Protein AF-A0A6I9YHB1-F1 (afdb_monomer)

Nearest PDB structures (foldseek):
  7w72-assembly1_A  TM=9.462E-01  e=1.498E-23  Homo sapiens
  8imx-assembly1_G  TM=9.473E-01  e=3.972E-23  Homo sapiens
  7wld-assembly1_G  TM=9.431E-01  e=2.599E-23  Homo sapiens
  8imy-assembly1_G  TM=9.476E-01  e=4.910E-23  Homo sapiens

Radius of gyration: 30.43 Å; Cα contacts (8 Å, |Δi|>4): 321; chains: 1; bounding box: 72×38×107 Å

Solvent-accessible surface area (backbone atoms only — not comparable to full-atom values): 22643 Å² total; per-residue (Å²): 111,70,71,58,52,58,52,50,56,54,32,66,78,67,73,54,69,67,70,61,53,53,53,56,59,66,74,48,53,73,69,57,50,55,51,48,51,53,50,49,53,53,47,48,54,50,45,48,67,73,51,63,75,68,63,63,90,37,68,68,48,45,49,52,24,49,48,42,30,50,50,48,35,57,49,54,34,64,68,60,63,92,50,79,39,49,65,33,54,83,72,74,42,91,59,83,82,87,78,88,78,86,60,95,64,88,65,80,84,54,66,63,60,51,50,55,48,50,52,51,50,52,55,52,57,71,66,46,92,62,75,93,72,93,58,78,70,48,48,47,53,39,43,101,89,47,72,46,54,46,85,71,55,50,60,61,53,50,56,52,46,44,52,30,53,53,48,27,49,54,44,51,52,55,55,52,49,59,55,53,58,52,56,56,62,70,77,67,73,94,77,84,87,82,79,79,80,78,80,65,75,76,48,76,70,72,51,47,61,60,52,51,53,27,37,49,52,11,47,42,46,59,49,45,23,71,70,44,17,67,63,41,43,75,76,39,103,51,53,57,64,54,35,24,42,52,44,34,50,48,48,56,56,52,56,72,55,39,44,71,57,51,46,67,77,44,72,87,57,70,48,84,62,43,46,47,51,50,47,31,53,42,33,52,50,48,45,52,50,40,53,57,36,31,74,74,36,34,40,36,17,47,56,51,43,71,50,35,41,68,50,64,60,68,56,48,51,80,70,68,53,70,59,47,49,51,51,52,54,57,41,29,76,67,44,44,50,48,51,49,52,53,51,50,28,48,72,65,77,53,74,69,53,73,68,56,48,51,52,49,44,54,48,50,54,40,48,40,50,49,38,26,77,75,72,63,44,57,58,48,56,44,40,26,51,46,53,49,19,48,50,45,47,56,52,36,30,43,60,51,105

Structure (mmCIF, N/CA/C/O backbone):
data_AF-A0A6I9YHB1-F1
#
_entry.id   AF-A0A6I9YHB1-F1
#
loop_
_atom_site.group_PDB
_atom_site.id
_atom_site.type_symbol
_atom_site.label_atom_id
_atom_site.label_alt_id
_atom_site.label_comp_id
_atom_site.label_asym_id
_atom_site.label_entity_id
_atom_site.label_seq_id
_atom_site.pdbx_PDB_ins_code
_atom_site.Cartn_x
_atom_site.Cartn_y
_atom_site.Cartn_z
_atom_site.occupancy
_atom_site.B_iso_or_equiv
_atom_site.auth_seq_id
_atom_site.auth_comp_id
_atom_site.auth_asym_id
_atom_site.auth_atom_id
_atom_site.pdbx_PDB_model_num
ATOM 1 N N . MET A 1 1 ? -1.505 -11.678 -59.447 1.00 50.75 1 MET A N 1
ATOM 2 C CA . MET A 1 1 ? -2.443 -10.812 -58.704 1.00 50.75 1 MET A CA 1
ATOM 3 C C . MET A 1 1 ? -2.117 -10.829 -57.212 1.00 50.75 1 MET A C 1
ATOM 5 O O . MET A 1 1 ? -1.708 -9.790 -56.722 1.00 50.75 1 MET A O 1
ATOM 9 N N . LYS A 1 2 ? -2.071 -12.006 -56.566 1.00 48.69 2 LYS A N 1
ATOM 10 C CA . LYS A 1 2 ? -1.656 -12.203 -55.157 1.00 48.69 2 LYS A CA 1
ATOM 11 C C . LYS A 1 2 ? -0.365 -11.484 -54.709 1.00 48.69 2 LYS A C 1
ATOM 13 O O . LYS A 1 2 ? -0.383 -10.739 -53.744 1.00 48.69 2 LYS A O 1
ATOM 18 N N . LEU A 1 3 ? 0.734 -11.611 -55.465 1.00 54.06 3 LEU A N 1
ATOM 19 C CA . LEU A 1 3 ? 2.007 -10.933 -55.139 1.00 54.06 3 LEU A CA 1
ATOM 20 C C . LEU A 1 3 ? 1.890 -9.394 -55.159 1.00 54.06 3 LEU A C 1
ATOM 22 O O . LEU A 1 3 ? 2.579 -8.697 -54.423 1.00 54.06 3 LEU A O 1
ATOM 26 N N . ILE A 1 4 ? 1.033 -8.849 -56.028 1.00 55.75 4 ILE A N 1
ATOM 27 C CA . ILE A 1 4 ? 0.839 -7.398 -56.120 1.00 55.75 4 ILE A CA 1
ATOM 28 C C . ILE A 1 4 ? 0.048 -6.911 -54.904 1.00 55.75 4 ILE A C 1
ATOM 30 O O . ILE A 1 4 ? 0.366 -5.842 -54.396 1.00 55.75 4 ILE A O 1
ATOM 34 N N . GLU A 1 5 ? -0.927 -7.678 -54.415 1.00 55.09 5 GLU A N 1
ATOM 35 C CA . GLU A 1 5 ? -1.672 -7.360 -53.189 1.00 55.09 5 GLU A CA 1
ATOM 36 C C . GLU A 1 5 ? -0.769 -7.402 -51.951 1.00 55.09 5 GLU A C 1
ATOM 38 O O . GLU A 1 5 ? -0.682 -6.391 -51.257 1.00 55.09 5 GLU A O 1
ATOM 43 N N . GLU A 1 6 ? 0.006 -8.475 -51.756 1.00 53.69 6 GLU A N 1
ATOM 44 C CA . GLU A 1 6 ? 0.947 -8.611 -50.626 1.00 53.69 6 GLU A CA 1
ATOM 45 C C . GLU A 1 6 ? 1.998 -7.484 -50.600 1.00 53.69 6 GLU A C 1
ATOM 47 O O . GLU A 1 6 ? 2.268 -6.881 -49.561 1.00 53.69 6 GLU A O 1
ATOM 52 N N . LEU A 1 7 ? 2.562 -7.126 -51.760 1.00 53.19 7 LEU A N 1
ATOM 53 C CA . LEU A 1 7 ? 3.517 -6.017 -51.868 1.00 53.19 7 LEU A CA 1
ATOM 54 C C . LEU A 1 7 ? 2.869 -4.642 -51.667 1.00 53.19 7 LEU A C 1
ATOM 56 O O . LEU A 1 7 ? 3.540 -3.711 -51.219 1.00 53.19 7 LEU A O 1
ATOM 60 N N . THR A 1 8 ? 1.583 -4.493 -51.999 1.00 51.09 8 THR A N 1
ATOM 61 C CA . THR A 1 8 ? 0.850 -3.235 -51.787 1.00 51.09 8 THR A CA 1
ATOM 62 C C . THR A 1 8 ? 0.539 -3.031 -50.302 1.00 51.09 8 THR A C 1
ATOM 64 O O . THR A 1 8 ? 0.587 -1.897 -49.824 1.00 51.09 8 THR A O 1
ATOM 67 N N . GLU A 1 9 ? 0.271 -4.110 -49.566 1.00 49.06 9 GLU A N 1
ATOM 68 C CA . GLU A 1 9 ? 0.038 -4.080 -48.121 1.00 49.06 9 GLU A CA 1
ATOM 69 C C . GLU A 1 9 ? 1.326 -3.740 -47.351 1.00 49.06 9 GLU A C 1
ATOM 71 O O . GLU A 1 9 ? 1.354 -2.769 -46.594 1.00 49.06 9 GLU A O 1
ATOM 76 N N . TYR A 1 10 ? 2.440 -4.418 -47.651 1.00 45.88 10 TYR A N 1
ATOM 77 C CA . TYR A 1 10 ? 3.751 -4.104 -47.061 1.00 45.88 10 TYR A CA 1
ATOM 78 C C . TYR A 1 10 ? 4.275 -2.714 -47.449 1.00 45.88 10 TYR A C 1
ATOM 80 O O . TYR A 1 10 ? 4.863 -2.005 -46.631 1.00 45.88 10 TYR A O 1
ATOM 88 N N . GLY A 1 11 ? 4.053 -2.289 -48.694 1.00 50.00 11 GLY A N 1
ATOM 89 C CA . GLY A 1 11 ? 4.496 -0.983 -49.171 1.00 50.00 11 GLY A CA 1
ATOM 90 C C . GLY A 1 11 ? 3.751 0.195 -48.532 1.00 50.00 11 GLY A C 1
ATOM 91 O O . GLY A 1 11 ? 4.359 1.248 -48.334 1.00 50.00 11 GLY A O 1
ATOM 92 N N . LYS A 1 12 ? 2.474 0.016 -48.152 1.00 45.41 12 LYS A N 1
ATOM 93 C CA . LYS A 1 12 ? 1.714 1.000 -47.358 1.00 45.41 12 LYS A CA 1
ATOM 94 C C . LYS A 1 12 ? 2.283 1.165 -45.948 1.00 45.41 12 LYS A C 1
ATOM 96 O O . LYS A 1 12 ? 2.342 2.287 -45.460 1.00 45.41 12 LYS A O 1
ATOM 101 N N . ILE A 1 13 ? 2.741 0.076 -45.330 1.00 43.12 13 ILE A N 1
ATOM 102 C CA . ILE A 1 13 ? 3.359 0.090 -43.993 1.00 43.12 13 ILE A CA 1
ATOM 103 C C . ILE A 1 13 ? 4.736 0.782 -44.024 1.00 43.12 13 ILE A C 1
ATOM 105 O O . ILE A 1 13 ? 5.126 1.436 -43.061 1.00 43.12 13 ILE A O 1
ATOM 109 N N . ALA A 1 14 ? 5.462 0.681 -45.142 1.00 40.94 14 ALA A N 1
ATOM 110 C CA . ALA A 1 14 ? 6.827 1.193 -45.292 1.00 40.94 14 ALA A CA 1
ATOM 111 C C . ALA A 1 14 ? 6.945 2.577 -45.974 1.00 40.94 14 ALA A C 1
ATOM 113 O O . ALA A 1 14 ? 8.061 3.051 -46.182 1.00 40.94 14 ALA A O 1
ATOM 114 N N . GLY A 1 15 ? 5.833 3.227 -46.349 1.00 37.69 15 GLY A N 1
ATOM 115 C CA . GLY A 1 15 ? 5.844 4.569 -46.957 1.00 37.69 15 GLY A CA 1
ATOM 116 C C . GLY A 1 15 ? 6.509 4.652 -48.341 1.00 37.69 15 GLY A C 1
ATOM 117 O O . GLY A 1 15 ? 7.000 5.707 -48.736 1.00 37.69 15 GLY A O 1
ATOM 118 N N . LEU A 1 16 ? 6.566 3.543 -49.084 1.00 53.94 16 LEU A N 1
ATOM 119 C CA . LEU A 1 16 ? 7.201 3.482 -50.406 1.00 53.94 16 LEU A CA 1
ATOM 120 C C . LEU A 1 16 ? 6.287 4.067 -51.505 1.00 53.94 16 LEU A C 1
ATOM 122 O O . LEU A 1 16 ? 5.068 4.130 -51.363 1.00 53.94 16 LEU A O 1
ATOM 126 N N . ASN A 1 17 ? 6.853 4.478 -52.647 1.00 58.22 17 ASN A N 1
ATOM 127 C CA . ASN A 1 17 ? 6.060 4.931 -53.800 1.00 58.22 17 ASN A CA 1
ATOM 128 C C . ASN A 1 17 ? 5.513 3.726 -54.586 1.00 58.22 17 ASN A C 1
ATOM 130 O O . ASN A 1 17 ? 6.238 3.051 -55.322 1.00 58.22 17 ASN A O 1
ATOM 134 N N . MET A 1 18 ? 4.212 3.481 -54.430 1.00 56.78 18 MET A N 1
ATOM 135 C CA . MET A 1 18 ? 3.537 2.246 -54.846 1.00 56.78 18 MET A CA 1
ATOM 136 C C . MET A 1 18 ? 3.368 2.100 -56.362 1.00 56.78 18 MET A C 1
ATOM 138 O O . MET A 1 18 ? 3.178 0.998 -56.879 1.00 56.78 18 MET A O 1
ATOM 142 N N . THR A 1 19 ? 3.473 3.207 -57.094 1.00 57.94 19 THR A N 1
ATOM 143 C CA . THR A 1 19 ? 3.357 3.241 -58.555 1.00 57.94 19 THR A CA 1
ATOM 144 C C . THR A 1 19 ? 4.631 2.710 -59.212 1.00 57.94 19 THR A C 1
ATOM 146 O O . THR A 1 19 ? 4.571 1.955 -60.184 1.00 57.94 19 THR A O 1
ATOM 149 N N . LYS A 1 20 ? 5.796 3.036 -58.637 1.00 56.34 20 LYS A N 1
ATOM 150 C CA . LYS A 1 20 ? 7.112 2.632 -59.154 1.00 56.34 20 LYS A CA 1
ATOM 151 C C . LYS A 1 20 ? 7.391 1.146 -58.898 1.00 56.34 20 LYS A C 1
ATOM 153 O O . LYS A 1 20 ? 7.869 0.454 -59.794 1.00 56.34 20 LYS A O 1
ATOM 158 N N . THR A 1 21 ? 7.010 0.625 -57.730 1.00 57.03 21 THR A N 1
ATOM 159 C CA . THR A 1 21 ? 7.120 -0.806 -57.384 1.00 57.03 21 THR A CA 1
ATOM 160 C C . THR A 1 21 ? 6.211 -1.688 -58.237 1.00 57.03 21 THR A C 1
ATOM 162 O O . THR A 1 21 ? 6.661 -2.721 -58.732 1.00 57.03 21 THR A O 1
ATOM 165 N N . LYS A 1 22 ? 4.962 -1.272 -58.497 1.00 61.19 22 LYS A N 1
ATOM 166 C CA . LYS A 1 22 ? 4.050 -2.014 -59.390 1.00 61.19 22 LYS A CA 1
ATOM 167 C C . LYS A 1 22 ? 4.591 -2.125 -60.818 1.00 61.19 22 LYS A C 1
ATOM 169 O O . LYS A 1 22 ? 4.462 -3.178 -61.440 1.00 61.19 22 LYS A O 1
ATOM 174 N N . MET A 1 23 ? 5.228 -1.068 -61.323 1.00 62.91 23 MET A N 1
ATOM 175 C CA . MET A 1 23 ? 5.816 -1.047 -62.666 1.00 62.91 23 MET A CA 1
ATOM 176 C C . MET A 1 23 ? 7.048 -1.965 -62.771 1.00 62.91 23 MET A C 1
ATOM 178 O O . MET A 1 23 ? 7.161 -2.743 -63.717 1.00 62.91 23 MET A O 1
ATOM 182 N N . LEU A 1 24 ? 7.916 -1.947 -61.754 1.00 61.62 24 LEU A N 1
ATOM 183 C CA . LEU A 1 24 ? 9.102 -2.809 -61.652 1.00 61.62 24 LEU A CA 1
ATOM 184 C C . LEU A 1 24 ? 8.730 -4.297 -61.600 1.00 61.62 24 LEU A C 1
ATOM 186 O O . LEU A 1 24 ? 9.303 -5.110 -62.322 1.00 61.62 24 LEU A O 1
ATOM 190 N N . VAL A 1 25 ? 7.704 -4.645 -60.818 1.00 63.56 25 VAL A N 1
ATOM 191 C CA . VAL A 1 25 ? 7.183 -6.017 -60.742 1.00 63.56 25 VAL A CA 1
ATOM 192 C C . VAL A 1 25 ? 6.531 -6.435 -62.060 1.00 63.56 25 VAL A C 1
ATOM 194 O O . VAL A 1 25 ? 6.667 -7.588 -62.460 1.00 63.56 25 VAL A O 1
ATOM 197 N N . LYS A 1 26 ? 5.849 -5.533 -62.780 1.00 66.75 26 LYS A N 1
ATOM 198 C CA . LYS A 1 26 ? 5.219 -5.861 -64.070 1.00 66.75 26 LYS A CA 1
ATOM 199 C C . LYS A 1 26 ? 6.256 -6.312 -65.108 1.00 66.75 26 LYS A C 1
ATOM 201 O O . LYS A 1 26 ? 6.024 -7.338 -65.748 1.00 66.75 26 LYS A O 1
ATOM 206 N N . ASN A 1 27 ? 7.407 -5.638 -65.165 1.00 68.19 27 ASN A N 1
ATOM 207 C CA . ASN A 1 27 ? 8.490 -5.888 -66.128 1.00 68.19 27 ASN A CA 1
ATOM 208 C C . ASN A 1 27 ? 9.425 -7.059 -65.763 1.00 68.19 27 ASN A C 1
ATOM 210 O O . ASN A 1 27 ? 10.292 -7.421 -66.554 1.00 68.19 27 ASN A O 1
ATOM 214 N N . MET A 1 28 ? 9.261 -7.681 -64.593 1.00 72.75 28 MET A N 1
ATOM 215 C CA . MET A 1 28 ? 10.046 -8.858 -64.211 1.00 72.75 28 MET A CA 1
ATOM 216 C C . MET A 1 28 ? 9.628 -10.115 -64.989 1.00 72.75 28 MET A C 1
ATOM 218 O O . MET A 1 28 ? 8.434 -10.400 -65.156 1.00 72.75 28 MET A O 1
ATOM 222 N N . THR A 1 29 ? 10.624 -10.910 -65.390 1.00 77.56 29 THR A N 1
ATOM 223 C CA . THR A 1 29 ? 10.446 -12.243 -65.986 1.00 77.56 29 THR A CA 1
ATOM 224 C C . THR A 1 29 ? 9.734 -13.195 -65.015 1.00 77.56 29 THR A C 1
ATOM 226 O O . THR A 1 29 ? 9.783 -13.013 -63.794 1.00 77.56 29 THR A O 1
ATOM 229 N N . SER A 1 30 ? 9.049 -14.222 -65.534 1.00 70.25 30 SER A N 1
ATOM 230 C CA . SER A 1 30 ? 8.280 -15.179 -64.713 1.00 70.25 30 SER A CA 1
ATOM 231 C C . SER A 1 30 ? 9.142 -15.851 -63.638 1.00 70.25 30 SER A C 1
ATOM 233 O O . SER A 1 30 ? 8.734 -15.930 -62.482 1.00 70.25 30 SER A O 1
ATOM 235 N N . LYS A 1 31 ? 10.377 -16.222 -63.994 1.00 69.69 31 LYS A N 1
ATOM 236 C CA . LYS A 1 31 ? 11.358 -16.837 -63.091 1.00 69.69 31 LYS A CA 1
ATOM 237 C C . LYS A 1 31 ? 11.786 -15.900 -61.954 1.00 69.69 31 LYS A C 1
ATOM 239 O O . LYS A 1 31 ? 11.866 -16.326 -60.807 1.00 69.69 31 LYS A O 1
ATOM 244 N N . ALA A 1 32 ? 11.982 -14.610 -62.244 1.00 72.50 32 ALA A N 1
ATOM 245 C CA . ALA A 1 32 ? 12.304 -13.611 -61.225 1.00 72.50 32 ALA A CA 1
ATOM 246 C C . ALA A 1 32 ? 11.121 -13.361 -60.276 1.00 72.50 32 ALA A C 1
ATOM 248 O O . ALA A 1 32 ? 11.321 -13.218 -59.074 1.00 72.50 32 ALA A O 1
ATOM 249 N N . LYS A 1 33 ? 9.882 -13.352 -60.790 1.00 71.12 33 LYS A N 1
ATOM 250 C CA . LYS A 1 33 ? 8.666 -13.247 -59.961 1.00 71.12 33 LYS A CA 1
ATOM 251 C C . LYS A 1 33 ? 8.536 -14.417 -58.989 1.00 71.12 33 LYS A C 1
ATOM 253 O O . LYS A 1 33 ? 8.178 -14.192 -57.838 1.00 71.12 33 LYS A O 1
ATOM 258 N N . GLU A 1 34 ? 8.844 -15.630 -59.437 1.00 73.00 34 GLU A N 1
ATOM 259 C CA . GLU A 1 34 ? 8.750 -16.846 -58.623 1.00 73.00 34 GLU A CA 1
ATOM 260 C C . GLU A 1 34 ? 9.862 -16.955 -57.562 1.00 73.00 34 GLU A C 1
ATOM 262 O O . GLU A 1 34 ? 9.659 -17.470 -56.461 1.00 73.00 34 GLU A O 1
ATOM 267 N N . GLU A 1 35 ? 11.053 -16.433 -57.849 1.00 74.94 35 GLU A N 1
ATOM 268 C CA . GLU A 1 35 ? 12.111 -16.350 -56.841 1.00 74.94 35 GLU A CA 1
ATOM 269 C C . GLU A 1 35 ? 11.798 -15.277 -55.786 1.00 74.94 35 GLU A C 1
ATOM 271 O O . GLU A 1 35 ? 12.064 -15.465 -54.596 1.00 74.94 35 GLU A O 1
ATOM 276 N N . LEU A 1 36 ? 11.176 -14.170 -56.204 1.00 70.31 36 LEU A N 1
ATOM 277 C CA . LEU A 1 36 ? 10.784 -13.076 -55.321 1.00 70.31 36 LEU A CA 1
ATOM 278 C C . LEU A 1 36 ? 9.572 -13.452 -54.451 1.00 70.31 36 LEU A C 1
ATOM 280 O O . LEU A 1 36 ? 9.616 -13.174 -53.256 1.00 70.31 36 LEU A O 1
ATOM 284 N N . THR A 1 37 ? 8.563 -14.175 -54.973 1.00 70.19 37 THR A N 1
ATOM 285 C CA . THR A 1 37 ? 7.499 -14.795 -54.144 1.00 70.19 37 THR A CA 1
ATOM 286 C C . THR A 1 37 ? 8.107 -15.736 -53.105 1.00 70.19 37 THR A C 1
ATOM 288 O O . THR A 1 37 ? 7.729 -15.672 -51.940 1.00 70.19 37 THR A O 1
ATOM 291 N N . LYS A 1 38 ? 9.057 -16.604 -53.491 1.00 73.56 38 LYS A N 1
ATOM 292 C CA . LYS A 1 38 ? 9.715 -17.538 -52.560 1.00 73.56 38 LYS A CA 1
ATOM 293 C C . LYS A 1 38 ? 10.532 -16.817 -51.494 1.00 73.56 38 LYS A C 1
ATOM 295 O O . LYS A 1 38 ? 10.515 -17.233 -50.341 1.00 73.56 38 LYS A O 1
ATOM 300 N N . LYS A 1 39 ? 11.255 -15.750 -51.846 1.00 73.56 39 LYS A N 1
ATOM 301 C CA . LYS A 1 39 ? 12.011 -14.948 -50.870 1.00 73.56 39 LYS A CA 1
ATOM 302 C C . LYS A 1 39 ? 11.078 -14.176 -49.943 1.00 73.56 39 LYS A C 1
ATOM 304 O O . LYS A 1 39 ? 11.314 -14.192 -48.740 1.00 73.56 39 LYS A O 1
ATOM 309 N N . LEU A 1 40 ? 10.011 -13.576 -50.469 1.00 63.34 40 LEU A N 1
ATOM 310 C CA . LEU A 1 40 ? 9.002 -12.878 -49.671 1.00 63.34 40 LEU A CA 1
ATOM 311 C C . LEU A 1 40 ? 8.245 -13.824 -48.750 1.00 63.34 40 LEU A C 1
ATOM 313 O O . LEU A 1 40 ? 8.099 -13.495 -47.586 1.00 63.34 40 LEU A O 1
ATOM 317 N N . SER A 1 41 ? 7.846 -15.014 -49.200 1.00 61.09 41 SER A N 1
ATOM 318 C CA . SER A 1 41 ? 7.170 -15.987 -48.334 1.00 61.09 41 SER A CA 1
ATOM 319 C C . SER A 1 41 ? 8.097 -16.516 -47.241 1.00 61.09 41 SER A C 1
ATOM 321 O O . SER A 1 41 ? 7.675 -16.703 -46.105 1.00 61.09 41 SER A O 1
ATOM 323 N N . LYS A 1 42 ? 9.389 -16.692 -47.539 1.00 68.38 42 LYS A N 1
ATOM 324 C CA . LYS A 1 42 ? 10.401 -17.072 -46.543 1.00 68.38 42 LYS A CA 1
ATOM 325 C C . LYS A 1 42 ? 10.687 -15.937 -45.554 1.00 68.38 42 LYS A C 1
ATOM 327 O O . LYS A 1 42 ? 10.920 -16.213 -44.381 1.00 68.38 42 LYS A O 1
ATOM 332 N N . LEU A 1 43 ? 10.659 -14.682 -46.011 1.00 56.81 43 LEU A N 1
ATOM 333 C CA . LEU A 1 43 ? 10.812 -13.488 -45.176 1.00 56.81 43 LEU A CA 1
ATOM 334 C C . LEU A 1 43 ? 9.567 -13.203 -44.335 1.00 56.81 43 LEU A C 1
ATOM 336 O O . LEU A 1 43 ? 9.741 -12.907 -43.165 1.00 56.81 43 LEU A O 1
ATOM 340 N N . SER A 1 44 ? 8.359 -13.369 -44.880 1.00 48.31 44 SER A N 1
ATOM 341 C CA . SER A 1 44 ? 7.082 -13.296 -44.158 1.00 48.31 44 SER A CA 1
ATOM 342 C C . SER A 1 44 ? 7.038 -14.370 -43.083 1.00 48.31 44 SER A C 1
ATOM 344 O O . SER A 1 44 ? 6.881 -14.052 -41.915 1.00 48.31 44 SER A O 1
ATOM 346 N N . LYS A 1 45 ? 7.351 -15.625 -43.423 1.00 52.28 45 LYS A N 1
ATOM 347 C CA . LYS A 1 45 ? 7.419 -16.703 -42.432 1.00 52.28 45 LYS A CA 1
ATOM 348 C C . LYS A 1 45 ? 8.470 -16.420 -41.354 1.00 52.28 45 LYS A C 1
ATOM 350 O O . LYS A 1 45 ? 8.249 -16.723 -40.193 1.00 52.28 45 LYS A O 1
ATOM 355 N N . LYS A 1 46 ? 9.604 -15.804 -41.710 1.00 46.03 46 LYS A N 1
ATOM 356 C CA . LYS A 1 46 ? 10.643 -15.386 -40.752 1.00 46.03 46 LYS A CA 1
ATOM 357 C C . LYS A 1 46 ? 10.222 -14.169 -39.918 1.00 46.03 46 LYS A C 1
ATOM 359 O O . LYS A 1 46 ? 10.591 -14.109 -38.751 1.00 46.03 46 LYS A O 1
ATOM 364 N N . SER A 1 47 ? 9.463 -13.225 -40.474 1.00 41.19 47 SER A N 1
ATOM 365 C CA . SER A 1 47 ? 8.919 -12.082 -39.740 1.00 41.19 47 SER A CA 1
ATOM 366 C C . SER A 1 47 ? 7.763 -12.484 -38.837 1.00 41.19 47 SER A C 1
ATOM 368 O O . SER A 1 47 ? 7.693 -11.962 -37.741 1.00 41.19 47 SER A O 1
ATOM 370 N N . ASP A 1 48 ? 6.933 -13.450 -39.231 1.00 39.53 48 ASP A N 1
ATOM 371 C CA . ASP A 1 48 ? 5.869 -14.034 -38.403 1.00 39.53 48 ASP A CA 1
ATOM 372 C C . ASP A 1 48 ? 6.449 -14.869 -37.249 1.00 39.53 48 ASP A C 1
ATOM 374 O O . ASP A 1 48 ? 5.870 -14.942 -36.171 1.00 39.53 48 ASP A O 1
ATOM 378 N N . ILE A 1 49 ? 7.640 -15.452 -37.439 1.00 44.34 49 ILE A N 1
ATOM 379 C CA . ILE A 1 49 ? 8.418 -16.089 -36.362 1.00 44.34 49 ILE A CA 1
ATOM 380 C C . ILE A 1 49 ? 9.043 -15.041 -35.417 1.00 44.34 49 ILE A C 1
ATOM 382 O O . ILE A 1 49 ? 9.214 -15.319 -34.234 1.00 44.34 49 ILE A O 1
ATOM 386 N N . LEU A 1 50 ? 9.398 -13.849 -35.912 1.00 41.47 50 LEU A N 1
ATOM 387 C CA . LEU A 1 50 ? 10.006 -12.768 -35.112 1.00 41.47 50 LEU A CA 1
ATOM 388 C C . LEU A 1 50 ? 8.968 -11.866 -34.423 1.00 41.47 50 LEU A C 1
ATOM 390 O O . LEU A 1 50 ? 9.227 -11.333 -33.349 1.00 41.47 50 LEU A O 1
ATOM 394 N N . LEU A 1 51 ? 7.797 -11.709 -35.031 1.00 42.81 51 LEU A N 1
ATOM 395 C CA . LEU A 1 51 ? 6.600 -11.080 -34.491 1.00 42.81 51 LEU A CA 1
ATOM 396 C C . LEU A 1 51 ? 5.595 -12.198 -34.261 1.00 42.81 51 LEU A C 1
ATOM 398 O O . LEU A 1 51 ? 4.621 -12.323 -34.998 1.00 42.81 51 LEU A O 1
ATOM 402 N N . GLN A 1 52 ? 5.872 -13.039 -33.267 1.00 40.72 52 GLN A N 1
ATOM 403 C CA . GLN A 1 52 ? 4.959 -14.086 -32.838 1.00 40.72 52 GLN A CA 1
ATOM 404 C C . GLN A 1 52 ? 3.623 -13.422 -32.482 1.00 40.72 52 GLN A C 1
ATOM 406 O O . GLN A 1 52 ? 3.445 -12.857 -31.403 1.00 40.72 52 GLN A O 1
ATOM 411 N N . ARG A 1 53 ? 2.693 -13.420 -33.439 1.00 44.56 53 ARG A N 1
ATOM 412 C CA . ARG A 1 53 ? 1.299 -13.043 -33.246 1.00 44.56 53 ARG A CA 1
ATOM 413 C C . ARG A 1 53 ? 0.738 -14.142 -32.360 1.00 44.56 53 ARG A C 1
ATOM 415 O O . ARG A 1 53 ? 0.318 -15.173 -32.862 1.00 44.56 53 ARG A O 1
ATOM 422 N N . SER A 1 54 ? 0.877 -13.976 -31.048 1.00 51.34 54 SER A N 1
ATOM 423 C CA . SER A 1 54 ? 0.467 -14.975 -30.068 1.00 51.34 54 SER A CA 1
ATOM 424 C C . SER A 1 54 ? -0.993 -15.331 -30.313 1.00 51.34 54 SER A C 1
ATOM 426 O O . SER A 1 54 ? -1.832 -14.434 -30.355 1.00 51.34 54 SER A O 1
ATOM 428 N N . ASP A 1 55 ? -1.289 -16.612 -30.503 1.00 55.31 55 ASP A N 1
ATOM 429 C CA . ASP A 1 55 ? -2.653 -17.116 -30.623 1.00 55.31 55 ASP A CA 1
ATOM 430 C C . ASP A 1 55 ? -3.389 -16.851 -29.300 1.00 55.31 55 ASP A C 1
ATOM 432 O O . ASP A 1 55 ? -3.255 -17.584 -28.321 1.00 55.31 55 ASP A O 1
ATOM 436 N N . TRP A 1 56 ? -4.105 -15.727 -29.248 1.00 58.09 56 TRP A N 1
ATOM 437 C CA . TRP A 1 56 ? -4.704 -15.162 -28.034 1.00 58.09 56 TRP A CA 1
ATOM 438 C C . TRP A 1 56 ? -5.855 -15.989 -27.466 1.00 58.09 56 TRP A C 1
ATOM 440 O O . TRP A 1 56 ? -6.156 -15.869 -26.283 1.00 58.09 56 TRP A O 1
ATOM 450 N N . ASP A 1 57 ? -6.473 -16.828 -28.297 1.00 65.19 57 ASP A N 1
ATOM 451 C CA . ASP A 1 57 ? -7.560 -17.723 -27.890 1.00 65.19 57 ASP A CA 1
ATOM 452 C C . ASP A 1 57 ? -7.034 -18.941 -27.116 1.00 65.19 57 ASP A C 1
ATOM 454 O O . ASP A 1 57 ? -7.802 -19.727 -26.561 1.00 65.19 57 ASP A O 1
ATOM 458 N N . SER A 1 58 ? -5.709 -19.105 -27.057 1.00 82.88 58 SER A N 1
ATOM 459 C CA . SER A 1 58 ? -5.092 -20.134 -26.241 1.00 82.88 58 SER A CA 1
ATOM 460 C C . SER A 1 58 ? -5.024 -19.690 -24.776 1.00 82.88 58 SER A C 1
ATOM 462 O O . SER A 1 58 ? -4.536 -18.611 -24.433 1.00 82.88 58 SER A O 1
ATOM 464 N N . LEU A 1 59 ? -5.469 -20.578 -23.885 1.00 85.06 59 LEU A N 1
ATOM 465 C CA . LEU A 1 59 ? -5.305 -20.451 -22.437 1.00 85.06 59 LEU A CA 1
ATOM 466 C C . LEU A 1 59 ? -3.871 -20.048 -22.017 1.00 85.06 59 LEU A C 1
ATOM 468 O O . LEU A 1 59 ? -3.748 -19.131 -21.205 1.00 85.06 59 LEU A O 1
ATOM 472 N N . PRO A 1 60 ? -2.780 -20.633 -22.561 1.00 86.00 60 PRO A N 1
ATOM 473 C CA . PRO A 1 60 ? -1.424 -20.217 -22.193 1.00 86.00 60 PRO A CA 1
ATOM 474 C C . PRO A 1 60 ? -1.098 -18.764 -22.569 1.00 86.00 60 PRO A C 1
ATOM 476 O O . PRO A 1 60 ? -0.446 -18.074 -21.786 1.00 86.00 60 PRO A O 1
ATOM 479 N N . ALA A 1 61 ? -1.570 -18.262 -23.716 1.00 82.88 61 ALA A N 1
ATOM 480 C CA . ALA A 1 61 ? -1.358 -16.862 -24.088 1.00 82.88 61 ALA A CA 1
ATOM 481 C C . ALA A 1 61 ? -2.097 -15.909 -23.136 1.00 82.88 61 ALA A C 1
ATOM 483 O O . ALA A 1 61 ? -1.540 -14.887 -22.728 1.00 82.88 61 ALA A O 1
ATOM 484 N N . TYR A 1 62 ? -3.321 -16.264 -22.734 1.00 85.75 62 TYR A N 1
ATOM 485 C CA . TYR A 1 62 ? -4.071 -15.508 -21.732 1.00 85.75 62 TYR A CA 1
ATOM 486 C C . TYR A 1 62 ? -3.355 -15.485 -20.375 1.00 85.75 62 TYR A C 1
ATOM 488 O O . TYR A 1 62 ? -3.193 -14.410 -19.798 1.00 85.75 62 TYR A O 1
ATOM 496 N N . LEU A 1 63 ? -2.878 -16.637 -19.886 1.00 89.38 63 LEU A N 1
ATOM 497 C CA . LEU A 1 63 ? -2.137 -16.721 -18.621 1.00 89.38 63 LEU A CA 1
ATOM 498 C C . LEU A 1 63 ? -0.862 -15.878 -18.646 1.00 89.38 63 LEU A C 1
ATOM 500 O O . LEU A 1 63 ? -0.606 -15.143 -17.697 1.00 89.38 63 LEU A O 1
ATOM 504 N N . HIS A 1 64 ? -0.109 -15.911 -19.744 1.00 88.19 64 HIS A N 1
ATOM 505 C CA . HIS A 1 64 ? 1.081 -15.076 -19.904 1.00 88.19 64 HIS A CA 1
ATOM 506 C C . HIS A 1 64 ? 0.738 -13.574 -19.883 1.00 88.19 64 HIS A C 1
ATOM 508 O O . HIS A 1 64 ? 1.430 -12.762 -19.260 1.00 88.19 64 HIS A O 1
ATOM 514 N N . SER A 1 65 ? -0.360 -13.177 -20.533 1.00 89.50 65 SER A N 1
ATOM 515 C CA . SER A 1 65 ? -0.858 -11.799 -20.468 1.00 89.50 65 SER A CA 1
ATOM 516 C C . SER A 1 65 ? -1.322 -11.398 -19.068 1.00 89.50 65 SER A C 1
ATOM 518 O O . SER A 1 65 ? -1.070 -10.268 -18.648 1.00 89.50 65 SER A O 1
ATOM 520 N N . LEU A 1 66 ? -1.956 -12.309 -18.328 1.00 90.88 66 LEU A N 1
ATOM 521 C CA . LEU A 1 66 ? -2.353 -12.087 -16.941 1.00 90.88 66 LEU A CA 1
ATOM 522 C C . LEU A 1 66 ? -1.129 -11.943 -16.028 1.00 90.88 66 LEU A C 1
ATOM 524 O O . LEU A 1 66 ? -1.075 -11.003 -15.243 1.00 90.88 66 LEU A O 1
ATOM 528 N N . GLN A 1 67 ? -0.130 -12.814 -16.168 1.00 92.94 67 GLN A N 1
ATOM 529 C CA . GLN A 1 67 ? 1.145 -12.734 -15.450 1.00 92.94 67 GLN A CA 1
ATOM 530 C C . GLN A 1 67 ? 1.831 -11.388 -15.705 1.00 92.94 67 GLN A C 1
ATOM 532 O O . GLN A 1 67 ? 2.204 -10.697 -14.760 1.00 92.94 67 GLN A O 1
ATOM 537 N N . THR A 1 68 ? 1.910 -10.960 -16.970 1.00 91.38 68 THR A N 1
ATOM 538 C CA . THR A 1 68 ? 2.472 -9.653 -17.353 1.00 91.38 68 THR A CA 1
ATOM 539 C C . THR A 1 68 ? 1.706 -8.496 -16.708 1.00 91.38 68 THR A C 1
ATOM 541 O O . THR A 1 68 ? 2.311 -7.571 -16.163 1.00 91.38 68 THR A O 1
ATOM 544 N N . LEU A 1 69 ? 0.371 -8.559 -16.722 1.00 92.12 69 LEU A N 1
ATOM 545 C CA . LEU A 1 69 ? -0.482 -7.555 -16.091 1.00 92.12 69 LEU A CA 1
ATOM 546 C C . LEU A 1 69 ? -0.273 -7.512 -14.573 1.00 92.12 69 LEU A C 1
ATOM 548 O O . LEU A 1 69 ? -0.117 -6.429 -14.017 1.00 92.12 69 LEU A O 1
ATOM 552 N N . LEU A 1 70 ? -0.224 -8.663 -13.898 1.00 93.69 70 LEU A N 1
ATOM 553 C CA . LEU A 1 70 ? 0.005 -8.740 -12.453 1.00 93.69 70 LEU A CA 1
ATOM 554 C C . LEU A 1 70 ? 1.387 -8.206 -12.069 1.00 93.69 70 LEU A C 1
ATOM 556 O O . LEU A 1 70 ? 1.497 -7.438 -11.117 1.00 93.69 70 LEU A O 1
ATOM 560 N N . LEU A 1 71 ? 2.427 -8.531 -12.838 1.00 93.38 71 LEU A N 1
ATOM 561 C CA . LEU A 1 71 ? 3.768 -7.975 -12.646 1.00 93.38 71 LEU A CA 1
ATOM 562 C C . LEU A 1 71 ? 3.774 -6.452 -12.781 1.00 93.38 71 LEU A C 1
ATOM 564 O O . LEU A 1 71 ? 4.420 -5.767 -11.988 1.00 93.38 71 LEU A O 1
ATOM 568 N N . MET A 1 72 ? 3.043 -5.911 -13.758 1.00 90.56 72 MET A N 1
ATOM 569 C CA . MET A 1 72 ? 2.881 -4.468 -13.913 1.00 90.56 72 MET A CA 1
ATOM 570 C C . MET A 1 72 ? 2.152 -3.854 -12.714 1.00 90.56 72 MET A C 1
ATOM 572 O O . MET A 1 72 ? 2.613 -2.844 -12.189 1.00 90.56 72 MET A O 1
ATOM 576 N N . VAL A 1 73 ? 1.063 -4.471 -12.244 1.00 93.31 73 VAL A N 1
ATOM 577 C CA . VAL A 1 73 ? 0.313 -4.009 -11.066 1.00 93.31 73 VAL A CA 1
ATOM 578 C C . VAL A 1 73 ? 1.202 -4.017 -9.821 1.00 93.31 73 VAL A C 1
ATOM 580 O O . VAL A 1 73 ? 1.273 -3.010 -9.125 1.00 93.31 73 VAL A O 1
ATOM 583 N N . LEU A 1 74 ? 1.954 -5.088 -9.565 1.00 94.12 74 LEU A N 1
ATOM 584 C CA . LEU A 1 74 ? 2.863 -5.170 -8.415 1.00 94.12 74 LEU A CA 1
ATOM 585 C C . LEU A 1 74 ? 3.983 -4.121 -8.488 1.00 94.12 74 LEU A C 1
ATOM 587 O O . LEU A 1 74 ? 4.264 -3.448 -7.497 1.00 94.12 74 LEU A O 1
ATOM 591 N N . LYS A 1 75 ? 4.579 -3.920 -9.670 1.00 90.69 75 LYS A N 1
ATOM 592 C CA . LYS A 1 75 ? 5.615 -2.897 -9.887 1.00 90.69 75 LYS A CA 1
ATOM 593 C C . LYS A 1 75 ? 5.084 -1.479 -9.739 1.00 90.69 75 LYS A C 1
ATOM 595 O O . LYS A 1 75 ? 5.732 -0.645 -9.128 1.00 90.69 75 LYS A O 1
ATOM 600 N N . GLN A 1 76 ? 3.920 -1.187 -10.303 1.00 89.88 76 GLN A N 1
ATOM 601 C CA . GLN A 1 76 ? 3.310 0.133 -10.196 1.00 89.88 76 GLN A CA 1
ATOM 602 C C . GLN A 1 76 ? 2.823 0.394 -8.766 1.00 89.88 76 GLN A C 1
ATOM 604 O O . GLN A 1 76 ? 2.937 1.512 -8.269 1.00 89.88 76 GLN A O 1
ATOM 609 N N . GLY A 1 77 ? 2.331 -0.643 -8.082 1.00 90.75 77 GLY A N 1
ATOM 610 C CA . GLY A 1 77 ? 1.883 -0.578 -6.695 1.00 90.75 77 GLY A CA 1
ATOM 611 C C . GLY A 1 77 ? 2.991 -0.194 -5.714 1.00 90.75 77 GLY A C 1
ATOM 612 O O . GLY A 1 77 ? 2.703 0.501 -4.745 1.00 90.75 77 GLY A O 1
ATOM 613 N N . SER A 1 78 ? 4.253 -0.552 -5.985 1.00 89.56 78 SER A N 1
ATOM 614 C CA . SER A 1 78 ? 5.378 -0.144 -5.129 1.00 89.56 78 SER A CA 1
ATOM 615 C C . SER A 1 78 ? 5.652 1.363 -5.161 1.00 89.56 78 SER A C 1
ATOM 617 O O . SER A 1 78 ? 6.289 1.885 -4.251 1.00 89.56 78 SER A O 1
ATOM 619 N N . GLY A 1 79 ? 5.197 2.070 -6.203 1.00 86.44 79 GLY A N 1
ATOM 620 C CA . GLY A 1 79 ? 5.481 3.493 -6.411 1.00 86.44 79 GLY A CA 1
ATOM 621 C C . GLY A 1 79 ? 6.952 3.805 -6.714 1.00 86.44 79 GLY A C 1
ATOM 622 O O . GLY A 1 79 ? 7.304 4.977 -6.828 1.00 86.44 79 GLY A O 1
ATOM 623 N N . HIS A 1 80 ? 7.798 2.782 -6.866 1.00 84.94 80 HIS A N 1
ATOM 624 C CA . HIS A 1 80 ? 9.213 2.939 -7.180 1.00 84.94 80 HIS A CA 1
ATOM 625 C C . HIS A 1 80 ? 9.416 3.128 -8.697 1.00 84.94 80 HIS A C 1
ATOM 627 O O . HIS A 1 80 ? 8.847 2.368 -9.493 1.00 84.94 80 HIS A O 1
ATOM 633 N N . PRO A 1 81 ? 10.227 4.108 -9.140 1.00 82.31 81 PRO A N 1
ATOM 634 C CA . PRO A 1 81 ? 10.480 4.339 -10.560 1.00 82.31 81 PRO A CA 1
ATOM 635 C C . PRO A 1 81 ? 11.228 3.157 -11.202 1.00 82.31 81 PRO A C 1
ATOM 637 O O . PRO A 1 81 ? 12.272 2.720 -10.728 1.00 82.31 81 PRO A O 1
ATOM 640 N N . GLN A 1 82 ? 10.723 2.636 -12.326 1.00 76.44 82 GLN A N 1
ATOM 641 C CA . GLN A 1 82 ? 11.396 1.577 -13.094 1.00 76.44 82 GLN A CA 1
ATOM 642 C C . GLN A 1 82 ? 12.539 2.174 -13.938 1.00 76.44 82 GLN A C 1
ATOM 644 O O . GLN A 1 82 ? 12.424 2.319 -15.152 1.00 76.44 82 GLN A O 1
ATOM 649 N N . GLY A 1 83 ? 13.658 2.494 -13.286 1.00 82.44 83 GLY A N 1
ATOM 650 C CA . GLY A 1 83 ? 14.872 3.040 -13.899 1.00 82.44 83 GLY A CA 1
ATOM 651 C C . GLY A 1 83 ? 15.016 4.554 -13.746 1.00 82.44 83 GLY A C 1
ATOM 652 O O . GLY A 1 83 ? 14.058 5.264 -13.450 1.00 82.44 83 GLY A O 1
ATOM 653 N N . ASP A 1 84 ? 16.232 5.040 -13.989 1.00 83.12 84 ASP A N 1
ATOM 654 C CA . ASP A 1 84 ? 16.641 6.416 -13.673 1.00 83.12 84 ASP A CA 1
ATOM 655 C C . ASP A 1 84 ? 15.788 7.474 -14.389 1.00 83.12 84 ASP A C 1
ATOM 657 O O . ASP A 1 84 ? 15.522 8.544 -13.844 1.00 83.12 84 ASP A O 1
ATOM 661 N N . HIS A 1 85 ? 15.276 7.153 -15.585 1.00 86.38 85 HIS A N 1
ATOM 662 C CA . HIS A 1 85 ? 14.386 8.042 -16.334 1.00 86.38 85 HIS A CA 1
ATOM 663 C C . HIS A 1 85 ? 13.075 8.364 -15.606 1.00 86.38 85 HIS A C 1
ATOM 665 O O . HIS A 1 85 ? 12.518 9.441 -15.810 1.00 86.38 85 HIS A O 1
ATOM 671 N N . GLY A 1 86 ? 12.589 7.475 -14.734 1.00 84.38 86 GLY A N 1
ATOM 672 C CA . GLY A 1 86 ? 11.365 7.705 -13.969 1.00 84.38 86 GLY A CA 1
ATOM 673 C C . GLY A 1 86 ? 11.475 8.893 -13.006 1.00 84.38 86 GLY A C 1
ATOM 674 O O . GLY A 1 86 ? 10.480 9.572 -12.763 1.00 84.38 86 GLY A O 1
ATOM 675 N N . LEU A 1 87 ? 12.683 9.199 -12.516 1.00 85.31 87 LEU A N 1
ATOM 676 C CA . LEU A 1 87 ? 12.935 10.342 -11.629 1.00 85.31 87 LEU A CA 1
ATOM 677 C C . LEU A 1 87 ? 12.832 11.685 -12.366 1.00 85.31 87 LEU A C 1
ATOM 679 O O . LEU A 1 87 ? 12.405 12.685 -11.787 1.00 85.31 87 LEU A O 1
ATOM 683 N N . PHE A 1 88 ? 13.166 11.707 -13.658 1.00 86.88 88 PHE A N 1
ATOM 684 C CA . PHE A 1 88 ? 13.103 12.906 -14.496 1.00 86.88 88 PHE A CA 1
ATOM 685 C C . PHE A 1 88 ? 11.671 13.354 -14.808 1.00 86.88 88 PHE A C 1
ATOM 687 O O . PHE A 1 88 ? 11.442 14.542 -15.053 1.00 86.88 88 PHE A O 1
ATOM 694 N N . LEU A 1 89 ? 10.692 12.447 -14.694 1.00 80.56 89 LEU A N 1
ATOM 695 C CA . LEU A 1 89 ? 9.278 12.751 -14.917 1.00 80.56 89 LEU A CA 1
ATOM 696 C C . LEU A 1 89 ? 8.776 13.879 -14.001 1.00 80.56 89 LEU A C 1
ATOM 698 O O . LEU A 1 89 ? 8.019 14.739 -14.446 1.00 80.56 89 LEU A O 1
ATOM 702 N N . ARG A 1 90 ? 9.245 13.922 -12.744 1.00 80.62 90 ARG A N 1
ATOM 703 C CA . ARG A 1 90 ? 8.881 14.964 -11.766 1.00 80.62 90 ARG A CA 1
ATOM 704 C C . ARG A 1 90 ? 9.337 16.364 -12.186 1.00 80.62 90 ARG A C 1
ATOM 706 O O . ARG A 1 90 ? 8.742 17.351 -11.766 1.00 80.62 90 ARG A O 1
ATOM 713 N N . TYR A 1 91 ? 10.376 16.444 -13.011 1.00 85.94 91 TYR A N 1
ATOM 714 C CA . TYR A 1 91 ? 10.952 17.693 -13.504 1.00 85.94 91 TYR A CA 1
ATOM 715 C C . TYR A 1 91 ? 10.496 18.032 -14.926 1.00 85.94 91 TYR A C 1
ATOM 717 O O . TYR A 1 91 ? 11.035 18.956 -15.529 1.00 85.94 91 TYR A O 1
ATOM 725 N N . HIS A 1 92 ? 9.530 17.284 -15.476 1.00 83.56 92 HIS A N 1
ATOM 726 C CA . HIS A 1 92 ? 9.098 17.399 -16.872 1.00 83.56 92 HIS A CA 1
ATOM 727 C C . HIS A 1 92 ? 10.252 17.256 -17.876 1.00 83.56 92 HIS A C 1
ATOM 729 O O . HIS A 1 92 ? 10.218 17.824 -18.968 1.00 83.56 92 HIS A O 1
ATOM 735 N N . ILE A 1 93 ? 11.276 16.485 -17.504 1.00 86.62 93 ILE A N 1
ATOM 736 C CA . ILE A 1 93 ? 12.381 16.134 -18.386 1.00 86.62 93 ILE A CA 1
ATOM 737 C C . ILE A 1 93 ? 12.010 14.812 -19.058 1.00 86.62 93 ILE A C 1
ATOM 739 O O . ILE A 1 93 ? 11.884 13.772 -18.410 1.00 86.62 93 ILE A O 1
ATOM 743 N N . GLU A 1 94 ? 11.809 14.863 -20.372 1.00 84.00 94 GLU A N 1
ATOM 744 C CA . GLU A 1 94 ? 11.529 13.683 -21.184 1.00 84.00 94 GLU A CA 1
ATOM 745 C C . GLU A 1 94 ? 12.804 12.840 -21.308 1.00 84.00 94 GLU A C 1
ATOM 747 O O . GLU A 1 94 ? 13.799 13.265 -21.895 1.00 84.00 94 GLU A O 1
ATOM 752 N N . ALA A 1 95 ? 12.784 11.638 -20.733 1.00 84.44 95 ALA A N 1
ATOM 753 C CA . ALA A 1 95 ? 13.918 10.726 -20.730 1.00 84.44 95 ALA A CA 1
ATOM 754 C C . ALA A 1 95 ? 13.478 9.315 -21.130 1.00 84.44 95 ALA A C 1
ATOM 756 O O . ALA A 1 95 ? 12.422 8.834 -20.721 1.00 84.44 95 ALA A O 1
ATOM 757 N N . ILE A 1 96 ? 14.311 8.637 -21.921 1.00 82.12 96 ILE A N 1
ATOM 758 C CA . ILE A 1 96 ? 14.084 7.262 -22.375 1.00 82.12 96 ILE A CA 1
ATOM 759 C C . ILE A 1 96 ? 15.312 6.438 -21.999 1.00 82.12 96 ILE A C 1
ATOM 761 O O . ILE A 1 96 ? 16.419 6.723 -22.453 1.00 82.12 96 ILE A O 1
ATOM 765 N N . THR A 1 97 ? 15.128 5.394 -21.188 1.00 85.75 97 THR A N 1
ATOM 766 C CA . THR A 1 97 ? 16.192 4.423 -20.909 1.00 85.75 97 THR A CA 1
ATOM 767 C C . THR A 1 97 ? 16.088 3.248 -21.871 1.00 85.75 97 THR A C 1
ATOM 769 O O . THR A 1 97 ? 15.084 2.541 -21.900 1.00 85.75 97 THR A O 1
ATOM 772 N N . ILE A 1 98 ? 17.162 2.994 -22.616 1.00 82.19 98 ILE A N 1
ATOM 773 C CA . ILE A 1 98 ? 17.294 1.809 -23.465 1.00 82.19 98 ILE A CA 1
ATOM 774 C C . ILE A 1 98 ? 18.203 0.824 -22.743 1.00 82.19 98 ILE A C 1
ATOM 776 O O . ILE A 1 98 ? 19.364 1.120 -22.466 1.00 82.19 98 ILE A O 1
ATOM 780 N N . ARG A 1 99 ? 17.662 -0.352 -22.424 1.00 81.62 99 ARG A N 1
ATOM 781 C CA . ARG A 1 99 ? 18.390 -1.424 -21.744 1.00 81.62 99 ARG A CA 1
ATOM 782 C C . ARG A 1 99 ? 18.483 -2.638 -22.658 1.00 81.62 99 ARG A C 1
ATOM 784 O O . ARG A 1 99 ? 17.467 -3.133 -23.137 1.00 81.62 99 ARG A O 1
ATOM 791 N N . GLY A 1 100 ? 19.697 -3.143 -22.855 1.00 76.44 100 GLY A N 1
ATOM 792 C CA . GLY A 1 100 ? 19.903 -4.459 -23.453 1.00 76.44 100 GLY A CA 1
ATOM 793 C C . GLY A 1 100 ? 19.560 -5.544 -22.436 1.00 76.44 100 GLY A C 1
ATOM 794 O O . GLY A 1 100 ? 20.176 -5.606 -21.373 1.00 76.44 100 GLY A O 1
ATOM 795 N N . ILE A 1 101 ? 18.575 -6.387 -22.740 1.00 72.19 101 ILE A N 1
ATOM 796 C CA . ILE A 1 101 ? 18.289 -7.582 -21.940 1.00 72.19 101 ILE A CA 1
ATOM 797 C C . ILE A 1 101 ? 19.226 -8.675 -22.442 1.00 72.19 101 ILE A C 1
ATOM 799 O O . ILE A 1 101 ? 19.177 -9.046 -23.616 1.00 72.19 101 ILE A O 1
ATOM 803 N N . ASN A 1 102 ? 20.112 -9.159 -21.574 1.00 63.25 102 ASN A N 1
ATOM 804 C CA . ASN A 1 102 ? 21.047 -10.208 -21.949 1.00 63.25 102 ASN A CA 1
ATOM 805 C C . ASN A 1 102 ? 20.269 -11.520 -22.132 1.00 63.25 102 ASN A C 1
ATOM 807 O O . ASN A 1 102 ? 19.700 -12.048 -21.179 1.00 63.25 102 ASN A O 1
ATOM 811 N N . SER A 1 103 ? 20.197 -12.023 -23.363 1.00 61.16 103 SER A N 1
ATOM 812 C CA . SER A 1 103 ? 19.675 -13.362 -23.624 1.00 61.16 103 SER A CA 1
ATOM 813 C C . SER A 1 103 ? 20.812 -14.357 -23.417 1.00 61.16 103 SER A C 1
ATOM 815 O O . SER A 1 103 ? 21.910 -14.140 -23.919 1.00 61.16 103 SER A O 1
ATOM 817 N N . PHE A 1 104 ? 20.545 -15.486 -22.754 1.00 55.97 104 PHE A N 1
ATOM 818 C CA . PHE A 1 104 ? 21.506 -16.591 -22.577 1.00 55.97 104 PHE A CA 1
ATOM 819 C C . PHE A 1 104 ? 22.124 -17.103 -23.893 1.00 55.97 104 PHE A C 1
ATOM 821 O O . PHE A 1 104 ? 23.112 -17.836 -23.892 1.00 55.97 104 PHE A O 1
ATOM 828 N N . ARG A 1 105 ? 21.564 -16.708 -25.040 1.00 59.41 105 ARG A N 1
ATOM 829 C CA . ARG A 1 105 ? 22.165 -16.905 -26.352 1.00 59.41 105 ARG A CA 1
ATOM 830 C C . ARG A 1 105 ? 23.261 -15.871 -26.602 1.00 59.41 105 ARG A C 1
ATOM 832 O O . ARG A 1 105 ? 22.974 -14.713 -26.884 1.00 59.41 105 ARG A O 1
ATOM 839 N N . GLN A 1 106 ? 24.507 -16.344 -26.625 1.00 54.38 106 GLN A N 1
ATOM 840 C CA . GLN A 1 106 ? 25.699 -15.647 -27.130 1.00 54.38 106 GLN A CA 1
ATOM 841 C C . GLN A 1 106 ? 25.618 -15.363 -28.648 1.00 54.38 106 GLN A C 1
ATOM 843 O O . GLN A 1 106 ? 26.520 -15.706 -29.414 1.00 54.38 106 GLN A O 1
ATOM 848 N N . TYR A 1 107 ? 24.523 -14.784 -29.141 1.00 56.53 107 TYR A N 1
ATOM 849 C CA . TYR A 1 107 ? 24.502 -14.287 -30.507 1.00 56.53 107 TYR A CA 1
ATOM 850 C C . TYR A 1 107 ? 25.284 -12.979 -30.587 1.00 56.53 107 TYR A C 1
ATOM 852 O O . TYR A 1 107 ? 25.195 -12.114 -29.718 1.00 56.53 107 TYR A O 1
ATOM 860 N N . LYS A 1 108 ? 26.076 -12.874 -31.657 1.00 58.00 108 LYS A N 1
ATOM 861 C CA . LYS A 1 108 ? 26.858 -11.696 -32.028 1.00 58.00 108 LYS A CA 1
ATOM 862 C C . LYS A 1 108 ? 25.965 -10.456 -31.980 1.00 58.00 108 LYS A C 1
ATOM 864 O O . LYS A 1 108 ? 24.942 -10.408 -32.657 1.00 58.00 108 LYS A O 1
ATOM 869 N N . PHE A 1 109 ? 26.376 -9.476 -31.187 1.00 65.56 109 PHE A N 1
ATOM 870 C CA . PHE A 1 109 ? 25.791 -8.144 -31.164 1.00 65.56 109 PHE A CA 1
ATOM 871 C C . PHE A 1 109 ? 25.874 -7.541 -32.575 1.00 65.56 109 PHE A C 1
ATOM 873 O O . PHE A 1 109 ? 26.968 -7.261 -33.064 1.00 65.56 109 PHE A O 1
ATOM 880 N N . ASP A 1 110 ? 24.736 -7.401 -33.259 1.00 75.00 110 ASP A N 1
ATOM 881 C CA . ASP A 1 110 ? 24.674 -6.750 -34.568 1.00 75.00 110 ASP A CA 1
ATOM 882 C C . ASP A 1 110 ? 24.377 -5.261 -34.376 1.00 75.00 110 ASP A C 1
ATOM 884 O O . ASP A 1 110 ? 23.239 -4.850 -34.125 1.00 75.00 110 ASP A O 1
ATOM 888 N N . MET A 1 111 ? 25.425 -4.445 -34.503 1.00 80.50 111 MET A N 1
ATOM 889 C CA . MET A 1 111 ? 25.324 -2.989 -34.421 1.00 80.50 111 MET A CA 1
ATOM 890 C C . MET A 1 111 ? 24.352 -2.421 -35.471 1.00 80.50 111 MET A C 1
ATOM 892 O O . MET A 1 111 ? 23.717 -1.395 -35.227 1.00 80.50 111 MET A O 1
ATOM 896 N N . GLY A 1 112 ? 24.179 -3.100 -36.612 1.00 86.50 112 GLY A N 1
ATOM 897 C CA . GLY A 1 112 ? 23.230 -2.703 -37.649 1.00 86.50 112 GLY A CA 1
ATOM 898 C C . GLY A 1 112 ? 21.780 -2.794 -37.177 1.00 86.50 112 GLY A C 1
ATOM 899 O O . GLY A 1 112 ? 21.011 -1.853 -37.363 1.00 86.50 112 GLY A O 1
ATOM 900 N N . VAL A 1 113 ? 21.410 -3.882 -36.493 1.00 82.31 113 VAL A N 1
ATOM 901 C CA . VAL A 1 113 ? 20.058 -4.053 -35.926 1.00 82.31 113 VAL A CA 1
ATOM 902 C C . VAL A 1 113 ? 19.781 -2.997 -34.857 1.00 82.31 113 VAL A C 1
ATOM 904 O O . VAL A 1 113 ? 1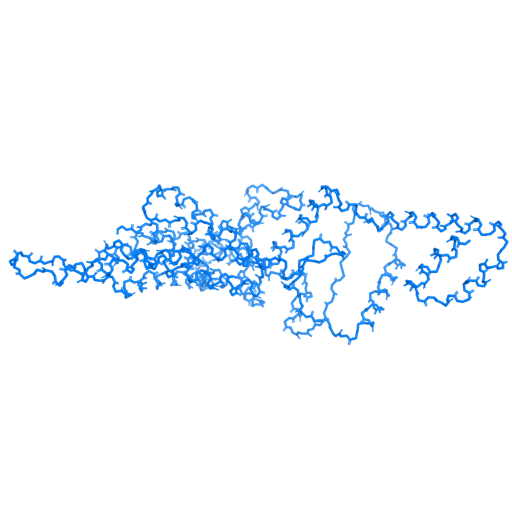8.689 -2.424 -34.824 1.00 82.31 113 VAL A O 1
ATOM 907 N N . MET A 1 114 ? 20.777 -2.690 -34.023 1.00 84.38 114 MET A N 1
ATOM 908 C CA . MET A 1 114 ? 20.671 -1.624 -33.028 1.00 84.38 114 MET A CA 1
ATOM 909 C C . MET A 1 114 ? 20.434 -0.264 -33.703 1.00 84.38 114 MET A C 1
ATOM 911 O O . MET A 1 114 ? 19.502 0.447 -33.333 1.00 84.38 114 MET A O 1
ATOM 915 N N . GLY A 1 115 ? 21.219 0.072 -34.733 1.00 90.25 115 GLY A N 1
ATOM 916 C CA . GLY A 1 115 ? 21.087 1.322 -35.488 1.00 90.25 115 GLY A CA 1
ATOM 917 C C . GLY A 1 115 ? 19.718 1.484 -36.152 1.00 90.25 115 GLY A C 1
ATOM 918 O O . GLY A 1 115 ? 19.086 2.525 -35.992 1.00 90.25 115 GLY A O 1
ATOM 919 N N . VAL A 1 116 ? 19.211 0.434 -36.807 1.00 89.06 116 VAL A N 1
ATOM 920 C CA . VAL A 1 116 ? 17.860 0.431 -37.403 1.00 89.06 116 VAL A CA 1
ATOM 921 C C . VAL A 1 116 ? 16.780 0.600 -36.331 1.00 89.06 116 VAL A C 1
ATOM 923 O O . VAL A 1 116 ? 15.785 1.292 -36.550 1.00 89.06 116 VAL A O 1
ATOM 926 N N . THR A 1 117 ? 16.974 0.005 -35.151 1.00 87.06 117 THR A N 1
ATOM 927 C CA . THR A 1 117 ? 16.041 0.151 -34.024 1.00 87.06 117 THR A CA 1
ATOM 928 C C . THR A 1 117 ? 16.029 1.587 -33.505 1.00 87.06 117 THR A C 1
ATOM 930 O O . THR A 1 117 ? 14.954 2.166 -33.350 1.00 87.06 117 THR A O 1
ATOM 933 N N . PHE A 1 118 ? 17.202 2.193 -33.299 1.00 89.75 118 PHE A N 1
ATOM 934 C CA . PHE A 1 118 ? 17.325 3.597 -32.904 1.00 89.75 118 PHE A CA 1
ATOM 935 C C . PHE A 1 118 ? 16.695 4.534 -33.929 1.00 89.75 118 PHE A C 1
ATOM 937 O O . PHE A 1 118 ? 15.876 5.374 -33.564 1.00 89.75 118 PHE A O 1
ATOM 944 N N . GLU A 1 119 ? 17.025 4.368 -35.209 1.00 92.56 119 GLU A N 1
ATOM 945 C CA . GLU A 1 119 ? 16.439 5.162 -36.287 1.00 92.56 119 GLU A CA 1
ATOM 946 C C . GLU A 1 119 ? 14.908 5.036 -36.291 1.00 92.56 119 GLU A C 1
ATOM 948 O O . GLU A 1 119 ? 14.197 6.037 -36.395 1.00 92.56 119 GLU A O 1
ATOM 953 N N . GLY A 1 120 ? 14.389 3.817 -36.111 1.00 89.44 120 GLY A N 1
ATOM 954 C CA . GLY A 1 120 ? 12.959 3.554 -35.991 1.00 89.44 120 GLY A CA 1
ATOM 955 C C . GLY A 1 120 ? 12.311 4.277 -34.808 1.00 89.44 120 GLY A C 1
ATOM 956 O O . GLY A 1 120 ? 11.229 4.841 -34.969 1.00 89.44 120 GLY A O 1
ATOM 957 N N . ILE A 1 121 ? 12.966 4.300 -33.641 1.00 88.19 121 ILE A N 1
ATOM 958 C CA . ILE A 1 121 ? 12.501 5.037 -32.456 1.00 88.19 121 ILE A CA 1
ATOM 959 C C . ILE A 1 121 ? 12.462 6.537 -32.752 1.00 88.19 121 ILE A C 1
ATOM 961 O O . ILE A 1 121 ? 11.407 7.149 -32.604 1.00 88.19 121 ILE A O 1
ATOM 965 N N . PHE A 1 122 ? 13.561 7.121 -33.238 1.00 87.94 122 PHE A N 1
ATOM 966 C CA . PHE A 1 122 ? 13.624 8.554 -33.538 1.00 87.94 122 PHE A CA 1
ATOM 967 C C . PHE A 1 122 ? 12.613 8.968 -34.602 1.00 87.94 122 PHE A C 1
ATOM 969 O O . PHE A 1 122 ? 11.945 9.982 -34.441 1.00 87.94 122 PHE A O 1
ATOM 976 N N . ARG A 1 123 ? 12.430 8.170 -35.658 1.00 89.62 123 ARG A N 1
ATOM 977 C CA . ARG A 1 123 ? 11.432 8.453 -36.695 1.00 89.62 123 ARG A CA 1
ATOM 978 C C . ARG A 1 123 ? 10.008 8.405 -36.140 1.00 89.62 123 ARG A C 1
ATOM 980 O O . ARG A 1 123 ? 9.184 9.226 -36.526 1.00 89.62 123 ARG A O 1
ATOM 987 N N . LYS A 1 124 ? 9.712 7.462 -35.238 1.00 86.50 124 LYS A N 1
ATOM 988 C CA . LYS A 1 124 ? 8.406 7.384 -34.568 1.00 86.50 124 LYS A CA 1
ATOM 989 C C . LYS A 1 124 ? 8.179 8.568 -33.637 1.00 86.50 124 LYS A C 1
ATOM 991 O O . LYS A 1 124 ? 7.120 9.171 -33.722 1.00 86.50 124 LYS A O 1
ATOM 996 N N . LEU A 1 125 ? 9.169 8.920 -32.817 1.00 83.25 125 LEU A N 1
ATOM 997 C CA . LEU A 1 125 ? 9.097 10.071 -31.914 1.00 83.25 125 LEU A CA 1
ATOM 998 C C . LEU A 1 125 ? 8.967 11.388 -32.686 1.00 83.25 125 LEU A C 1
ATOM 1000 O O . LEU A 1 125 ? 8.127 12.204 -32.344 1.00 83.25 125 LEU A O 1
ATOM 1004 N N . ASN A 1 126 ? 9.718 11.565 -33.775 1.00 84.88 126 ASN A N 1
ATOM 1005 C CA . ASN A 1 126 ? 9.636 12.755 -34.626 1.00 84.88 126 ASN A CA 1
ATOM 1006 C C . ASN A 1 126 ? 8.281 12.891 -35.343 1.00 84.88 126 ASN A C 1
ATOM 1008 O O . ASN A 1 126 ? 7.899 13.986 -35.737 1.00 84.88 126 ASN A O 1
ATOM 1012 N N . ASN A 1 127 ? 7.565 11.781 -35.531 1.00 83.56 127 ASN A N 1
ATOM 1013 C CA . ASN A 1 127 ? 6.217 11.778 -36.096 1.00 83.56 127 ASN A CA 1
ATOM 1014 C C . ASN A 1 127 ? 5.117 11.958 -35.036 1.00 83.56 127 ASN A C 1
ATOM 1016 O O . ASN A 1 127 ? 3.945 12.036 -35.405 1.00 83.56 127 ASN A O 1
ATOM 1020 N N . LEU A 1 128 ? 5.453 12.013 -33.742 1.00 79.50 128 LEU A N 1
ATOM 1021 C CA . LEU A 1 128 ? 4.493 12.405 -32.715 1.00 79.50 128 LEU A CA 1
ATOM 1022 C C . LEU A 1 128 ? 4.309 13.924 -32.790 1.00 79.50 128 LEU A C 1
ATOM 1024 O O . LEU A 1 128 ? 5.253 14.688 -32.612 1.00 79.50 128 LEU A O 1
ATOM 1028 N N . LEU A 1 129 ? 3.082 14.358 -33.079 1.00 68.94 129 LEU A N 1
ATOM 1029 C CA . LEU A 1 129 ? 2.717 15.780 -33.096 1.00 68.94 129 LEU A CA 1
ATOM 1030 C C . LEU A 1 129 ? 2.600 16.365 -31.681 1.00 68.94 129 LEU A C 1
ATOM 1032 O O . LEU A 1 129 ? 2.623 17.581 -31.509 1.00 68.94 129 LEU A O 1
ATOM 1036 N N . GLU A 1 130 ? 2.481 15.498 -30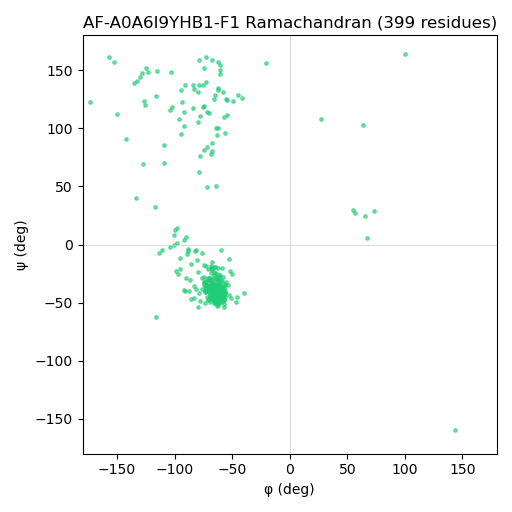.677 1.00 70.81 130 GLU A N 1
ATOM 1037 C CA . GLU A 1 130 ? 2.327 15.859 -29.274 1.00 70.81 130 GLU A CA 1
ATOM 1038 C C . GLU A 1 130 ? 3.536 15.395 -28.464 1.00 70.81 130 GLU A C 1
ATOM 1040 O O . GLU A 1 130 ? 4.163 14.373 -28.759 1.00 70.81 130 GLU A O 1
ATOM 1045 N N . ARG A 1 131 ? 3.843 16.154 -27.409 1.00 68.50 131 ARG A N 1
ATOM 1046 C CA . ARG A 1 131 ? 4.826 15.756 -26.399 1.00 68.50 131 ARG A CA 1
ATOM 1047 C C . ARG A 1 131 ? 4.361 14.488 -25.689 1.00 68.50 131 ARG A C 1
ATOM 1049 O O . ARG A 1 131 ? 3.165 14.196 -25.647 1.00 68.50 131 ARG A O 1
ATOM 1056 N N . LEU A 1 132 ? 5.297 13.744 -25.101 1.00 67.38 132 LEU A N 1
ATOM 1057 C CA . LEU A 1 132 ? 4.966 12.540 -24.339 1.00 67.38 132 LEU A CA 1
ATOM 1058 C C . LEU A 1 132 ? 4.080 12.914 -23.140 1.00 67.38 132 LEU A C 1
ATOM 1060 O O . LEU A 1 132 ? 4.558 13.401 -22.117 1.00 67.38 132 LEU A O 1
ATOM 1064 N N . HIS A 1 133 ? 2.770 12.695 -23.270 1.00 63.22 133 HIS A N 1
ATOM 1065 C CA . HIS A 1 133 ? 1.817 12.984 -22.208 1.00 63.22 133 HIS A CA 1
ATOM 1066 C C . HIS A 1 133 ? 1.815 11.886 -21.136 1.00 63.22 133 HIS A C 1
ATOM 1068 O O . HIS A 1 133 ? 1.827 10.684 -21.405 1.00 63.22 133 HIS A O 1
ATOM 1074 N N . GLN A 1 134 ? 1.776 12.329 -19.882 1.00 55.75 134 GLN A N 1
ATOM 1075 C CA . GLN A 1 134 ? 1.856 11.518 -18.673 1.00 55.75 134 GLN A CA 1
ATOM 1076 C C . GLN A 1 134 ? 0.539 10.764 -18.410 1.00 55.75 134 GLN A C 1
ATOM 1078 O O . GLN A 1 134 ? -0.280 11.191 -17.602 1.00 55.75 134 GLN A O 1
ATOM 1083 N N . SER A 1 135 ? 0.317 9.630 -19.081 1.00 57.22 135 SER A N 1
ATOM 1084 C CA . SER A 1 135 ? -0.858 8.767 -18.845 1.00 57.22 135 SER A CA 1
ATOM 1085 C C . SER A 1 135 ? -0.487 7.366 -18.336 1.00 57.22 135 SER A C 1
ATOM 1087 O O . SER A 1 135 ? -1.154 6.378 -18.622 1.00 57.22 135 SER A O 1
ATOM 1089 N N . TYR A 1 136 ? 0.596 7.256 -17.564 1.00 57.06 136 TYR A N 1
ATOM 1090 C CA . TYR A 1 136 ? 1.117 5.968 -17.086 1.00 57.06 136 TYR A CA 1
ATOM 1091 C C . TYR A 1 136 ? 0.170 5.217 -16.128 1.00 57.06 136 TYR A C 1
ATOM 1093 O O . TYR A 1 136 ? 0.311 4.010 -15.967 1.00 57.06 136 TYR A O 1
ATOM 1101 N N . PHE A 1 137 ? -0.801 5.900 -15.505 1.00 58.00 137 PHE A N 1
ATOM 1102 C CA . PHE A 1 137 ? -1.661 5.318 -14.462 1.00 58.00 137 PHE A CA 1
ATOM 1103 C C . PHE A 1 137 ? -3.013 4.779 -14.961 1.00 58.00 137 PHE A C 1
ATOM 1105 O O . PHE A 1 137 ? -3.695 4.083 -14.209 1.00 58.00 137 PHE A O 1
ATOM 1112 N N . PHE A 1 138 ? -3.406 5.082 -16.205 1.00 66.19 138 PHE A N 1
ATOM 1113 C CA . PHE A 1 138 ? -4.735 4.749 -16.749 1.00 66.19 138 PHE A CA 1
ATOM 1114 C C . PHE A 1 138 ? -4.750 3.567 -17.721 1.00 66.19 138 PHE A C 1
ATOM 1116 O O . PHE A 1 138 ? -5.816 3.175 -18.209 1.00 66.19 138 PHE A O 1
ATOM 1123 N N . TYR A 1 139 ? -3.576 3.000 -17.999 1.00 80.50 139 TYR A N 1
ATOM 1124 C CA . TYR A 1 139 ? -3.411 1.889 -18.921 1.00 80.50 139 TYR A CA 1
ATOM 1125 C C . TYR A 1 139 ? -2.672 0.751 -18.240 1.00 80.50 139 TYR A C 1
ATOM 1127 O O . TYR A 1 139 ? -1.546 0.922 -17.785 1.00 80.50 139 TYR A O 1
ATOM 1135 N N . LEU A 1 140 ? -3.290 -0.427 -18.220 1.00 86.31 140 LEU A N 1
ATOM 1136 C CA . LEU A 1 140 ? -2.589 -1.668 -17.906 1.00 86.31 140 LEU A CA 1
ATOM 1137 C C . LEU A 1 140 ? -2.162 -2.316 -19.219 1.00 86.31 140 LEU A C 1
ATOM 1139 O O . LEU A 1 140 ? -2.955 -2.409 -20.156 1.00 86.31 140 LEU A O 1
ATOM 1143 N N . LEU A 1 141 ? -0.912 -2.753 -19.299 1.00 87.06 141 LEU A N 1
ATOM 1144 C CA . LEU A 1 141 ? -0.305 -3.311 -20.504 1.00 87.06 141 LEU A CA 1
ATOM 1145 C C . LEU A 1 141 ? -0.100 -4.822 -20.322 1.00 87.06 141 LEU A C 1
ATOM 1147 O O . LEU A 1 141 ? 0.985 -5.251 -19.935 1.00 87.06 141 LEU A O 1
ATOM 1151 N N . PRO A 1 142 ? -1.119 -5.657 -20.606 1.00 86.31 142 PRO A N 1
ATOM 1152 C CA . PRO A 1 142 ? -0.962 -7.114 -20.593 1.00 86.31 142 PRO A CA 1
ATOM 1153 C C . PRO A 1 142 ? -0.047 -7.628 -21.718 1.00 86.31 142 PRO A C 1
ATOM 1155 O O . PRO A 1 142 ? 0.349 -8.792 -21.721 1.00 86.31 142 PRO A O 1
ATOM 1158 N N . SER A 1 143 ? 0.236 -6.797 -22.727 1.00 82.75 143 SER A N 1
ATOM 1159 C CA . SER A 1 143 ? 1.121 -7.104 -23.849 1.00 82.75 143 SER A CA 1
ATOM 1160 C C . SER A 1 143 ? 1.650 -5.813 -24.479 1.00 82.75 143 SER A C 1
ATOM 1162 O O . SER A 1 143 ? 1.032 -4.761 -24.372 1.00 82.75 143 SER A O 1
ATOM 1164 N N . LEU A 1 144 ? 2.743 -5.909 -25.239 1.00 77.94 144 LEU A N 1
ATOM 1165 C CA . LEU A 1 144 ? 3.293 -4.819 -26.055 1.00 77.94 144 LEU A CA 1
ATOM 1166 C C . LEU A 1 144 ? 2.311 -4.262 -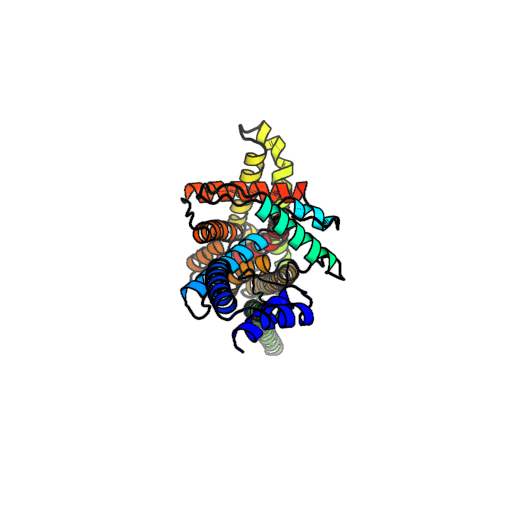27.104 1.00 77.94 144 LEU A C 1
ATOM 1168 O O . LEU A 1 144 ? 2.510 -3.160 -27.604 1.00 77.94 144 LEU A O 1
ATOM 1172 N N . SER A 1 145 ? 1.282 -5.030 -27.473 1.00 76.50 145 SER A N 1
ATOM 1173 C CA . SER A 1 145 ? 0.325 -4.675 -28.534 1.00 76.50 145 SER A CA 1
ATOM 1174 C C . SER A 1 145 ? -1.087 -4.365 -28.033 1.00 76.50 145 SER A C 1
ATOM 1176 O O . SER A 1 145 ? -1.946 -3.985 -28.827 1.00 76.50 145 SER A O 1
ATOM 1178 N N . ARG A 1 146 ? -1.351 -4.538 -26.733 1.00 78.88 146 ARG A N 1
ATOM 1179 C CA . ARG A 1 146 ? -2.680 -4.360 -26.142 1.00 78.88 146 ARG A CA 1
ATOM 1180 C C . ARG A 1 146 ? -2.574 -3.564 -24.858 1.00 78.88 146 ARG A C 1
ATOM 1182 O O . ARG A 1 146 ? -1.716 -3.832 -24.025 1.00 78.88 146 ARG A O 1
ATOM 1189 N N . PHE A 1 147 ? -3.520 -2.661 -24.674 1.00 86.12 147 PHE A N 1
ATOM 1190 C CA . PHE A 1 147 ? -3.717 -1.959 -23.421 1.00 86.12 147 PHE A CA 1
ATOM 1191 C C . PHE A 1 147 ? -5.145 -2.188 -22.932 1.00 86.12 147 PHE A C 1
ATOM 1193 O O . PHE A 1 147 ? -6.074 -2.349 -23.723 1.00 86.12 147 PHE A O 1
ATOM 1200 N N . VAL A 1 148 ? -5.312 -2.203 -21.618 1.00 87.50 148 VAL A N 1
ATOM 1201 C CA . VAL A 1 148 ? -6.604 -2.203 -20.941 1.00 87.50 148 VAL A CA 1
ATOM 1202 C C . VAL A 1 148 ? -6.797 -0.791 -20.408 1.00 87.50 148 VAL A C 1
ATOM 1204 O O . VAL A 1 148 ? -6.020 -0.321 -19.577 1.00 87.50 148 VAL A O 1
ATOM 1207 N N . SER A 1 149 ? -7.810 -0.099 -20.923 1.00 88.62 149 SER A N 1
ATOM 1208 C CA . SER A 1 149 ? -8.148 1.260 -20.501 1.00 88.62 149 SER A CA 1
ATOM 1209 C C . SER A 1 149 ? -8.822 1.286 -19.132 1.00 88.62 149 SER A C 1
ATOM 1211 O O . SER A 1 149 ? -9.603 0.384 -18.815 1.00 88.62 149 SER A O 1
ATOM 1213 N N . ILE A 1 150 ? -8.643 2.393 -18.411 1.00 87.12 150 ILE A N 1
ATOM 1214 C CA . ILE A 1 150 ? -9.309 2.726 -17.142 1.00 87.12 150 ILE A CA 1
ATOM 1215 C C . ILE A 1 150 ? -10.798 2.351 -17.073 1.00 87.12 150 ILE A C 1
ATOM 1217 O O . ILE A 1 150 ? -11.248 1.809 -16.063 1.00 87.12 150 ILE A O 1
ATOM 1221 N N . GLY A 1 151 ? -11.558 2.574 -18.151 1.00 87.06 151 GLY A N 1
ATOM 1222 C CA . GLY A 1 151 ? -12.998 2.302 -18.188 1.00 87.06 151 GLY A CA 1
ATOM 1223 C C . GLY A 1 151 ? -13.383 0.830 -17.991 1.00 87.06 151 GLY A C 1
ATOM 1224 O O . GLY A 1 151 ? -14.517 0.556 -17.613 1.00 87.06 151 GLY A O 1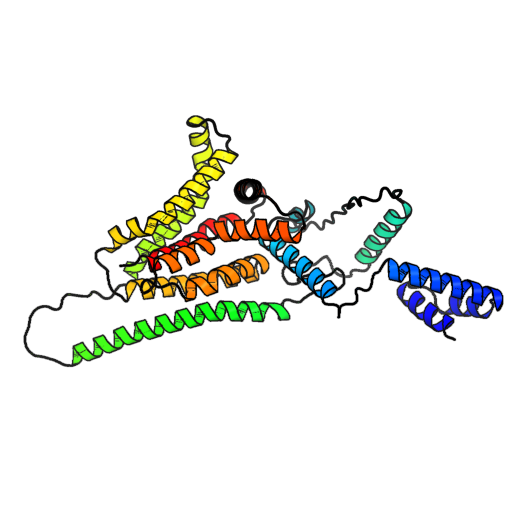
ATOM 1225 N N . LEU A 1 152 ? -12.457 -0.112 -18.207 1.00 88.62 152 LEU A N 1
ATOM 1226 C CA . LEU A 1 152 ? -12.720 -1.546 -18.059 1.00 88.62 152 LEU A CA 1
ATOM 1227 C C . LEU A 1 152 ? -12.502 -2.040 -16.627 1.00 88.62 152 LEU A C 1
ATOM 1229 O O . LEU A 1 152 ? -13.284 -2.851 -16.138 1.00 88.62 152 LEU A O 1
ATOM 1233 N N . TYR A 1 153 ? -11.456 -1.566 -15.946 1.00 89.62 153 TYR A N 1
ATOM 1234 C CA . TYR A 1 153 ? -11.096 -2.077 -14.619 1.00 89.62 153 TYR A CA 1
ATOM 1235 C C . TYR A 1 153 ? -11.634 -1.225 -13.460 1.00 89.62 153 TYR A C 1
ATOM 1237 O O . TYR A 1 153 ? -11.842 -1.752 -12.368 1.00 89.62 153 TYR A O 1
ATOM 1245 N N . MET A 1 154 ? -11.897 0.073 -13.661 1.00 90.94 154 MET A N 1
ATOM 1246 C CA . MET A 1 154 ? -12.416 0.934 -12.587 1.00 90.94 154 MET A CA 1
ATOM 1247 C C . MET A 1 154 ? -13.784 0.504 -12.046 1.00 90.94 154 MET A C 1
ATOM 1249 O O . MET A 1 154 ? -13.962 0.564 -10.829 1.00 90.94 154 MET A O 1
ATOM 1253 N N . PRO A 1 155 ? -14.742 0.018 -12.863 1.00 93.81 155 PRO A N 1
ATOM 1254 C CA . PRO A 1 155 ? -15.994 -0.511 -12.328 1.00 93.81 155 PRO A CA 1
ATOM 1255 C C . PRO A 1 155 ? -15.778 -1.674 -11.349 1.00 93.81 155 PRO A C 1
ATOM 1257 O O . PRO A 1 155 ? -16.435 -1.728 -10.313 1.00 93.81 155 PRO A O 1
ATOM 1260 N N . ALA A 1 156 ? -14.815 -2.564 -11.623 1.00 92.75 156 ALA A N 1
ATOM 1261 C CA . ALA A 1 156 ? -14.478 -3.672 -10.725 1.00 92.75 156 ALA A CA 1
ATOM 1262 C C . ALA A 1 156 ? -13.959 -3.170 -9.368 1.00 92.75 156 ALA A C 1
ATOM 1264 O O . ALA A 1 156 ? -14.378 -3.662 -8.322 1.00 92.75 156 ALA A O 1
ATOM 1265 N N . PHE A 1 157 ? -13.109 -2.141 -9.374 1.00 94.75 157 PHE A N 1
ATOM 1266 C CA . PHE A 1 157 ? -12.693 -1.455 -8.151 1.00 94.75 157 PHE A CA 1
ATOM 1267 C C . PHE A 1 157 ? -13.883 -0.810 -7.418 1.00 94.75 157 PHE A C 1
ATOM 1269 O O . PHE A 1 157 ? -14.023 -0.969 -6.205 1.00 94.75 157 PHE A O 1
ATOM 1276 N N . GLY A 1 158 ? -14.784 -0.152 -8.154 1.00 96.19 158 GLY A N 1
ATOM 1277 C CA . GLY A 1 158 ? -16.004 0.444 -7.606 1.00 96.19 158 GLY A CA 1
ATOM 1278 C C . GLY A 1 158 ? -16.891 -0.567 -6.875 1.00 96.19 158 GLY A C 1
ATOM 1279 O O . GLY A 1 158 ? -17.382 -0.267 -5.788 1.00 96.19 158 GLY A O 1
ATOM 1280 N N . PHE A 1 159 ? -17.035 -1.788 -7.402 1.00 95.94 159 PHE A N 1
ATOM 1281 C CA . PHE A 1 159 ? -17.770 -2.861 -6.722 1.00 95.94 159 PHE A CA 1
ATOM 1282 C C . PHE A 1 159 ? -17.126 -3.288 -5.397 1.00 95.94 159 PHE A C 1
ATOM 1284 O O . PHE A 1 159 ? -17.846 -3.587 -4.448 1.00 95.94 159 PHE A O 1
ATOM 1291 N N . LEU A 1 160 ? -15.795 -3.282 -5.290 1.00 96.44 160 LEU A N 1
ATOM 1292 C CA . LEU A 1 160 ? -15.124 -3.589 -4.024 1.00 96.44 160 LEU A CA 1
ATOM 1293 C C . LEU A 1 160 ? -15.328 -2.478 -2.987 1.00 96.44 160 LEU A C 1
ATOM 1295 O O . LEU A 1 160 ? -15.599 -2.765 -1.822 1.00 96.44 160 LEU A O 1
ATOM 1299 N N . ILE A 1 161 ? -15.260 -1.210 -3.405 1.00 97.69 161 ILE A N 1
ATOM 1300 C CA . ILE A 1 161 ? -15.562 -0.067 -2.530 1.00 97.69 161 ILE A CA 1
ATOM 1301 C C . ILE A 1 161 ? -17.029 -0.082 -2.088 1.00 97.69 161 ILE A C 1
ATOM 1303 O O . ILE A 1 161 ? -17.327 0.222 -0.931 1.00 97.69 161 ILE A O 1
ATOM 1307 N N . LEU A 1 162 ? -17.946 -0.501 -2.963 1.00 96.88 162 LEU A N 1
ATOM 1308 C CA . LEU A 1 162 ? -19.364 -0.621 -2.638 1.00 96.88 162 LEU A CA 1
ATOM 1309 C C . LEU A 1 162 ? -19.605 -1.552 -1.438 1.00 96.88 162 LEU A C 1
ATOM 1311 O O . LEU A 1 162 ? -20.477 -1.256 -0.627 1.00 96.88 162 LEU A O 1
ATOM 1315 N N . ILE A 1 163 ? -18.808 -2.613 -1.258 1.00 96.94 163 ILE A N 1
ATOM 1316 C CA . ILE A 1 163 ? -18.896 -3.498 -0.080 1.00 96.94 163 ILE A CA 1
ATOM 1317 C C . ILE A 1 163 ? -18.687 -2.702 1.218 1.00 96.94 163 ILE A C 1
ATOM 1319 O O . ILE A 1 163 ? -19.443 -2.866 2.178 1.00 96.94 163 ILE A O 1
ATOM 1323 N N . LEU A 1 164 ? -17.691 -1.811 1.242 1.00 97.56 164 LEU A N 1
ATOM 1324 C CA . LEU A 1 164 ? -17.390 -0.968 2.402 1.00 97.56 164 LEU A CA 1
ATOM 1325 C C . LEU A 1 164 ? -18.521 0.021 2.680 1.00 97.56 164 LEU A C 1
ATOM 1327 O O . LEU A 1 164 ? -18.951 0.157 3.825 1.00 97.56 164 LEU A O 1
ATOM 1331 N N . VAL A 1 165 ? -19.026 0.675 1.631 1.00 97.56 165 VAL A N 1
ATOM 1332 C CA . VAL A 1 165 ? -20.105 1.667 1.732 1.00 97.56 165 VAL A CA 1
ATOM 1333 C C . VAL A 1 165 ? -21.409 1.017 2.187 1.00 97.56 165 VAL A C 1
ATOM 1335 O O . VAL A 1 165 ? -22.042 1.510 3.114 1.00 97.56 165 VAL A O 1
ATOM 1338 N N . LEU A 1 166 ? -21.798 -0.120 1.606 1.00 97.38 166 LEU A N 1
ATOM 1339 C CA . LEU A 1 166 ? -22.989 -0.856 2.034 1.00 97.38 166 LEU A CA 1
ATOM 1340 C C . LEU A 1 166 ? -22.863 -1.322 3.485 1.00 97.38 166 LEU A C 1
ATOM 1342 O O . LEU A 1 166 ? -23.830 -1.241 4.241 1.00 97.38 166 LEU A O 1
ATOM 1346 N N . LYS A 1 167 ? -21.670 -1.759 3.910 1.00 97.06 167 LYS A N 1
ATOM 1347 C CA . LYS A 1 167 ? -21.459 -2.149 5.306 1.00 97.06 167 LYS A CA 1
ATOM 1348 C C . LYS A 1 167 ? -21.505 -0.958 6.264 1.00 97.06 167 LYS A C 1
ATOM 1350 O O . LYS A 1 167 ? -22.014 -1.096 7.375 1.00 97.06 167 LYS A O 1
ATOM 1355 N N . ALA A 1 168 ? -21.005 0.199 5.839 1.00 96.69 168 ALA A N 1
ATOM 1356 C CA . ALA A 1 168 ? -21.141 1.451 6.570 1.00 96.69 168 ALA A CA 1
ATOM 1357 C C . ALA A 1 168 ? -22.625 1.840 6.711 1.00 96.69 168 ALA A C 1
ATOM 1359 O O . ALA A 1 168 ? -23.082 2.123 7.815 1.00 96.69 168 ALA A O 1
ATOM 1360 N N . LEU A 1 169 ? -23.408 1.751 5.632 1.00 97.06 169 LEU A N 1
ATOM 1361 C CA . LEU A 1 169 ? -24.850 2.019 5.657 1.00 97.06 169 LEU A CA 1
ATOM 1362 C C . LEU A 1 169 ? -25.616 1.055 6.580 1.00 97.06 169 LEU A C 1
ATOM 1364 O O . LEU A 1 169 ? -26.452 1.509 7.355 1.00 97.06 169 LEU A O 1
ATOM 1368 N N . ASP A 1 170 ? -25.299 -0.245 6.569 1.00 96.06 170 ASP A N 1
ATOM 1369 C CA . ASP A 1 170 ? -25.874 -1.233 7.503 1.00 96.06 170 ASP A CA 1
ATOM 1370 C C . ASP A 1 170 ? -25.640 -0.833 8.971 1.00 96.06 170 ASP A C 1
ATOM 1372 O O . ASP A 1 170 ? -26.557 -0.867 9.791 1.00 96.06 170 ASP A O 1
ATOM 1376 N N . LEU A 1 171 ? -24.419 -0.407 9.310 1.00 93.44 171 LEU A N 1
ATOM 1377 C CA . LEU A 1 171 ? -24.097 0.057 10.663 1.00 93.44 171 LEU A CA 1
ATOM 1378 C C . LEU A 1 171 ? -24.811 1.364 11.016 1.00 93.44 171 LEU A C 1
ATOM 1380 O O . LEU A 1 171 ? -25.283 1.497 12.144 1.00 93.44 171 LEU A O 1
ATOM 1384 N N . TRP A 1 172 ? -24.918 2.299 10.069 1.00 94.00 172 TRP A N 1
ATOM 1385 C CA . TRP A 1 172 ? -25.637 3.560 10.253 1.00 94.00 172 TRP A CA 1
ATOM 1386 C C . TRP A 1 172 ? -27.121 3.332 10.552 1.00 94.00 172 TRP A C 1
ATOM 1388 O O . TRP A 1 172 ? -27.641 3.876 11.525 1.00 94.00 172 TRP A O 1
ATOM 1398 N N . VAL A 1 173 ? -27.786 2.476 9.768 1.00 94.50 173 VAL A N 1
ATOM 1399 C CA . VAL A 1 173 ? -29.200 2.134 9.978 1.00 94.50 173 VAL A CA 1
ATOM 1400 C C . VAL A 1 173 ? -29.392 1.497 11.351 1.00 94.50 173 VAL A C 1
ATOM 1402 O O . VAL A 1 173 ? -30.228 1.966 12.119 1.00 94.50 173 VAL A O 1
ATOM 1405 N N . LYS A 1 174 ? -28.569 0.507 11.719 1.00 91.12 174 LYS A N 1
ATOM 1406 C CA . LYS A 1 174 ? -28.655 -0.125 13.046 1.00 91.12 174 LYS A CA 1
ATOM 1407 C C . LYS A 1 174 ? -28.473 0.879 14.181 1.00 91.12 174 LYS A C 1
ATOM 1409 O O . LYS A 1 174 ? -29.207 0.823 15.160 1.00 91.12 174 LYS A O 1
ATOM 1414 N N . LEU A 1 175 ? -27.523 1.805 14.046 1.00 88.75 175 LEU A N 1
ATOM 1415 C CA . LEU A 1 175 ? -27.293 2.849 15.041 1.00 88.75 175 LEU A CA 1
ATOM 1416 C C . LEU A 1 175 ? -28.500 3.794 15.170 1.00 88.75 175 LEU A C 1
ATOM 1418 O O . LEU A 1 175 ? -28.871 4.142 16.287 1.00 88.75 175 LEU A O 1
ATOM 1422 N N . SER A 1 176 ? -29.143 4.148 14.052 1.00 87.50 176 SER A N 1
ATOM 1423 C CA . SER A 1 176 ? -30.350 4.990 14.042 1.00 87.50 176 SER A CA 1
ATOM 1424 C C . SER A 1 176 ? -31.579 4.310 14.661 1.00 87.50 176 SER A C 1
ATOM 1426 O O . SER A 1 176 ? -32.385 4.971 15.319 1.00 87.50 176 SER A O 1
ATOM 1428 N N . SER A 1 177 ? -31.705 2.985 14.519 1.00 85.81 177 SER A N 1
ATOM 1429 C CA . SER A 1 177 ? -32.786 2.218 15.148 1.00 85.81 177 SER A CA 1
ATOM 1430 C C . SER A 1 177 ? -32.687 2.255 16.674 1.00 85.81 177 SER A C 1
ATOM 1432 O O . SER A 1 177 ? -33.687 2.509 17.337 1.00 85.81 177 SER A O 1
ATOM 1434 N N . PHE A 1 178 ? -31.478 2.123 17.236 1.00 78.12 178 PHE A N 1
ATOM 1435 C CA . PHE A 1 178 ? -31.286 2.220 18.689 1.00 78.12 178 PHE A CA 1
ATOM 1436 C C . PHE A 1 178 ? -31.652 3.595 19.272 1.00 78.12 178 PHE A C 1
ATOM 1438 O O . PHE A 1 178 ? -32.034 3.677 20.438 1.00 78.12 178 PHE A O 1
ATOM 1445 N N . ASP A 1 179 ? -31.508 4.675 18.499 1.00 74.88 179 ASP A N 1
ATOM 1446 C CA . ASP A 1 179 ? -31.897 6.024 18.935 1.00 74.88 179 ASP A CA 1
ATOM 1447 C C . ASP A 1 179 ? -33.428 6.198 18.923 1.00 74.88 179 ASP A C 1
ATOM 1449 O O . ASP A 1 179 ? -33.998 6.847 19.800 1.00 74.88 179 ASP A O 1
ATOM 1453 N N . SER A 1 180 ? -34.102 5.537 17.974 1.00 74.62 180 SER A N 1
ATOM 1454 C CA . SER A 1 180 ? -35.564 5.550 17.832 1.00 74.62 180 SER A CA 1
ATOM 1455 C C . SER A 1 180 ? -36.272 4.738 18.924 1.00 74.62 180 SER A C 1
ATOM 1457 O O . SER A 1 180 ? -37.273 5.192 19.472 1.00 74.62 180 SER A O 1
ATOM 1459 N N . ASP A 1 181 ? -35.740 3.569 19.292 1.00 73.00 181 ASP A N 1
ATOM 1460 C CA . ASP A 1 181 ? -36.315 2.742 20.365 1.00 73.00 181 ASP A CA 1
ATOM 1461 C C . ASP A 1 181 ? -36.215 3.445 21.732 1.00 73.00 181 ASP A C 1
ATOM 1463 O O . ASP A 1 181 ? -37.123 3.366 22.560 1.00 73.00 181 ASP A O 1
ATOM 1467 N N . ARG A 1 182 ? -35.123 4.189 21.967 1.00 63.81 182 ARG A N 1
ATOM 1468 C CA . ARG A 1 182 ? -34.922 4.960 23.204 1.00 63.81 182 ARG A CA 1
ATOM 1469 C C . ARG A 1 182 ? -35.875 6.146 23.331 1.00 63.81 182 ARG A C 1
ATOM 1471 O O . ARG A 1 182 ? -36.355 6.395 24.431 1.00 63.81 182 ARG A O 1
ATOM 1478 N N . SER A 1 183 ? -36.143 6.879 22.249 1.00 65.19 183 SER A N 1
ATOM 1479 C CA . SER A 1 183 ? -37.048 8.035 22.308 1.00 65.19 183 SER A CA 1
ATOM 1480 C C . SER A 1 183 ? -38.494 7.624 22.604 1.00 65.19 183 SER A C 1
ATOM 1482 O O . SER A 1 183 ? -39.156 8.295 23.389 1.00 65.19 183 SER A O 1
ATOM 1484 N N . GLN A 1 184 ? -38.947 6.475 22.090 1.00 64.94 184 GLN A N 1
ATOM 1485 C CA . GLN A 1 184 ? -40.283 5.934 22.382 1.00 64.94 184 GLN A CA 1
ATOM 1486 C C . GLN A 1 184 ? -40.454 5.475 23.841 1.00 64.94 184 GLN A C 1
ATOM 1488 O O . GLN A 1 184 ? -41.526 5.651 24.412 1.00 64.94 184 GLN A O 1
ATOM 1493 N N . LEU A 1 185 ? -39.405 4.930 24.468 1.00 61.12 185 LEU A N 1
ATOM 1494 C CA . LEU A 1 185 ? -39.417 4.558 25.893 1.00 61.12 185 LEU A CA 1
ATOM 1495 C C . LEU A 1 185 ? -39.512 5.778 26.827 1.00 61.12 185 LEU A C 1
ATOM 1497 O O . LEU A 1 185 ? -40.054 5.664 27.923 1.00 61.12 185 LEU A O 1
ATOM 1501 N N . CYS A 1 186 ? -38.999 6.942 26.416 1.00 57.41 186 CYS A N 1
ATOM 1502 C CA . CYS A 1 186 ? -39.028 8.161 27.230 1.00 57.41 186 CYS A CA 1
ATOM 1503 C C . CYS A 1 186 ? -40.380 8.896 27.207 1.00 57.41 186 CYS A C 1
ATOM 1505 O O . CYS A 1 186 ? -40.677 9.608 28.163 1.00 57.41 186 CYS A O 1
ATOM 1507 N N . ASP A 1 187 ? -41.201 8.704 26.170 1.00 59.00 187 ASP A N 1
ATOM 1508 C CA . ASP A 1 187 ? -42.537 9.315 26.063 1.00 59.00 187 ASP A CA 1
ATOM 1509 C C . ASP A 1 187 ? -43.653 8.459 26.710 1.00 59.00 187 ASP A C 1
ATOM 1511 O O . ASP A 1 187 ? -44.800 8.897 26.792 1.00 59.00 187 ASP A O 1
ATOM 1515 N N . GLY A 1 188 ? -43.332 7.241 27.173 1.00 57.69 188 GLY A N 1
ATOM 1516 C CA . GLY A 1 188 ? -44.314 6.209 27.523 1.00 57.69 188 GLY A CA 1
ATOM 1517 C C . GLY A 1 188 ? -44.759 6.073 28.986 1.00 57.69 188 GLY A C 1
ATOM 1518 O O . GLY A 1 188 ? -45.837 5.531 29.187 1.00 57.69 188 GLY A O 1
ATOM 1519 N N . ASP A 1 189 ? -44.020 6.537 30.005 1.00 45.38 189 ASP A N 1
ATOM 1520 C CA . ASP A 1 189 ? -44.394 6.257 31.410 1.00 45.38 189 ASP A CA 1
ATOM 1521 C C . ASP A 1 189 ? -43.979 7.351 32.418 1.00 45.38 189 ASP A C 1
ATOM 1523 O O . ASP A 1 189 ? -42.807 7.524 32.756 1.00 45.38 189 ASP A O 1
ATOM 1527 N N . GLN A 1 190 ? -44.976 8.037 32.993 1.00 48.47 190 GLN A N 1
ATOM 1528 C CA . GLN A 1 190 ? -44.887 8.657 34.321 1.00 48.47 190 GLN A CA 1
ATOM 1529 C C . GLN A 1 190 ? -45.453 7.680 35.367 1.00 48.47 190 GLN A C 1
ATOM 1531 O O . GLN A 1 190 ? -46.655 7.702 35.610 1.00 48.47 190 GLN A O 1
ATOM 1536 N N . ALA A 1 191 ? -44.609 6.873 36.026 1.00 43.38 191 ALA A N 1
ATOM 1537 C CA . ALA A 1 191 ? -44.825 6.403 37.407 1.00 43.38 191 ALA A CA 1
ATOM 1538 C C . ALA A 1 191 ? -43.620 5.612 37.977 1.00 43.38 191 ALA A C 1
ATOM 1540 O O . ALA A 1 191 ? -43.263 4.550 37.482 1.00 43.38 191 ALA A O 1
ATOM 1541 N N . SER A 1 192 ? -43.089 6.098 39.110 1.00 40.91 192 SER A N 1
ATOM 1542 C CA . SER A 1 192 ? -42.287 5.402 40.149 1.00 40.91 192 SER A CA 1
ATOM 1543 C C . SER A 1 192 ? -40.898 4.790 39.822 1.00 40.91 192 SER A C 1
ATOM 1545 O O . SER A 1 192 ? -40.784 3.680 39.325 1.00 40.91 192 SER A O 1
ATOM 1547 N N . SER A 1 193 ? -39.860 5.523 40.263 1.00 39.00 193 SER A N 1
ATOM 1548 C CA . SER A 1 193 ? -38.435 5.229 40.588 1.00 39.00 193 SER A CA 1
ATOM 1549 C C . SER A 1 193 ? -37.995 3.770 40.891 1.00 39.00 193 SER A C 1
ATOM 1551 O O . SER A 1 193 ? -38.807 3.021 41.431 1.00 39.00 193 SER A O 1
ATOM 1553 N N . PRO A 1 194 ? -36.696 3.380 40.717 1.00 42.09 194 PRO A N 1
ATOM 1554 C CA . PRO A 1 194 ? -35.495 4.203 40.952 1.00 42.09 194 PRO A CA 1
ATOM 1555 C C . PRO A 1 194 ? -34.464 4.284 39.807 1.00 42.09 194 PRO A C 1
ATOM 1557 O O . PRO A 1 194 ? -34.260 3.335 39.066 1.00 42.09 194 PRO A O 1
ATOM 1560 N N . ALA A 1 195 ? -33.815 5.457 39.739 1.00 38.66 195 ALA A N 1
ATOM 1561 C CA . ALA A 1 195 ? -32.594 5.841 39.015 1.00 38.66 195 ALA A CA 1
ATOM 1562 C C . ALA A 1 195 ? -32.248 5.046 37.732 1.00 38.66 195 ALA A C 1
ATOM 1564 O O . ALA A 1 195 ? -31.746 3.924 37.832 1.00 38.66 195 ALA A O 1
ATOM 1565 N N . PRO A 1 196 ? -32.395 5.634 36.527 1.00 41.50 196 PRO A N 1
ATOM 1566 C CA . PRO A 1 196 ? -31.851 5.005 35.337 1.00 41.50 196 PRO A CA 1
ATOM 1567 C C . PRO A 1 196 ? -30.326 5.004 35.471 1.00 41.50 196 PRO A C 1
ATOM 1569 O O . PRO A 1 196 ? -29.713 6.051 35.685 1.00 41.50 196 PRO A O 1
ATOM 1572 N N . VAL A 1 197 ? -29.713 3.824 35.363 1.00 43.28 197 VAL A N 1
ATOM 1573 C CA . VAL A 1 197 ? -28.288 3.726 35.044 1.00 43.28 197 VAL A CA 1
ATOM 1574 C C . VAL A 1 197 ? -28.114 4.517 33.758 1.00 43.28 197 VAL A C 1
ATOM 1576 O O . VAL A 1 197 ? -28.689 4.183 32.723 1.00 43.28 197 VAL A O 1
ATOM 1579 N N . GLU A 1 198 ? -27.431 5.645 33.883 1.00 42.31 198 GLU A N 1
ATOM 1580 C CA . GLU A 1 198 ? -27.203 6.614 32.830 1.00 42.31 198 GLU A CA 1
ATOM 1581 C C . GLU A 1 198 ? -26.287 5.964 31.786 1.00 42.31 198 GLU A C 1
ATOM 1583 O O . GLU A 1 198 ? -25.077 6.172 31.783 1.00 42.31 198 GLU A O 1
ATOM 1588 N N . ASP A 1 199 ? -26.850 5.129 30.904 1.00 45.94 199 ASP A N 1
ATOM 1589 C CA . ASP A 1 199 ? -26.188 4.698 29.675 1.00 45.94 199 ASP A CA 1
ATOM 1590 C C . ASP A 1 199 ? -26.090 5.932 28.774 1.00 45.94 199 ASP A C 1
ATOM 1592 O O . ASP A 1 199 ? -26.897 6.148 27.854 1.00 45.94 199 ASP A O 1
ATOM 1596 N N . GLN A 1 200 ? -25.113 6.776 29.111 1.00 49.62 200 GLN A N 1
ATOM 1597 C CA . GLN A 1 200 ? -24.724 7.966 28.384 1.00 49.62 200 GLN A CA 1
ATOM 1598 C C . GLN A 1 200 ? -24.669 7.607 26.906 1.00 49.62 200 GLN A C 1
ATOM 1600 O O . GLN A 1 200 ? -24.032 6.622 26.516 1.00 49.62 200 GLN A O 1
ATOM 1605 N N . ARG A 1 201 ? -25.350 8.411 26.077 1.00 53.47 201 ARG A N 1
ATOM 1606 C CA . ARG A 1 201 ? -25.140 8.390 24.626 1.00 53.47 201 ARG A CA 1
ATOM 1607 C C . ARG A 1 201 ? -23.634 8.280 24.409 1.00 53.47 201 ARG A C 1
ATOM 1609 O O . ARG A 1 201 ? -22.916 9.114 24.971 1.00 53.47 201 ARG A O 1
ATOM 1616 N N . PRO A 1 202 ? -23.129 7.303 23.643 1.00 58.06 202 PRO A N 1
ATOM 1617 C CA . PRO A 1 202 ? -21.733 7.345 23.278 1.00 58.06 202 PRO A CA 1
ATOM 1618 C C . PRO A 1 202 ? -21.590 8.597 22.419 1.00 58.06 202 PRO A C 1
ATOM 1620 O O . PRO A 1 202 ? -22.022 8.668 21.271 1.00 58.06 202 PRO A O 1
ATOM 1623 N N . SER A 1 203 ? -21.093 9.659 23.042 1.00 67.75 203 SER A N 1
ATOM 1624 C CA . SER A 1 203 ? -20.823 10.899 22.346 1.00 67.75 203 SER A CA 1
ATOM 1625 C C . SER A 1 203 ? -19.805 10.576 21.263 1.00 67.75 203 SER A C 1
ATOM 1627 O O . SER A 1 203 ? -18.916 9.752 21.480 1.00 67.75 203 SER A O 1
ATOM 1629 N N . VAL A 1 204 ? -19.873 11.250 20.117 1.00 74.94 204 VAL A N 1
ATOM 1630 C CA . VAL A 1 204 ? -18.805 11.199 19.102 1.00 74.94 204 VAL A CA 1
ATOM 1631 C C . VAL A 1 204 ? -17.431 11.468 19.744 1.00 74.94 204 VAL A C 1
ATOM 1633 O O . VAL A 1 204 ? -16.415 10.943 19.299 1.00 74.94 204 VAL A O 1
ATOM 1636 N N . LEU A 1 205 ? -17.409 12.192 20.871 1.00 77.81 205 LEU A N 1
ATOM 1637 C CA . LEU A 1 205 ? -16.237 12.415 21.713 1.00 77.81 205 LEU A CA 1
ATOM 1638 C C . LEU A 1 205 ? -15.544 11.118 22.184 1.00 77.81 205 LEU A C 1
ATOM 1640 O O . LEU A 1 205 ? -14.323 11.088 22.296 1.00 77.81 205 LEU A O 1
ATOM 1644 N N . THR A 1 206 ? -16.291 10.033 22.403 1.00 77.62 206 THR A N 1
ATOM 1645 C CA . THR A 1 206 ? -15.755 8.712 22.798 1.00 77.62 206 THR A CA 1
ATOM 1646 C C . THR A 1 206 ? -14.882 8.074 21.713 1.00 77.62 206 THR A C 1
ATOM 1648 O O . THR A 1 206 ? -14.053 7.217 22.009 1.00 77.62 206 THR A O 1
ATOM 1651 N N . LEU A 1 207 ? -15.007 8.531 20.462 1.00 81.69 207 LEU A N 1
ATOM 1652 C CA . LEU A 1 207 ? -14.202 8.073 19.330 1.00 81.69 207 LEU A CA 1
ATOM 1653 C C . LEU A 1 207 ? -12.873 8.829 19.206 1.00 81.69 207 LEU A C 1
ATOM 1655 O O . LEU A 1 207 ? -11.964 8.354 18.526 1.00 81.69 207 LEU A O 1
ATOM 1659 N N . ILE A 1 208 ? -12.728 9.984 19.864 1.00 84.69 208 ILE A N 1
ATOM 1660 C CA . ILE A 1 208 ? -11.515 10.805 19.770 1.00 84.69 208 ILE A CA 1
ATOM 1661 C C . ILE A 1 208 ? -10.285 10.062 20.312 1.00 84.69 208 ILE A C 1
ATOM 1663 O O . ILE A 1 208 ? -9.285 10.019 19.595 1.00 84.69 208 ILE A O 1
ATOM 1667 N N . PRO A 1 209 ? -10.310 9.430 21.505 1.00 86.25 209 PRO A N 1
ATOM 1668 C CA . PRO A 1 209 ? -9.141 8.720 22.018 1.00 86.25 209 PRO A CA 1
ATOM 1669 C C . PRO A 1 209 ? -8.607 7.616 21.086 1.00 86.25 209 PRO A C 1
ATOM 1671 O O . PRO A 1 209 ? -7.414 7.660 20.779 1.00 86.25 209 PRO A O 1
ATOM 1674 N N . PRO A 1 210 ? -9.416 6.653 20.583 1.00 87.25 210 PRO A N 1
ATOM 1675 C CA . PRO A 1 210 ? -8.890 5.627 19.684 1.00 87.25 210 PRO A CA 1
ATOM 1676 C C . PRO A 1 210 ? -8.376 6.213 18.362 1.00 87.25 210 PRO A C 1
ATOM 1678 O O . PRO A 1 210 ? -7.342 5.754 17.879 1.00 87.25 210 PRO A O 1
ATOM 1681 N N . LEU A 1 211 ? -9.020 7.250 17.810 1.00 90.31 211 LEU A N 1
ATOM 1682 C CA . LEU A 1 211 ? -8.533 7.942 16.609 1.00 90.31 211 LEU A CA 1
ATOM 1683 C C . LEU A 1 211 ? -7.170 8.604 16.849 1.00 90.31 211 LEU A C 1
ATOM 1685 O O . LEU A 1 211 ? -6.228 8.360 16.094 1.00 90.31 211 LEU A O 1
ATOM 1689 N N . LEU A 1 212 ? -7.038 9.391 17.921 1.00 91.56 212 LEU A N 1
ATOM 1690 C CA . LEU A 1 212 ? -5.789 10.075 18.259 1.00 91.56 212 LEU A CA 1
ATOM 1691 C C . LEU A 1 212 ? -4.655 9.088 18.529 1.00 91.56 212 LEU A C 1
ATOM 1693 O O . LEU A 1 212 ? -3.557 9.286 18.022 1.00 91.56 212 LEU A O 1
ATOM 1697 N N . ILE A 1 213 ? -4.908 8.012 19.278 1.00 91.62 213 ILE A N 1
ATOM 1698 C CA . ILE A 1 213 ? -3.885 7.010 19.603 1.00 91.62 213 ILE A CA 1
ATOM 1699 C C . ILE A 1 213 ? -3.427 6.261 18.343 1.00 91.62 213 ILE A C 1
ATOM 1701 O O . ILE A 1 213 ? -2.223 6.082 18.139 1.00 91.62 213 ILE A O 1
ATOM 1705 N N . CYS A 1 214 ? -4.355 5.852 17.468 1.00 93.56 214 CYS A N 1
ATOM 1706 C CA . CYS A 1 214 ? -4.001 5.180 16.214 1.00 93.56 214 CYS A CA 1
ATOM 1707 C C . CYS A 1 214 ? -3.176 6.097 15.302 1.00 93.56 214 CYS A C 1
ATOM 1709 O O . CYS A 1 214 ? -2.128 5.682 14.806 1.00 93.56 214 CYS A O 1
ATOM 1711 N N . HIS A 1 215 ? -3.587 7.357 15.127 1.00 95.31 215 HIS A N 1
ATOM 1712 C CA . HIS A 1 215 ? -2.833 8.312 14.311 1.00 95.31 215 HIS A CA 1
ATOM 1713 C C . HIS A 1 215 ? -1.503 8.724 14.946 1.00 95.31 215 HIS A C 1
ATOM 1715 O O . HIS A 1 215 ? -0.516 8.846 14.228 1.00 95.31 215 HIS A O 1
ATOM 1721 N N . ALA A 1 216 ? -1.427 8.864 16.271 1.00 95.12 216 ALA A N 1
ATOM 1722 C CA . ALA A 1 216 ? -0.170 9.108 16.976 1.00 95.12 216 ALA A CA 1
ATOM 1723 C C . ALA A 1 216 ? 0.817 7.948 16.784 1.00 95.12 216 ALA A C 1
ATOM 1725 O O . ALA A 1 216 ? 2.006 8.184 16.592 1.00 95.12 216 ALA A O 1
ATOM 1726 N N . THR A 1 217 ? 0.327 6.704 16.755 1.00 95.25 217 THR A N 1
ATOM 1727 C CA . THR A 1 217 ? 1.154 5.521 16.465 1.00 95.25 217 THR A CA 1
ATOM 1728 C C . THR A 1 217 ? 1.662 5.544 15.021 1.00 95.25 217 THR A C 1
ATOM 1730 O O . THR A 1 217 ? 2.826 5.240 14.774 1.00 95.25 217 THR A O 1
ATOM 1733 N N . GLY A 1 218 ? 0.827 5.967 14.068 1.00 96.19 218 GLY A N 1
ATOM 1734 C CA . GLY A 1 218 ? 1.245 6.178 12.679 1.00 96.19 218 GLY A CA 1
ATOM 1735 C C . GLY A 1 218 ? 2.273 7.298 12.505 1.00 96.19 218 GLY A C 1
ATOM 1736 O O . GLY A 1 218 ? 3.263 7.136 11.795 1.00 96.19 218 GLY A O 1
ATOM 1737 N N . LEU A 1 219 ? 2.089 8.419 13.207 1.00 96.75 219 LEU A N 1
ATOM 1738 C CA . LEU A 1 219 ? 3.056 9.520 13.239 1.00 96.75 219 LEU A CA 1
ATOM 1739 C C . LEU A 1 219 ? 4.376 9.089 13.883 1.00 96.75 219 LEU A C 1
ATOM 1741 O O . LEU A 1 219 ? 5.441 9.445 13.384 1.00 96.75 219 LEU A O 1
ATOM 1745 N N . ALA A 1 220 ? 4.320 8.288 14.950 1.00 96.25 220 ALA A N 1
ATOM 1746 C CA . ALA A 1 220 ? 5.507 7.697 15.552 1.00 96.25 220 ALA A CA 1
ATOM 1747 C C . ALA A 1 220 ? 6.224 6.779 14.554 1.00 96.25 220 ALA A C 1
ATOM 1749 O O . ALA A 1 220 ? 7.431 6.918 14.386 1.00 96.25 220 ALA A O 1
ATOM 1750 N N . LEU A 1 221 ? 5.495 5.915 13.834 1.00 95.88 221 LEU A N 1
ATOM 1751 C CA . LEU A 1 221 ? 6.063 5.052 12.791 1.00 95.88 221 LEU A CA 1
ATOM 1752 C C . LEU A 1 221 ? 6.738 5.859 11.672 1.00 95.88 221 LEU A C 1
ATOM 1754 O O . LEU A 1 221 ? 7.718 5.399 11.097 1.00 95.88 221 LEU A O 1
ATOM 1758 N N . TYR A 1 222 ? 6.242 7.060 11.381 1.00 95.44 222 TYR A N 1
ATOM 1759 C CA . TYR A 1 222 ? 6.826 7.940 10.376 1.00 95.44 222 TYR A CA 1
ATOM 1760 C C . TYR A 1 222 ? 8.083 8.685 10.869 1.00 95.44 222 TYR A C 1
ATOM 1762 O O . TYR A 1 222 ? 9.100 8.678 10.179 1.00 95.44 222 TYR A O 1
ATOM 1770 N N . PHE A 1 223 ? 8.049 9.309 12.053 1.00 94.75 223 PHE A N 1
ATOM 1771 C CA . PHE A 1 223 ? 9.139 10.180 12.528 1.00 94.75 223 PHE A CA 1
ATOM 1772 C C . PHE A 1 223 ? 10.216 9.466 13.357 1.00 94.75 223 PHE A C 1
ATOM 1774 O O . PHE A 1 223 ? 11.404 9.766 13.220 1.00 94.75 223 PHE A O 1
ATOM 1781 N N . MET A 1 224 ? 9.826 8.536 14.235 1.00 93.50 224 MET A N 1
ATOM 1782 C CA . MET A 1 224 ? 10.742 7.946 15.220 1.00 93.50 224 MET A CA 1
ATOM 1783 C C . MET A 1 224 ? 11.884 7.128 14.610 1.00 93.50 224 MET A C 1
ATOM 1785 O O . MET A 1 224 ? 12.990 7.254 15.133 1.00 93.50 224 MET A O 1
ATOM 1789 N N . PRO A 1 225 ? 11.698 6.340 13.528 1.00 92.81 225 PRO A N 1
ATOM 1790 C CA . PRO A 1 225 ? 12.804 5.578 12.948 1.00 92.81 225 PRO A CA 1
ATOM 1791 C C . PRO A 1 225 ? 13.993 6.456 12.550 1.00 92.81 225 PRO A C 1
ATOM 1793 O O . PRO A 1 225 ? 15.132 6.114 12.847 1.00 92.81 225 PRO A O 1
ATOM 1796 N N . VAL A 1 226 ? 13.733 7.620 11.949 1.00 91.00 226 VAL A N 1
ATOM 1797 C CA . VAL A 1 226 ? 14.790 8.523 11.468 1.00 91.00 226 VAL A CA 1
ATOM 1798 C C . VAL A 1 226 ? 15.362 9.387 12.581 1.00 91.00 226 VAL A C 1
ATOM 1800 O O . VAL A 1 226 ? 16.568 9.612 12.629 1.00 91.00 226 VAL A O 1
ATOM 1803 N N . TRP A 1 227 ? 14.530 9.868 13.504 1.00 91.31 227 TRP A N 1
ATOM 1804 C CA . TRP A 1 227 ? 15.027 10.661 14.633 1.00 91.31 227 TRP A CA 1
ATOM 1805 C C . TRP A 1 227 ? 15.817 9.815 15.635 1.00 91.31 227 TRP A C 1
ATOM 1807 O O . TRP A 1 227 ? 16.807 10.287 16.191 1.00 91.31 227 TRP A O 1
ATOM 1817 N N . GLY A 1 228 ? 15.412 8.561 15.834 1.00 87.44 228 GLY A N 1
ATOM 1818 C CA . GLY A 1 228 ? 16.037 7.631 16.770 1.00 87.44 228 GLY A CA 1
ATOM 1819 C C . GLY A 1 228 ? 17.300 6.945 16.250 1.00 87.44 228 GLY A C 1
ATOM 1820 O O . GLY A 1 228 ? 18.023 6.367 17.058 1.00 87.44 228 GLY A O 1
ATOM 1821 N N . GLN A 1 229 ? 17.603 7.014 14.946 1.00 90.81 229 GLN A N 1
ATOM 1822 C CA . GLN A 1 229 ? 18.687 6.221 14.347 1.00 90.81 229 GLN A CA 1
ATOM 1823 C C . GLN A 1 229 ? 20.059 6.499 14.980 1.00 90.81 229 GLN A C 1
ATOM 1825 O O . GLN A 1 229 ? 20.763 5.557 15.323 1.00 90.81 229 GLN A O 1
ATOM 1830 N N . LYS A 1 230 ? 20.400 7.773 15.235 1.00 89.19 230 LYS A N 1
ATOM 1831 C CA . LYS A 1 230 ? 21.694 8.154 15.833 1.00 89.19 230 LYS A CA 1
ATOM 1832 C C . LYS A 1 230 ? 21.840 7.630 17.259 1.00 89.19 230 LYS A C 1
ATOM 1834 O O . LYS A 1 230 ? 22.850 7.029 17.609 1.00 89.19 230 LYS A O 1
ATOM 1839 N N . VAL A 1 231 ? 20.788 7.805 18.058 1.00 90.31 231 VAL A N 1
ATOM 1840 C CA . VAL A 1 231 ? 20.750 7.321 19.443 1.00 90.31 231 VAL A CA 1
ATOM 1841 C C . VAL A 1 231 ? 20.850 5.795 19.471 1.00 90.31 231 VAL A C 1
ATOM 1843 O O . VAL A 1 231 ? 21.568 5.240 20.297 1.00 90.31 231 VAL A O 1
ATOM 1846 N N . ALA A 1 232 ? 20.180 5.102 18.548 1.00 88.50 232 ALA A N 1
ATOM 1847 C CA . ALA A 1 232 ? 20.236 3.649 18.455 1.00 88.50 232 ALA A CA 1
ATOM 1848 C C . ALA A 1 232 ? 21.643 3.140 18.102 1.00 88.50 232 ALA A C 1
ATOM 1850 O O . ALA A 1 232 ? 22.114 2.208 18.748 1.00 88.50 232 ALA A O 1
ATOM 1851 N N . THR A 1 233 ? 22.339 3.771 17.151 1.00 90.50 233 THR A N 1
ATOM 1852 C CA . THR A 1 233 ? 23.714 3.388 16.778 1.00 90.50 233 THR A CA 1
ATOM 1853 C C . THR A 1 233 ? 24.749 3.676 17.868 1.00 90.50 233 THR A C 1
ATOM 1855 O O . THR A 1 233 ? 25.786 3.024 17.917 1.00 90.50 233 THR A O 1
ATOM 1858 N N . GLU A 1 234 ? 24.480 4.632 18.761 1.00 91.50 234 GLU A N 1
ATOM 1859 C CA . GLU A 1 234 ? 25.348 4.908 19.914 1.00 91.50 234 GLU A CA 1
ATOM 1860 C C . GLU A 1 234 ? 25.219 3.840 21.012 1.00 91.50 234 GLU A C 1
ATOM 1862 O O . GLU A 1 234 ? 26.192 3.544 21.703 1.00 91.50 234 GLU A O 1
ATOM 1867 N N . HIS A 1 235 ? 24.029 3.250 21.176 1.00 91.25 235 HIS A N 1
ATOM 1868 C CA . HIS A 1 235 ? 23.739 2.293 22.251 1.00 91.25 235 HIS A CA 1
ATOM 1869 C C . HIS A 1 235 ? 23.820 0.825 21.808 1.00 91.25 235 HIS A C 1
ATOM 1871 O O . HIS A 1 235 ? 24.012 -0.055 22.649 1.00 91.25 235 HIS A O 1
ATOM 1877 N N . PHE A 1 236 ? 23.673 0.543 20.510 1.00 89.88 236 PHE A N 1
ATOM 1878 C CA . PHE A 1 236 ? 23.641 -0.808 19.955 1.00 89.88 236 PHE A CA 1
ATOM 1879 C C . PHE A 1 236 ? 24.608 -0.952 18.769 1.00 89.88 236 PHE A C 1
ATOM 1881 O O . PHE A 1 236 ? 24.729 -0.028 17.966 1.00 89.88 236 PHE A O 1
ATOM 1888 N N . PRO A 1 237 ? 25.257 -2.122 18.596 1.00 90.44 237 PRO A N 1
ATOM 1889 C CA . PRO A 1 237 ? 26.166 -2.390 17.481 1.00 90.44 237 PRO A CA 1
ATOM 1890 C C . PRO A 1 237 ? 25.388 -2.715 16.194 1.00 90.44 237 PRO A C 1
ATOM 1892 O O . PRO A 1 237 ? 25.463 -3.826 15.674 1.00 90.44 237 PRO A O 1
ATOM 1895 N N . VAL A 1 238 ? 24.598 -1.761 15.707 1.00 90.69 238 VAL A N 1
ATOM 1896 C CA . VAL A 1 238 ? 23.781 -1.875 14.489 1.00 90.69 238 VAL A CA 1
ATOM 1897 C C . VAL A 1 238 ? 24.112 -0.737 13.531 1.00 90.69 238 VAL A C 1
ATOM 1899 O O . VAL A 1 238 ? 24.527 0.339 13.956 1.00 90.69 238 VAL A O 1
ATOM 1902 N N . SER A 1 239 ? 23.937 -0.961 12.231 1.00 90.25 239 SER A N 1
ATOM 1903 C CA . SER A 1 239 ? 24.035 0.114 11.237 1.00 90.25 239 SER A CA 1
ATOM 1904 C C . SER A 1 239 ? 22.826 1.060 11.307 1.00 90.25 239 SER A C 1
ATOM 1906 O O . SER A 1 239 ? 21.770 0.701 11.829 1.00 90.25 239 SER A O 1
ATOM 1908 N N . GLU A 1 240 ? 22.950 2.274 10.757 1.00 87.81 240 GLU A N 1
ATOM 1909 C CA . GLU A 1 240 ? 21.843 3.248 10.726 1.00 87.81 240 GLU A CA 1
ATOM 1910 C C . GLU A 1 240 ? 20.605 2.689 10.002 1.00 87.81 240 GLU A C 1
ATOM 1912 O O . GLU A 1 240 ? 19.478 2.851 10.472 1.00 87.81 240 GLU A O 1
ATOM 1917 N N . SER A 1 241 ? 20.804 1.968 8.893 1.00 87.75 241 SER A N 1
ATOM 1918 C CA . SER A 1 241 ? 19.715 1.345 8.132 1.00 87.75 241 SER A CA 1
ATOM 1919 C C . SER A 1 241 ? 19.019 0.232 8.921 1.00 87.75 241 SER A C 1
ATOM 1921 O O . SER A 1 241 ? 17.789 0.152 8.920 1.00 87.75 241 SER A O 1
ATOM 1923 N N . GLU A 1 242 ? 19.774 -0.600 9.640 1.00 89.81 242 GLU A N 1
ATOM 1924 C CA . GLU A 1 242 ? 19.213 -1.631 10.518 1.00 89.81 242 GLU A CA 1
ATOM 1925 C C . GLU A 1 242 ? 18.453 -1.016 11.693 1.00 89.81 242 GLU A C 1
ATOM 1927 O O . GLU A 1 242 ? 17.346 -1.459 11.998 1.00 89.81 242 GLU A O 1
ATOM 1932 N N . ALA A 1 243 ? 18.995 0.033 12.319 1.00 92.00 243 ALA A N 1
ATOM 1933 C CA . ALA A 1 243 ? 18.342 0.736 13.420 1.00 92.00 243 ALA A CA 1
ATOM 1934 C C . ALA A 1 243 ? 16.966 1.280 13.009 1.00 92.00 243 ALA A C 1
ATOM 1936 O O . ALA A 1 243 ? 15.978 1.111 13.730 1.00 92.00 243 ALA A O 1
ATOM 1937 N N . VAL A 1 244 ? 16.886 1.884 11.824 1.00 92.25 244 VAL A N 1
ATOM 1938 C CA . VAL A 1 244 ? 15.647 2.405 11.238 1.00 92.25 244 VAL A CA 1
ATOM 1939 C C . VAL A 1 244 ? 14.621 1.292 11.012 1.00 92.25 244 VAL A C 1
ATOM 1941 O O . VAL A 1 244 ? 13.460 1.422 11.417 1.00 92.25 244 VAL A O 1
ATOM 1944 N N . VAL A 1 245 ? 15.025 0.182 10.388 1.00 93.62 245 VAL A N 1
ATOM 1945 C CA . VAL A 1 245 ? 14.121 -0.943 10.098 1.00 93.62 245 VAL A CA 1
ATOM 1946 C C . VAL A 1 245 ? 13.633 -1.597 11.390 1.00 93.62 245 VAL A C 1
ATOM 1948 O O . VAL A 1 245 ? 12.432 -1.818 11.548 1.00 93.62 245 VAL A O 1
ATOM 1951 N N . LEU A 1 246 ? 14.531 -1.850 12.345 1.00 93.06 246 LEU A N 1
ATOM 1952 C CA . LEU A 1 246 ? 14.188 -2.454 13.633 1.00 93.06 246 LEU A CA 1
ATOM 1953 C C . LEU A 1 246 ? 13.257 -1.557 1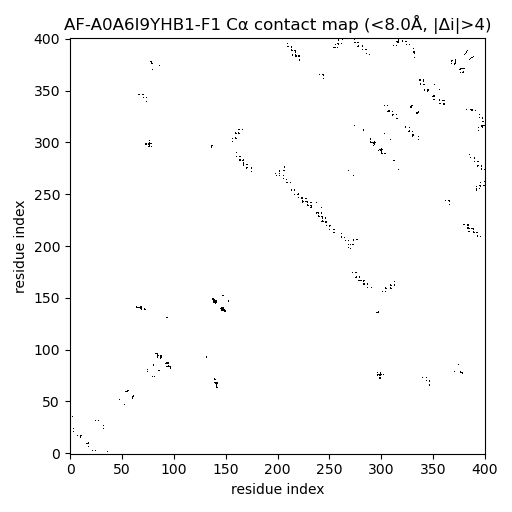4.452 1.00 93.06 246 LEU A C 1
ATOM 1955 O O . LEU A 1 246 ? 12.276 -2.050 15.007 1.00 93.06 246 LEU A O 1
ATOM 1959 N N . THR A 1 247 ? 13.504 -0.245 14.479 1.00 93.88 247 THR A N 1
ATOM 1960 C CA . THR A 1 247 ? 12.615 0.719 15.148 1.00 93.88 247 THR A CA 1
ATOM 1961 C C . THR A 1 247 ? 11.239 0.744 14.485 1.00 93.88 247 THR A C 1
ATOM 1963 O O . THR A 1 247 ? 10.220 0.729 15.175 1.00 93.88 247 THR A O 1
ATOM 1966 N N . SER A 1 248 ? 11.191 0.707 13.149 1.00 94.81 248 SER A N 1
ATOM 1967 C CA . SER A 1 248 ? 9.934 0.656 12.391 1.00 94.81 248 SER A CA 1
ATOM 1968 C C . SER A 1 248 ? 9.127 -0.598 12.730 1.00 94.81 248 SER A C 1
ATOM 1970 O O . SER A 1 248 ? 7.942 -0.504 13.048 1.00 94.81 248 SER A O 1
ATOM 1972 N N . ILE A 1 249 ? 9.772 -1.770 12.736 1.00 94.75 249 ILE A N 1
ATOM 1973 C CA . ILE A 1 249 ? 9.143 -3.040 13.123 1.00 94.75 249 ILE A CA 1
ATOM 1974 C C . ILE A 1 249 ? 8.705 -3.000 14.586 1.00 94.75 249 ILE A C 1
ATOM 1976 O O . ILE A 1 249 ? 7.599 -3.432 14.896 1.00 94.75 249 ILE A O 1
ATOM 1980 N N . GLY A 1 250 ? 9.526 -2.446 15.479 1.00 94.56 250 GLY A N 1
ATOM 1981 C CA . GLY A 1 250 ? 9.207 -2.308 16.896 1.00 94.56 250 GLY A CA 1
ATOM 1982 C C . GLY A 1 250 ? 7.929 -1.502 17.128 1.00 94.56 250 GLY A C 1
ATOM 1983 O O . GLY A 1 250 ? 7.032 -1.968 17.826 1.00 94.56 250 GLY A O 1
ATOM 1984 N N . ILE A 1 251 ? 7.798 -0.336 16.489 1.00 94.62 251 ILE A N 1
ATOM 1985 C CA . ILE A 1 251 ? 6.592 0.507 16.578 1.00 94.62 251 ILE A CA 1
ATOM 1986 C C . ILE A 1 251 ? 5.386 -0.192 15.940 1.00 94.62 251 ILE A C 1
ATOM 1988 O O . ILE A 1 251 ? 4.281 -0.159 16.488 1.00 94.62 251 ILE A O 1
ATOM 1992 N N . TYR A 1 252 ? 5.590 -0.860 14.803 1.00 94.38 252 TYR A N 1
ATOM 1993 C CA . TYR A 1 252 ? 4.542 -1.618 14.126 1.00 94.38 252 TYR A CA 1
ATOM 1994 C C . TYR A 1 252 ? 4.007 -2.762 15.003 1.00 94.38 252 TYR A C 1
ATOM 1996 O O . TYR A 1 252 ? 2.806 -2.909 15.198 1.00 94.38 252 TYR A O 1
ATOM 2004 N N . VAL A 1 253 ? 4.889 -3.551 15.613 1.00 93.38 253 VAL A N 1
ATOM 2005 C CA . VAL A 1 253 ? 4.493 -4.650 16.502 1.00 93.38 253 VAL A CA 1
ATOM 2006 C C . VAL A 1 253 ? 3.895 -4.114 17.805 1.00 93.38 253 VAL A C 1
ATOM 2008 O O . VAL A 1 253 ? 2.888 -4.643 18.271 1.00 93.38 253 VAL A O 1
ATOM 2011 N N . ALA A 1 254 ? 4.438 -3.031 18.369 1.00 92.19 254 ALA A N 1
ATOM 2012 C CA . ALA A 1 254 ? 3.884 -2.393 19.565 1.00 92.19 254 ALA A CA 1
ATOM 2013 C C . ALA A 1 254 ? 2.444 -1.901 19.345 1.00 92.19 254 ALA A C 1
ATOM 2015 O O . ALA A 1 254 ? 1.612 -2.001 20.249 1.00 92.19 254 ALA A O 1
ATOM 2016 N N . GLY A 1 255 ? 2.114 -1.441 18.133 1.00 90.75 255 GLY A N 1
ATOM 2017 C CA . GLY A 1 255 ? 0.749 -1.059 17.779 1.00 90.75 255 GLY A CA 1
ATOM 2018 C C . GLY A 1 255 ? -0.259 -2.215 17.865 1.00 90.75 255 GLY A C 1
ATOM 2019 O O . GLY A 1 255 ? -1.421 -1.991 18.198 1.00 90.75 255 GLY A O 1
ATOM 2020 N N . LEU A 1 256 ? 0.172 -3.470 17.686 1.00 87.19 256 LEU A N 1
ATOM 2021 C CA . LEU A 1 256 ? -0.696 -4.643 17.868 1.00 87.19 256 LEU A CA 1
ATOM 2022 C C . LEU A 1 256 ? -1.157 -4.815 19.325 1.00 87.19 256 LEU A C 1
ATOM 2024 O O . LEU A 1 256 ? -2.217 -5.390 19.570 1.00 87.19 256 LEU A O 1
ATOM 2028 N N . ALA A 1 257 ? -0.410 -4.285 20.297 1.00 85.81 257 ALA A N 1
ATOM 2029 C CA . ALA A 1 257 ? -0.791 -4.309 21.708 1.00 85.81 257 ALA A CA 1
ATOM 2030 C C . ALA A 1 257 ? -1.777 -3.184 22.095 1.00 85.81 257 ALA A C 1
ATOM 2032 O O . ALA A 1 257 ? -2.278 -3.170 23.222 1.00 85.81 257 ALA A O 1
ATOM 2033 N N . LEU A 1 258 ? -2.097 -2.255 21.182 1.00 79.31 258 LEU A N 1
ATOM 2034 C CA . LEU A 1 258 ? -2.934 -1.083 21.470 1.00 79.31 258 LEU A CA 1
ATOM 2035 C C . LEU A 1 258 ? -4.327 -1.377 22.036 1.00 79.31 258 LEU A C 1
ATOM 2037 O O . LEU A 1 258 ? -4.717 -0.631 22.935 1.00 79.31 258 LEU A O 1
ATOM 2041 N N . PRO A 1 259 ? -5.068 -2.427 21.625 1.00 72.56 259 PRO A N 1
ATOM 2042 C CA . PRO A 1 259 ? -6.406 -2.661 22.164 1.00 72.56 259 PRO A CA 1
ATOM 2043 C C . PRO A 1 259 ? -6.435 -2.888 23.679 1.00 72.56 259 PRO A C 1
ATOM 2045 O O . PRO A 1 259 ? -7.423 -2.578 24.340 1.00 72.56 259 PRO A O 1
ATOM 2048 N N . HIS A 1 260 ? -5.335 -3.377 24.261 1.00 63.28 260 HIS A N 1
ATOM 2049 C CA . HIS A 1 260 ? -5.207 -3.504 25.713 1.00 63.28 260 HIS A CA 1
ATOM 2050 C C . HIS A 1 260 ? -5.056 -2.150 26.423 1.00 63.28 260 HIS A C 1
ATOM 2052 O O . HIS A 1 260 ? -5.477 -2.016 27.573 1.00 63.28 260 HIS A O 1
ATOM 2058 N N . ASN A 1 261 ? -4.488 -1.150 25.745 1.00 59.50 261 ASN A N 1
ATOM 2059 C CA . ASN A 1 261 ? -4.212 0.175 26.299 1.00 59.50 261 ASN A CA 1
ATOM 2060 C C . ASN A 1 261 ? -5.367 1.153 26.052 1.00 59.50 261 ASN A C 1
ATOM 2062 O O . ASN A 1 261 ? -5.727 1.910 26.950 1.00 59.50 261 ASN A O 1
ATOM 2066 N N . THR A 1 262 ? -5.997 1.104 24.876 1.00 64.31 262 THR A N 1
ATOM 2067 C CA . THR A 1 262 ? -7.158 1.940 24.528 1.00 64.31 262 THR A CA 1
ATOM 2068 C C . THR A 1 262 ? -8.377 1.572 25.367 1.00 64.31 262 THR A C 1
ATOM 2070 O O . THR A 1 262 ? -9.060 2.460 25.872 1.00 64.31 262 THR A O 1
ATOM 2073 N N . HIS A 1 263 ? -8.597 0.279 25.626 1.00 63.56 263 HIS A N 1
ATOM 2074 C CA . HIS A 1 263 ? -9.684 -0.183 26.485 1.00 63.56 263 HIS A CA 1
ATOM 2075 C C . HIS A 1 263 ? -9.581 0.364 27.918 1.00 63.56 263 HIS A C 1
ATOM 2077 O O . HIS A 1 263 ? -10.601 0.660 28.530 1.00 63.56 263 HIS A O 1
ATOM 2083 N N . ARG A 1 264 ? -8.367 0.536 28.467 1.00 58.03 264 ARG A N 1
ATOM 2084 C CA . ARG A 1 264 ? -8.173 1.139 29.803 1.00 58.03 264 ARG A CA 1
ATOM 2085 C C . ARG A 1 264 ? -8.650 2.591 29.856 1.00 58.03 264 ARG A C 1
ATOM 2087 O O . ARG A 1 264 ? -9.197 3.008 30.868 1.00 58.03 264 ARG A O 1
ATOM 2094 N N . VAL A 1 265 ? -8.477 3.330 28.761 1.00 59.19 265 VAL A N 1
ATOM 2095 C CA . VAL A 1 265 ? -8.961 4.713 28.610 1.00 59.19 265 VAL A CA 1
ATOM 2096 C C . VAL A 1 265 ? -10.476 4.748 28.350 1.00 59.19 265 VAL A C 1
ATOM 2098 O O . VAL A 1 265 ? -11.148 5.691 28.749 1.00 59.19 265 VAL A O 1
ATOM 2101 N N . LEU A 1 266 ? -11.023 3.700 27.727 1.00 59.47 266 LEU A N 1
ATOM 2102 C CA . LEU A 1 266 ? -12.436 3.562 27.350 1.00 59.47 266 LEU A CA 1
ATOM 2103 C C . LEU A 1 266 ? -13.319 2.870 28.412 1.00 59.47 266 LEU A C 1
ATOM 2105 O O . LEU A 1 266 ? -14.506 2.682 28.156 1.00 59.47 266 LEU A O 1
ATOM 2109 N N . MET A 1 267 ? -12.796 2.527 29.603 1.00 48.41 267 MET A N 1
ATOM 2110 C CA . MET A 1 267 ? -13.511 1.745 30.640 1.00 48.41 267 MET A CA 1
ATOM 2111 C C . MET A 1 267 ? -14.822 2.363 31.168 1.00 48.41 267 MET A C 1
ATOM 2113 O O . MET A 1 267 ? -15.521 1.709 31.935 1.00 48.41 267 MET A O 1
ATOM 2117 N N . GLY A 1 268 ? -15.185 3.579 30.755 1.00 47.50 268 GLY A N 1
ATOM 2118 C CA . GLY A 1 268 ? -16.474 4.205 31.069 1.00 47.50 268 GLY A CA 1
ATOM 2119 C C . GLY A 1 268 ? -17.527 4.160 29.952 1.00 47.50 268 GLY A C 1
ATOM 2120 O O . GLY A 1 268 ? -18.606 4.700 30.148 1.00 47.50 268 GLY A O 1
ATOM 2121 N N . SER A 1 269 ? -17.243 3.579 28.776 1.00 49.31 269 SER A N 1
ATOM 2122 C CA . SER A 1 269 ? -18.105 3.692 27.580 1.00 49.31 269 SER A CA 1
ATOM 2123 C C . SER A 1 269 ? -18.351 2.352 26.866 1.00 49.31 269 SER A C 1
ATOM 2125 O O . SER A 1 269 ? -18.357 2.267 25.637 1.00 49.31 269 SER A O 1
ATOM 2127 N N . GLY A 1 270 ? -18.550 1.280 27.638 1.00 55.50 270 GLY A N 1
ATOM 2128 C CA . GLY A 1 270 ? -18.852 -0.075 27.151 1.00 55.50 270 GLY A CA 1
ATOM 2129 C C . GLY A 1 270 ? -20.264 -0.231 26.572 1.00 55.50 270 GLY A C 1
ATOM 2130 O O . GLY A 1 270 ? -20.994 -1.140 26.952 1.00 55.50 270 GLY A O 1
ATOM 2131 N N . SER A 1 271 ? -20.680 0.668 25.676 1.00 65.44 271 SER A N 1
ATOM 2132 C CA . SER A 1 271 ? -21.944 0.545 24.948 1.00 65.44 271 SER A CA 1
ATOM 2133 C C . SER A 1 271 ? -21.725 -0.209 23.637 1.00 65.44 271 SER A C 1
ATOM 2135 O O . SER A 1 271 ? -20.791 0.085 22.884 1.00 65.44 271 SER A O 1
ATOM 2137 N N . ASN A 1 272 ? -22.640 -1.128 23.307 1.00 70.50 272 ASN A N 1
ATOM 2138 C CA . ASN A 1 272 ? -22.700 -1.806 22.004 1.00 70.50 272 ASN A CA 1
ATOM 2139 C C . ASN A 1 272 ? -22.691 -0.825 20.816 1.00 70.50 272 ASN A C 1
ATOM 2141 O O . ASN A 1 272 ? -22.285 -1.183 19.717 1.00 70.50 272 ASN A O 1
ATOM 2145 N N . GLN A 1 273 ? -23.095 0.424 21.030 1.00 79.12 273 GLN A N 1
ATOM 2146 C CA . GLN A 1 273 ? -23.081 1.472 20.014 1.00 79.12 273 GLN A CA 1
ATOM 2147 C C . GLN A 1 273 ? -21.666 2.018 19.715 1.00 79.12 273 GLN A C 1
ATOM 2149 O O . GLN A 1 273 ? -21.406 2.456 18.594 1.00 79.12 273 GLN A O 1
ATOM 2154 N N . GLY A 1 274 ? -20.727 1.973 20.671 1.00 83.56 274 GLY A N 1
ATOM 2155 C CA . GLY A 1 274 ? -19.395 2.585 20.543 1.00 83.56 274 GLY A CA 1
ATOM 2156 C C . GLY A 1 274 ? -18.528 1.944 19.456 1.00 83.56 274 GLY A C 1
ATOM 2157 O O . GLY A 1 274 ? -18.025 2.631 18.565 1.00 83.56 274 GLY A O 1
ATOM 2158 N N . TRP A 1 275 ? -18.418 0.612 19.458 1.00 87.12 275 TRP A N 1
ATOM 2159 C CA . TRP A 1 275 ? -17.665 -0.107 18.423 1.00 87.12 275 TRP A CA 1
ATOM 2160 C C . TRP A 1 275 ? -18.318 -0.001 17.044 1.00 87.12 275 TRP A C 1
ATOM 2162 O O . TRP A 1 275 ? -17.613 0.022 16.035 1.00 87.12 275 TRP A O 1
ATOM 2172 N N . MET A 1 276 ? -19.654 0.071 16.987 1.00 90.19 276 MET A N 1
ATOM 2173 C CA . MET A 1 276 ? -20.398 0.220 15.735 1.00 90.19 276 MET A CA 1
ATOM 2174 C C . MET A 1 276 ? -20.103 1.572 15.094 1.00 90.19 276 MET A C 1
ATOM 2176 O O . MET A 1 276 ? -19.832 1.627 13.895 1.00 90.19 276 MET A O 1
ATOM 2180 N N . MET A 1 277 ? -20.081 2.642 15.894 1.00 89.12 277 MET A N 1
ATOM 2181 C CA . MET A 1 277 ? -19.659 3.963 15.437 1.00 89.12 277 MET A CA 1
ATOM 2182 C C . MET A 1 277 ? -18.193 3.973 15.005 1.00 89.12 277 MET A C 1
ATOM 2184 O O . MET A 1 277 ? -17.891 4.443 13.911 1.00 89.12 277 MET A O 1
ATOM 2188 N N . LEU A 1 278 ? -17.277 3.414 15.804 1.00 90.62 278 LEU A N 1
ATOM 2189 C CA . LEU A 1 278 ? -15.861 3.358 15.432 1.00 90.62 278 LEU A CA 1
ATOM 2190 C C . LEU A 1 278 ? -15.659 2.612 14.105 1.00 90.62 278 LEU A C 1
ATOM 2192 O O . LEU A 1 278 ? -14.952 3.101 13.225 1.00 90.62 278 LEU A O 1
ATOM 2196 N N . LYS A 1 279 ? -16.323 1.461 13.932 1.00 93.88 279 LYS A N 1
ATOM 2197 C CA . LYS A 1 279 ? -16.284 0.687 12.687 1.00 93.88 279 LYS A CA 1
ATOM 2198 C C . LYS A 1 279 ? -16.875 1.472 11.519 1.00 93.88 279 LYS A C 1
ATOM 2200 O O . LYS A 1 279 ? -16.296 1.450 10.440 1.00 93.88 279 LYS A O 1
ATOM 2205 N N . LEU A 1 280 ? -17.991 2.170 11.719 1.00 94.88 280 LEU A N 1
ATOM 2206 C CA . LEU A 1 280 ? -18.600 3.023 10.699 1.00 94.88 280 LEU A CA 1
ATOM 2207 C C . LEU A 1 280 ? -17.615 4.093 10.202 1.00 94.88 280 LEU A C 1
ATOM 2209 O O . LEU A 1 280 ? -17.367 4.183 9.000 1.00 94.88 280 LEU A O 1
ATOM 2213 N N . PHE A 1 281 ? -17.029 4.869 11.118 1.00 93.69 281 PHE A N 1
ATOM 2214 C CA . PHE A 1 281 ? -16.051 5.901 10.770 1.00 93.69 281 PHE A CA 1
ATOM 2215 C C . PHE A 1 281 ? -14.814 5.301 10.098 1.00 93.69 281 PHE A C 1
ATOM 2217 O O . PHE A 1 281 ? -14.365 5.829 9.084 1.00 93.69 281 PHE A O 1
ATOM 2224 N N . ALA A 1 282 ? -14.300 4.175 10.602 1.00 95.81 282 ALA A N 1
ATOM 2225 C CA . ALA A 1 282 ? -13.159 3.486 10.006 1.00 95.81 282 ALA A CA 1
ATOM 2226 C C . ALA A 1 282 ? -13.457 2.978 8.582 1.00 95.81 282 ALA A C 1
ATOM 2228 O O . ALA A 1 282 ? -12.609 3.111 7.705 1.00 95.81 282 ALA A O 1
ATOM 2229 N N . LEU A 1 283 ? -14.660 2.448 8.315 1.00 97.69 283 LEU A N 1
ATOM 2230 C CA . LEU A 1 283 ? -15.070 2.005 6.974 1.00 97.69 283 LEU A CA 1
ATOM 2231 C C . LEU A 1 283 ? -15.164 3.169 5.986 1.00 97.69 283 LEU A C 1
ATOM 2233 O O . LEU A 1 283 ? -14.670 3.051 4.867 1.00 97.69 283 LEU A O 1
ATOM 2237 N N . LEU A 1 284 ? -15.769 4.289 6.391 1.00 97.06 284 LEU A N 1
ATOM 2238 C CA . LEU A 1 284 ? -15.857 5.488 5.552 1.00 97.06 284 LEU A CA 1
ATOM 2239 C C . LEU A 1 284 ? -14.474 6.095 5.300 1.00 97.06 284 LEU A C 1
ATOM 2241 O O . LEU A 1 284 ? -14.152 6.457 4.168 1.00 97.06 284 LEU A O 1
ATOM 2245 N N . TYR A 1 285 ? -13.639 6.147 6.340 1.00 96.69 285 TYR A N 1
ATOM 2246 C CA . TYR A 1 285 ? -12.262 6.611 6.244 1.00 96.69 285 TYR A CA 1
ATOM 2247 C C . TYR A 1 285 ? -11.445 5.745 5.276 1.00 96.69 285 TYR A C 1
ATOM 2249 O O . TYR A 1 285 ? -10.821 6.281 4.359 1.00 96.69 285 TYR A O 1
ATOM 2257 N N . LEU A 1 286 ? -11.526 4.416 5.406 1.00 97.44 286 LEU A N 1
ATOM 2258 C CA . LEU A 1 286 ? -10.869 3.476 4.501 1.00 97.44 286 LEU A CA 1
ATOM 2259 C C . LEU A 1 286 ? -11.382 3.618 3.062 1.00 97.44 286 LEU A C 1
ATOM 2261 O O . LEU A 1 286 ? -10.580 3.690 2.137 1.00 97.44 286 LEU A O 1
ATOM 2265 N N . ALA A 1 287 ? -12.699 3.687 2.851 1.00 97.88 287 ALA A N 1
ATOM 2266 C CA . ALA A 1 287 ? -13.289 3.802 1.516 1.00 97.88 287 ALA A CA 1
ATOM 2267 C C . ALA A 1 287 ? -12.848 5.086 0.796 1.00 97.88 287 ALA A C 1
ATOM 2269 O O . ALA A 1 287 ? -12.467 5.040 -0.378 1.00 97.88 287 ALA A O 1
ATOM 2270 N N . MET A 1 288 ? -12.846 6.220 1.504 1.00 97.00 288 MET A N 1
ATOM 2271 C CA . MET A 1 288 ? -12.339 7.490 0.984 1.00 97.00 288 MET A CA 1
ATOM 2272 C C . MET A 1 288 ? -10.853 7.379 0.638 1.00 97.00 288 MET A C 1
ATOM 2274 O O . MET A 1 288 ? -10.443 7.724 -0.468 1.00 97.00 288 MET A O 1
ATOM 2278 N N . GLN A 1 289 ? -10.050 6.850 1.561 1.00 95.81 289 GLN A N 1
ATOM 2279 C CA . GLN A 1 289 ? -8.611 6.706 1.383 1.00 95.81 289 GLN A CA 1
ATOM 2280 C C . GLN A 1 289 ? -8.260 5.816 0.181 1.00 95.81 289 GLN A C 1
ATOM 2282 O O . GLN A 1 289 ? -7.451 6.213 -0.657 1.00 95.81 289 GLN A O 1
ATOM 2287 N N . LEU A 1 290 ? -8.878 4.638 0.068 1.00 96.25 290 LEU A N 1
ATOM 2288 C CA . LEU A 1 290 ? -8.658 3.707 -1.040 1.00 96.25 290 LEU A CA 1
ATOM 2289 C C . LEU A 1 290 ? -9.071 4.319 -2.382 1.00 96.25 290 LEU A C 1
ATOM 2291 O O . LEU A 1 290 ? -8.355 4.153 -3.368 1.00 96.25 290 LEU A O 1
ATOM 2295 N N . SER A 1 291 ? -10.175 5.074 -2.414 1.00 95.44 291 SER A N 1
ATOM 2296 C CA . SER A 1 291 ? -10.631 5.781 -3.617 1.00 95.44 291 SER A CA 1
ATOM 2297 C C . SER A 1 291 ? -9.634 6.856 -4.053 1.00 95.44 291 SER A C 1
ATOM 2299 O O . SER A 1 291 ? -9.238 6.890 -5.216 1.00 95.44 291 SER A O 1
ATOM 2301 N N . CYS A 1 292 ? -9.159 7.690 -3.121 1.00 94.50 292 CYS A N 1
ATOM 2302 C CA . CYS A 1 292 ? -8.144 8.709 -3.404 1.00 94.50 292 CYS A CA 1
ATOM 2303 C C . CYS A 1 292 ? -6.845 8.086 -3.927 1.00 94.50 292 CYS A C 1
ATOM 2305 O O . CYS A 1 292 ? -6.264 8.570 -4.897 1.00 94.50 292 CYS A O 1
ATOM 2307 N N . VAL A 1 293 ? -6.397 6.985 -3.320 1.00 93.38 293 VAL A N 1
ATOM 2308 C CA . VAL A 1 293 ? -5.171 6.313 -3.759 1.00 93.38 293 VAL A CA 1
ATOM 2309 C C . VAL A 1 293 ? -5.349 5.623 -5.092 1.00 93.38 293 VAL A C 1
ATOM 2311 O O . VAL A 1 293 ? -4.438 5.707 -5.900 1.00 93.38 293 VAL A O 1
ATOM 2314 N N . ALA A 1 294 ? -6.504 5.032 -5.390 1.00 92.62 294 ALA A N 1
ATOM 2315 C CA . ALA A 1 294 ? -6.746 4.451 -6.706 1.00 92.62 294 ALA A CA 1
ATOM 2316 C C . ALA A 1 294 ? -6.717 5.495 -7.841 1.00 92.62 294 ALA A C 1
ATOM 2318 O O . ALA A 1 294 ? -6.350 5.156 -8.966 1.00 92.62 294 ALA A O 1
ATOM 2319 N N . LEU A 1 295 ? -7.053 6.761 -7.555 1.00 89.69 295 LEU A N 1
ATOM 2320 C CA . LEU A 1 295 ? -6.934 7.860 -8.521 1.00 89.69 295 LEU A CA 1
ATOM 2321 C C . LEU A 1 295 ? -5.478 8.284 -8.771 1.00 89.69 295 LEU A C 1
ATOM 2323 O O . LEU A 1 295 ? -5.149 8.681 -9.885 1.00 89.69 295 LEU A O 1
ATOM 2327 N N . ILE A 1 296 ? -4.610 8.194 -7.758 1.00 88.44 296 ILE A N 1
ATOM 2328 C CA . ILE A 1 296 ? -3.185 8.562 -7.862 1.00 88.44 296 ILE A CA 1
ATOM 2329 C C . ILE A 1 296 ? -2.350 7.385 -8.384 1.00 88.44 296 ILE A C 1
ATOM 2331 O O . ILE A 1 296 ? -1.518 7.530 -9.273 1.00 88.44 296 ILE A O 1
ATOM 2335 N N . ASN A 1 297 ? -2.571 6.207 -7.812 1.00 90.69 297 ASN A N 1
ATOM 2336 C CA . ASN A 1 297 ? -1.916 4.948 -8.122 1.00 90.69 297 ASN A CA 1
ATOM 2337 C C . ASN A 1 297 ? -2.947 3.814 -8.031 1.00 90.69 297 ASN A C 1
ATOM 2339 O O . ASN A 1 297 ? -3.142 3.203 -6.974 1.00 90.69 297 ASN A O 1
ATOM 2343 N N . PHE A 1 298 ? -3.587 3.528 -9.169 1.00 91.69 298 PHE A N 1
ATOM 2344 C CA . PHE A 1 298 ? -4.598 2.478 -9.276 1.00 91.69 298 PHE A CA 1
ATOM 2345 C C . PHE A 1 298 ? -4.115 1.144 -8.707 1.00 91.69 298 PHE A C 1
ATOM 2347 O O . PHE A 1 298 ? -4.832 0.522 -7.932 1.00 91.69 298 PHE A O 1
ATOM 2354 N N . SER A 1 299 ? -2.895 0.727 -9.040 1.00 93.12 299 SER A N 1
ATOM 2355 C CA . SER A 1 299 ? -2.357 -0.566 -8.626 1.00 93.12 299 SER A CA 1
ATOM 2356 C C . SER A 1 299 ? -2.222 -0.689 -7.109 1.00 93.12 299 SER A C 1
ATOM 2358 O O . SER A 1 299 ? -2.656 -1.690 -6.541 1.00 93.12 299 SER A O 1
ATOM 2360 N N . LEU A 1 300 ? -1.703 0.343 -6.435 1.00 93.88 300 LEU A N 1
ATOM 2361 C CA . LEU A 1 300 ? -1.638 0.371 -4.970 1.00 93.88 300 LEU A CA 1
ATOM 2362 C C . LEU A 1 300 ? -3.043 0.369 -4.351 1.00 93.88 300 LEU A C 1
ATOM 2364 O O . LEU A 1 300 ? -3.323 -0.425 -3.453 1.00 93.88 300 LEU A O 1
ATOM 2368 N N . GLY A 1 301 ? -3.942 1.224 -4.852 1.00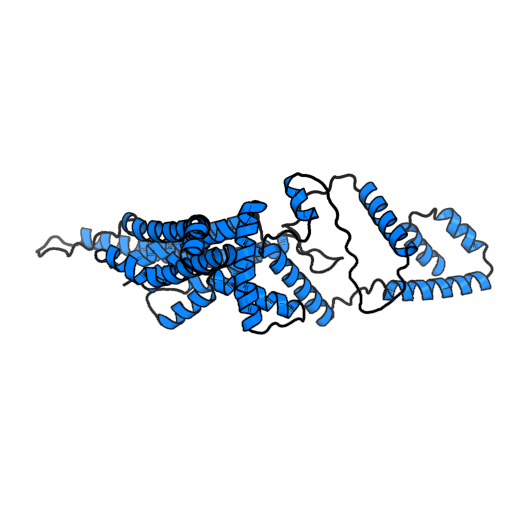 94.81 301 GLY A N 1
ATOM 2369 C CA . GLY A 1 301 ? -5.320 1.304 -4.364 1.00 94.81 301 GLY A CA 1
ATOM 2370 C C . GLY A 1 301 ? -6.076 -0.016 -4.536 1.00 94.81 301 GLY A C 1
ATOM 2371 O O . GLY A 1 301 ? -6.746 -0.471 -3.610 1.00 94.81 301 GLY A O 1
ATOM 2372 N N . PHE A 1 302 ? -5.920 -0.673 -5.685 1.00 94.62 302 PHE A N 1
ATOM 2373 C CA . PHE A 1 302 ? -6.539 -1.958 -5.994 1.00 94.62 302 PHE A CA 1
ATOM 2374 C C . PHE A 1 302 ? -5.998 -3.086 -5.111 1.00 94.62 302 PHE A C 1
ATOM 2376 O O . PHE A 1 302 ? -6.798 -3.805 -4.517 1.00 94.62 302 PHE A O 1
ATOM 2383 N N . LEU A 1 303 ? -4.673 -3.207 -4.950 1.00 95.50 303 LEU A N 1
ATOM 2384 C CA . LEU A 1 303 ? -4.059 -4.218 -4.076 1.00 95.50 303 LEU A CA 1
ATOM 2385 C C . LEU A 1 303 ? -4.531 -4.075 -2.622 1.00 95.50 303 LEU A C 1
ATOM 2387 O O . LEU A 1 303 ? -4.916 -5.065 -1.996 1.00 95.50 303 LEU A O 1
ATOM 2391 N N . LEU A 1 304 ? -4.570 -2.847 -2.096 1.00 96.38 304 LEU A N 1
ATOM 2392 C CA . LEU A 1 304 ? -5.067 -2.583 -0.742 1.00 96.38 304 LEU A CA 1
ATOM 2393 C C . LEU A 1 304 ? -6.568 -2.869 -0.615 1.00 96.38 304 LEU A C 1
ATOM 2395 O O . LEU A 1 304 ? -7.012 -3.413 0.390 1.00 96.38 304 LEU A O 1
ATOM 2399 N N . THR A 1 305 ? -7.358 -2.550 -1.640 1.00 96.81 305 THR A N 1
ATOM 2400 C CA . THR A 1 305 ? -8.810 -2.766 -1.612 1.00 96.81 305 THR A CA 1
ATOM 2401 C C . THR A 1 305 ? -9.162 -4.247 -1.687 1.00 96.81 305 THR A C 1
ATOM 2403 O O . THR A 1 305 ? -9.955 -4.721 -0.880 1.00 96.81 305 THR A O 1
ATOM 2406 N N . VAL A 1 306 ? -8.556 -4.999 -2.610 1.00 95.62 306 VAL A N 1
ATOM 2407 C CA . VAL A 1 306 ? -8.790 -6.446 -2.763 1.00 95.62 306 VAL A CA 1
ATOM 2408 C C . VAL A 1 306 ? -8.425 -7.205 -1.489 1.00 95.62 306 VAL A C 1
ATOM 2410 O O . VAL A 1 306 ? -9.116 -8.151 -1.121 1.00 95.62 306 VAL A O 1
ATOM 2413 N N . THR A 1 307 ? -7.364 -6.782 -0.800 1.00 94.62 307 THR A N 1
ATOM 2414 C CA . THR A 1 307 ? -6.913 -7.428 0.437 1.00 94.62 307 THR A CA 1
ATOM 2415 C C . THR A 1 307 ? -7.742 -6.992 1.645 1.00 94.62 307 THR A C 1
ATOM 2417 O O . THR A 1 307 ? -8.307 -7.838 2.333 1.00 94.62 307 THR A O 1
ATOM 2420 N N . MET A 1 308 ? -7.871 -5.688 1.906 1.00 95.94 308 MET A N 1
ATOM 2421 C CA . MET A 1 308 ? -8.502 -5.192 3.133 1.00 95.94 308 MET A CA 1
ATOM 2422 C C . MET A 1 308 ? -10.031 -5.228 3.098 1.00 95.94 308 MET A C 1
ATOM 2424 O O . MET A 1 308 ? -10.640 -5.607 4.099 1.00 95.94 308 MET A O 1
ATOM 2428 N N . ALA A 1 309 ? -10.666 -4.852 1.980 1.00 96.06 309 ALA A N 1
ATOM 2429 C CA . ALA A 1 309 ? -12.113 -4.636 1.932 1.00 96.06 309 ALA A CA 1
ATOM 2430 C C . ALA A 1 309 ? -12.975 -5.840 2.364 1.00 96.06 309 ALA A C 1
ATOM 2432 O O . ALA A 1 309 ? -13.870 -5.642 3.194 1.00 96.06 309 ALA A O 1
ATOM 2433 N N . PRO A 1 310 ? -12.732 -7.080 1.882 1.00 95.19 310 PRO A N 1
ATOM 2434 C CA . PRO A 1 310 ? -13.553 -8.220 2.286 1.00 95.19 310 PRO A CA 1
ATOM 2435 C C . PRO A 1 310 ? -13.409 -8.537 3.779 1.00 95.19 310 PRO A C 1
ATOM 2437 O O . PRO A 1 310 ? -14.392 -8.871 4.440 1.00 95.19 310 PRO A O 1
ATOM 2440 N N . VAL A 1 311 ? -12.205 -8.391 4.337 1.00 95.75 311 VAL A N 1
ATOM 2441 C CA . VAL A 1 311 ? -11.937 -8.731 5.738 1.00 95.75 311 VAL A CA 1
ATOM 2442 C C . VAL A 1 311 ? -12.549 -7.702 6.686 1.00 95.75 311 VAL A C 1
ATOM 2444 O O . VAL A 1 311 ? -13.301 -8.076 7.588 1.00 95.75 311 VAL A O 1
ATOM 2447 N N . VAL A 1 312 ? -12.309 -6.405 6.471 1.00 95.62 312 VAL A N 1
ATOM 2448 C CA . VAL A 1 312 ? -12.825 -5.351 7.371 1.00 95.62 312 VAL A CA 1
ATOM 2449 C C . VAL A 1 312 ? -14.355 -5.257 7.360 1.00 95.62 312 VAL A C 1
ATOM 2451 O O . VAL A 1 312 ? -14.965 -4.871 8.362 1.00 95.62 312 VAL A O 1
ATOM 2454 N N . ALA A 1 313 ? -15.002 -5.662 6.261 1.00 94.62 313 ALA A N 1
ATOM 2455 C CA . ALA A 1 313 ? -16.457 -5.733 6.184 1.00 94.62 313 ALA A CA 1
ATOM 2456 C C . ALA A 1 313 ? -17.034 -6.755 7.186 1.00 94.62 313 ALA A C 1
ATOM 2458 O O . ALA A 1 313 ? -18.028 -6.463 7.866 1.00 94.62 313 ALA A O 1
ATOM 2459 N N . ILE A 1 314 ? -16.379 -7.912 7.336 1.00 93.69 314 ILE A N 1
ATOM 2460 C CA . ILE A 1 314 ? -16.837 -9.042 8.162 1.00 93.69 314 ILE A CA 1
ATOM 2461 C C . ILE A 1 314 ? -16.461 -8.864 9.642 1.00 93.69 314 ILE A C 1
ATOM 2463 O O . ILE A 1 314 ? -17.249 -9.209 10.520 1.00 93.69 314 ILE A O 1
ATOM 2467 N N . VAL A 1 315 ? -15.293 -8.286 9.933 1.00 90.56 315 VAL A N 1
ATOM 2468 C CA . VAL A 1 315 ? -14.747 -8.145 11.297 1.00 90.56 315 VAL A CA 1
ATOM 2469 C C . VAL A 1 315 ? -15.712 -7.431 12.242 1.00 90.56 315 VAL A C 1
ATOM 2471 O O . VAL A 1 315 ? -16.125 -6.302 11.992 1.00 90.56 315 VAL A O 1
ATOM 2474 N N . GLN A 1 316 ? -16.033 -8.048 13.371 1.00 89.56 316 GLN A N 1
ATOM 2475 C CA . GLN A 1 316 ? -16.871 -7.466 14.421 1.00 89.56 316 GLN A CA 1
ATOM 2476 C C . GLN A 1 316 ? -16.492 -8.083 15.781 1.00 89.56 316 GLN A C 1
ATOM 2478 O O . GLN A 1 316 ? -15.953 -9.192 15.802 1.00 89.56 316 GLN A O 1
ATOM 2483 N N . PRO A 1 317 ? -16.768 -7.415 16.916 1.00 86.31 317 PRO A N 1
ATOM 2484 C CA . PRO A 1 317 ? -16.404 -7.934 18.241 1.00 86.31 317 PRO A CA 1
ATOM 2485 C C . PRO A 1 317 ? -17.190 -9.194 18.646 1.00 86.31 317 PRO A C 1
ATOM 2487 O O . PRO A 1 317 ? -16.759 -9.947 19.530 1.00 86.31 317 PRO A O 1
ATOM 2490 N N . THR A 1 318 ? -18.334 -9.438 17.996 1.00 82.88 318 THR A N 1
ATOM 2491 C CA . THR A 1 318 ? -19.236 -10.575 18.217 1.00 82.88 318 THR A CA 1
ATOM 2492 C C . THR A 1 318 ? -18.964 -11.710 17.215 1.00 82.88 318 THR A C 1
ATOM 2494 O O . THR A 1 318 ? -19.264 -11.615 16.024 1.00 82.88 318 THR A O 1
ATOM 2497 N N . GLY A 1 319 ? -18.377 -12.816 17.678 1.00 84.81 319 GLY A N 1
ATOM 2498 C CA . GLY A 1 319 ? -18.085 -13.987 16.841 1.00 84.81 319 GLY A CA 1
ATOM 2499 C C . GLY A 1 319 ? -16.766 -14.683 17.198 1.00 84.81 319 GLY A C 1
ATOM 2500 O O . GLY A 1 319 ? -16.261 -14.501 18.310 1.00 84.81 319 GLY A O 1
ATOM 2501 N N . PRO A 1 320 ? -16.187 -15.481 16.277 1.00 91.12 320 PRO A N 1
ATOM 2502 C CA . PRO A 1 320 ? -14.921 -16.178 16.497 1.00 91.12 320 PRO A CA 1
ATOM 2503 C C . PRO A 1 320 ? -13.740 -15.191 16.478 1.00 91.12 320 PRO A C 1
ATOM 2505 O O . PRO A 1 320 ? -13.063 -15.011 15.466 1.00 91.12 320 PRO A O 1
ATOM 2508 N N . ARG A 1 321 ? -13.482 -14.548 17.624 1.00 86.81 321 ARG A N 1
ATOM 2509 C CA . ARG A 1 321 ? -12.501 -13.455 17.769 1.00 86.81 321 ARG A CA 1
ATOM 2510 C C . ARG A 1 321 ? -11.107 -13.798 17.240 1.00 86.81 321 ARG A C 1
ATOM 2512 O O . ARG A 1 321 ? -10.519 -12.989 16.534 1.00 86.81 321 ARG A O 1
ATOM 2519 N N . TYR A 1 322 ? -10.597 -14.996 17.526 1.00 90.31 322 TYR A N 1
ATOM 2520 C CA . TYR A 1 322 ? -9.270 -15.422 17.060 1.00 90.31 322 TYR A CA 1
ATOM 2521 C C . TYR A 1 322 ? -9.198 -15.610 15.541 1.00 90.31 322 TYR A C 1
ATOM 2523 O O . TYR A 1 322 ? -8.171 -15.311 14.938 1.00 90.31 322 TYR A O 1
ATOM 2531 N N . LEU A 1 323 ? -10.296 -16.043 14.911 1.00 93.69 323 LEU A N 1
ATOM 2532 C CA . LEU A 1 323 ? -10.373 -16.167 13.456 1.00 93.69 323 LEU A CA 1
ATOM 2533 C C . LEU A 1 323 ? -10.367 -14.783 12.798 1.00 93.69 323 LEU A C 1
ATOM 2535 O O . LEU A 1 323 ? -9.593 -14.548 11.876 1.00 93.69 323 LEU A O 1
ATOM 2539 N N . TYR A 1 324 ? -11.156 -13.839 13.317 1.00 94.31 324 TYR A N 1
ATOM 2540 C CA . TYR A 1 324 ? -11.128 -12.452 12.841 1.00 94.31 324 TYR A CA 1
ATOM 2541 C C . TYR A 1 324 ? -9.778 -11.771 13.087 1.00 94.31 324 TYR A C 1
ATOM 2543 O O . TYR A 1 324 ? -9.323 -11.022 12.227 1.00 94.31 324 TYR A O 1
ATOM 2551 N N . ALA A 1 325 ? -9.111 -12.062 14.207 1.00 93.50 325 ALA A N 1
ATOM 2552 C CA . ALA A 1 325 ? -7.767 -11.561 14.479 1.00 93.50 325 ALA A CA 1
ATOM 2553 C C . ALA A 1 325 ? -6.759 -12.095 13.452 1.00 93.50 325 ALA A C 1
ATOM 2555 O O . ALA A 1 325 ? -6.001 -11.315 12.883 1.00 93.50 325 ALA A O 1
ATOM 2556 N N . GLY A 1 326 ? -6.793 -13.400 13.160 1.00 94.69 326 GLY A N 1
ATOM 2557 C CA . GLY A 1 326 ? -5.955 -14.012 12.127 1.00 94.69 326 GLY A CA 1
ATOM 2558 C C . GLY A 1 326 ? -6.198 -13.413 10.739 1.00 94.69 326 GLY A C 1
ATOM 2559 O O . GLY A 1 326 ? -5.242 -13.069 10.047 1.00 94.69 326 GLY A O 1
ATOM 2560 N N . LEU A 1 327 ? -7.465 -13.209 10.359 1.00 95.56 327 LEU A N 1
ATOM 2561 C CA . LEU A 1 327 ? -7.819 -12.562 9.092 1.00 95.56 327 LEU A CA 1
ATOM 2562 C C . LEU A 1 327 ? -7.327 -11.111 9.029 1.00 95.56 327 LEU A C 1
ATOM 2564 O O . LEU A 1 327 ? -6.749 -10.719 8.019 1.00 95.56 327 LEU A O 1
ATOM 2568 N N . LEU A 1 328 ? -7.509 -10.322 10.096 1.00 94.94 328 LEU A N 1
ATOM 2569 C CA . LEU A 1 328 ? -7.001 -8.949 10.159 1.00 94.94 328 LEU A CA 1
ATOM 2570 C C . LEU A 1 328 ? -5.480 -8.900 10.040 1.00 94.94 328 LEU A C 1
ATOM 2572 O O . LEU A 1 328 ? -4.970 -8.064 9.298 1.00 94.94 328 LEU A O 1
ATOM 2576 N N . LEU A 1 329 ? -4.763 -9.785 10.742 1.00 95.12 329 LEU A N 1
ATOM 2577 C CA . LEU A 1 329 ? -3.303 -9.875 10.669 1.00 95.12 329 LEU A CA 1
ATOM 2578 C C . LEU A 1 329 ? -2.831 -10.192 9.245 1.00 95.12 329 LEU A C 1
ATOM 2580 O O . LEU A 1 329 ? -1.877 -9.577 8.768 1.00 95.12 329 LEU A O 1
ATOM 2584 N N . LEU A 1 330 ? -3.540 -11.081 8.543 1.00 94.44 330 LEU A N 1
ATOM 2585 C CA . LEU A 1 330 ? -3.230 -11.458 7.164 1.00 94.44 330 LEU A CA 1
ATOM 2586 C C . LEU A 1 330 ? -3.387 -10.290 6.177 1.00 94.44 330 LEU A C 1
ATOM 2588 O O . LEU A 1 330 ? -2.664 -10.225 5.186 1.00 94.44 330 LEU A O 1
ATOM 2592 N N . VAL A 1 331 ? -4.284 -9.342 6.462 1.00 94.94 331 VAL A N 1
ATOM 2593 C CA . VAL A 1 331 ? -4.510 -8.150 5.622 1.00 94.94 331 VAL A CA 1
ATOM 2594 C C . VAL A 1 331 ? -3.812 -6.892 6.140 1.00 94.94 331 VAL A C 1
ATOM 2596 O O . VAL A 1 331 ? -4.100 -5.789 5.679 1.00 94.94 331 VAL A O 1
ATOM 2599 N N . THR A 1 332 ? -2.890 -7.021 7.097 1.00 95.25 332 THR A N 1
ATOM 2600 C CA . THR A 1 332 ? -2.061 -5.890 7.536 1.00 95.25 332 THR A CA 1
ATOM 2601 C C . THR A 1 332 ? -1.221 -5.331 6.378 1.00 95.25 332 THR A C 1
ATOM 2603 O O . THR A 1 332 ? -0.799 -6.087 5.499 1.00 95.25 332 THR A O 1
ATOM 2606 N N . PRO A 1 333 ? -0.886 -4.025 6.369 1.00 93.94 333 PRO A N 1
ATOM 2607 C CA . PRO A 1 333 ? 0.028 -3.452 5.373 1.00 93.94 333 PRO A CA 1
ATOM 2608 C C . PRO A 1 333 ? 1.381 -4.178 5.259 1.00 93.94 333 PRO A C 1
ATOM 2610 O O . PRO A 1 333 ? 1.925 -4.310 4.168 1.00 93.94 333 PRO A O 1
ATOM 2613 N N . ALA A 1 334 ? 1.915 -4.690 6.373 1.00 94.56 334 ALA A N 1
ATOM 2614 C CA . ALA A 1 334 ? 3.166 -5.443 6.383 1.00 94.56 334 ALA A CA 1
ATOM 2615 C C . ALA A 1 334 ? 3.016 -6.824 5.727 1.00 94.56 334 ALA A C 1
ATOM 2617 O O . ALA A 1 334 ? 3.824 -7.192 4.876 1.00 94.56 334 ALA A O 1
ATOM 2618 N N . VAL A 1 335 ? 1.971 -7.583 6.080 1.00 95.12 335 VAL A N 1
ATOM 2619 C CA . VAL A 1 335 ? 1.747 -8.912 5.490 1.00 95.12 335 VAL A CA 1
ATOM 2620 C C . VAL A 1 335 ? 1.342 -8.798 4.024 1.00 95.12 335 VAL A C 1
ATOM 2622 O O . VAL A 1 335 ? 1.834 -9.564 3.205 1.00 95.12 335 VAL A O 1
ATOM 2625 N N . THR A 1 336 ? 0.526 -7.811 3.653 1.00 94.75 336 THR A N 1
ATOM 2626 C CA . THR A 1 336 ? 0.194 -7.554 2.240 1.00 94.75 336 THR A CA 1
ATOM 2627 C C 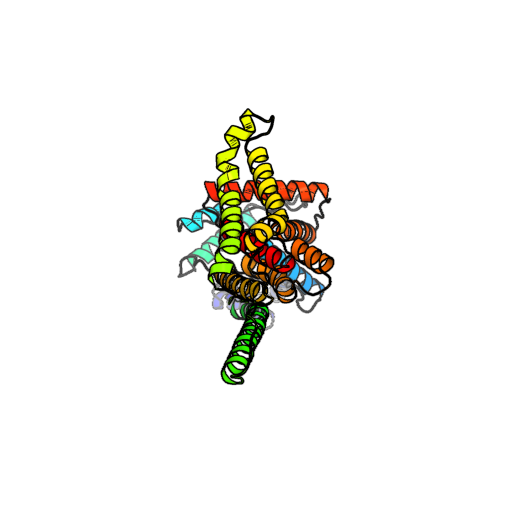. THR A 1 336 ? 1.438 -7.225 1.415 1.00 94.75 336 THR A C 1
ATOM 2629 O O . THR A 1 336 ? 1.591 -7.781 0.329 1.00 94.75 336 THR A O 1
ATOM 2632 N N . LEU A 1 337 ? 2.369 -6.415 1.937 1.00 95.12 337 LEU A N 1
ATOM 2633 C CA . LEU A 1 337 ? 3.666 -6.171 1.298 1.00 95.12 337 LEU A CA 1
ATOM 2634 C C . LEU A 1 337 ? 4.485 -7.463 1.158 1.00 95.12 337 LEU A C 1
ATOM 2636 O O . LEU A 1 337 ? 4.983 -7.754 0.072 1.00 95.12 337 LEU A O 1
ATOM 2640 N N . LEU A 1 338 ? 4.590 -8.258 2.226 1.00 95.94 338 LEU A N 1
ATOM 2641 C CA . LEU A 1 338 ? 5.311 -9.533 2.210 1.00 95.94 338 LEU A CA 1
ATOM 2642 C C . LEU A 1 338 ? 4.728 -10.499 1.164 1.00 95.94 338 LEU A C 1
ATOM 2644 O O . LEU A 1 338 ? 5.470 -11.068 0.366 1.00 95.94 338 LEU A O 1
ATOM 2648 N N . LEU A 1 339 ? 3.400 -10.637 1.111 1.00 95.44 339 LEU A N 1
ATOM 2649 C CA . LEU A 1 339 ? 2.703 -11.457 0.118 1.00 95.44 339 LEU A CA 1
ATOM 2650 C C . LEU A 1 339 ? 2.924 -10.939 -1.307 1.00 95.44 339 LEU A C 1
ATOM 2652 O O . LEU A 1 339 ? 3.124 -11.741 -2.215 1.00 95.44 339 LEU A O 1
ATOM 2656 N N . CYS A 1 340 ? 2.944 -9.618 -1.511 1.00 95.31 340 CYS A N 1
ATOM 2657 C CA . CYS A 1 340 ? 3.266 -9.025 -2.810 1.00 95.31 340 CYS A CA 1
ATOM 2658 C C . CYS A 1 340 ? 4.701 -9.347 -3.249 1.00 95.31 340 CYS A C 1
ATOM 2660 O O . CYS A 1 340 ? 4.918 -9.592 -4.433 1.00 95.31 340 CYS A O 1
ATOM 2662 N N . ILE A 1 341 ? 5.668 -9.384 -2.322 1.00 95.62 341 ILE A N 1
ATOM 2663 C CA . ILE A 1 341 ? 7.056 -9.775 -2.617 1.00 95.62 341 ILE A CA 1
ATOM 2664 C C . ILE A 1 341 ? 7.112 -11.235 -3.076 1.00 95.62 341 ILE A C 1
ATOM 2666 O O . ILE A 1 341 ? 7.688 -11.509 -4.127 1.00 95.62 341 ILE A O 1
ATOM 2670 N N . PHE A 1 342 ? 6.487 -12.160 -2.341 1.00 96.06 342 PHE A N 1
ATOM 2671 C CA . PHE A 1 342 ? 6.439 -13.569 -2.747 1.00 96.06 342 PHE A CA 1
ATOM 2672 C C . PHE A 1 342 ? 5.726 -13.753 -4.088 1.00 96.06 342 PHE A C 1
ATOM 2674 O O . PHE A 1 342 ? 6.260 -14.415 -4.973 1.00 96.06 342 PHE A O 1
ATOM 2681 N N . LEU A 1 343 ? 4.567 -13.114 -4.273 1.00 95.19 343 LEU A N 1
ATOM 2682 C CA . LEU A 1 343 ? 3.817 -13.185 -5.524 1.00 95.19 343 LEU A CA 1
ATOM 2683 C C . LEU A 1 343 ? 4.628 -12.632 -6.701 1.00 95.19 343 LEU A C 1
ATOM 2685 O O . LEU A 1 343 ? 4.622 -13.220 -7.776 1.00 95.19 343 LEU A O 1
ATOM 2689 N N . TYR A 1 344 ? 5.345 -11.523 -6.511 1.00 94.88 344 TYR A N 1
ATOM 2690 C CA . TYR A 1 344 ? 6.194 -10.948 -7.552 1.00 94.88 344 TYR A CA 1
ATOM 2691 C C . TYR A 1 344 ? 7.302 -11.913 -7.989 1.00 94.88 344 TYR A C 1
ATOM 2693 O O . TYR A 1 344 ? 7.559 -12.046 -9.183 1.00 94.88 344 TYR A O 1
ATOM 2701 N N . GLN A 1 345 ? 7.942 -12.589 -7.035 1.00 94.12 345 GLN A N 1
ATOM 2702 C CA . GLN A 1 345 ? 9.026 -13.534 -7.307 1.00 94.12 345 GLN A CA 1
ATOM 2703 C C . GLN A 1 345 ? 8.519 -14.820 -7.967 1.00 94.12 345 GLN A C 1
ATOM 2705 O O . GLN A 1 345 ? 9.122 -15.294 -8.929 1.00 94.12 345 GLN A O 1
ATOM 2710 N N . GLU A 1 346 ? 7.359 -15.316 -7.533 1.00 93.19 346 GLU A N 1
ATOM 2711 C CA . GLU A 1 346 ? 6.671 -16.441 -8.174 1.00 93.19 346 GLU A CA 1
ATOM 2712 C C . GLU A 1 346 ? 6.318 -16.114 -9.634 1.00 93.19 346 GLU A C 1
ATOM 2714 O O . GLU A 1 346 ? 6.616 -16.881 -10.545 1.00 93.19 346 GLU A O 1
ATOM 2719 N N . LEU A 1 347 ? 5.767 -14.920 -9.886 1.00 91.50 347 LEU A N 1
ATOM 2720 C CA . LEU A 1 347 ? 5.451 -14.450 -11.240 1.00 91.50 347 LEU A CA 1
ATOM 2721 C C . LEU A 1 347 ? 6.698 -14.172 -12.092 1.00 91.50 347 LEU A C 1
ATOM 2723 O O . LEU A 1 347 ? 6.578 -14.075 -13.312 1.00 91.50 347 LEU A O 1
ATOM 2727 N N . MET A 1 348 ? 7.875 -14.011 -11.486 1.00 89.50 348 MET A N 1
ATOM 2728 C CA . MET A 1 348 ? 9.154 -13.911 -12.196 1.00 89.50 348 MET A CA 1
ATOM 2729 C C . MET A 1 348 ? 9.835 -15.266 -12.400 1.00 89.50 348 MET A C 1
ATOM 2731 O O . MET A 1 348 ? 10.955 -15.291 -12.904 1.00 89.50 348 MET A O 1
ATOM 2735 N N . GLU A 1 349 ? 9.166 -16.369 -12.044 1.00 89.69 349 GLU A N 1
ATOM 2736 C CA . GLU A 1 349 ? 9.695 -17.737 -12.142 1.00 89.69 349 GLU A CA 1
ATOM 2737 C C . GLU A 1 349 ? 11.011 -17.916 -11.361 1.00 89.69 349 GLU A C 1
ATOM 2739 O O . GLU A 1 349 ? 11.843 -18.766 -11.680 1.00 89.69 349 GLU A O 1
ATOM 2744 N N . TYR A 1 350 ? 11.196 -17.109 -10.312 1.00 91.00 350 TYR A N 1
ATOM 2745 C CA . TYR A 1 350 ? 12.337 -17.154 -9.403 1.00 91.00 350 TYR A CA 1
ATOM 2746 C C . TYR A 1 350 ? 11.824 -17.239 -7.956 1.00 91.00 350 TYR A C 1
ATOM 2748 O O . TYR A 1 350 ? 11.913 -16.263 -7.208 1.00 91.00 350 TYR A O 1
ATOM 2756 N N . PRO A 1 351 ? 11.218 -18.374 -7.554 1.00 89.69 351 PRO A N 1
ATOM 2757 C CA . PRO A 1 351 ? 10.664 -18.528 -6.216 1.00 89.69 351 PRO A CA 1
ATOM 2758 C C . PRO A 1 351 ? 11.775 -18.417 -5.172 1.00 89.69 351 PRO A C 1
ATOM 2760 O O . PRO A 1 351 ? 12.827 -19.047 -5.285 1.00 89.69 351 PRO A O 1
ATOM 2763 N N . ILE A 1 352 ? 11.523 -17.617 -4.141 1.00 94.00 352 ILE A N 1
ATOM 2764 C CA . ILE A 1 352 ? 12.476 -17.365 -3.059 1.00 94.00 352 ILE A CA 1
ATOM 2765 C C . ILE A 1 352 ? 12.105 -18.151 -1.803 1.00 94.00 352 ILE A C 1
ATOM 2767 O O . ILE A 1 352 ? 10.929 -18.383 -1.511 1.00 94.00 352 ILE A O 1
ATOM 2771 N N . SER A 1 353 ? 13.115 -18.541 -1.028 1.00 95.81 353 SER A N 1
ATOM 2772 C CA . SER A 1 353 ? 12.904 -19.188 0.267 1.00 95.81 353 SER A CA 1
ATOM 2773 C C . SER A 1 353 ? 12.274 -18.221 1.289 1.00 95.81 353 SER A C 1
ATOM 2775 O O . SER A 1 353 ? 12.408 -17.001 1.156 1.00 95.81 353 SER A O 1
ATOM 2777 N N . PRO A 1 354 ? 11.625 -18.718 2.362 1.00 94.94 354 PRO A N 1
ATOM 2778 C CA . PRO A 1 354 ? 11.051 -17.852 3.394 1.00 94.94 354 PRO A CA 1
ATOM 2779 C C . PRO A 1 354 ? 12.065 -16.900 4.044 1.00 94.94 354 PRO A C 1
ATOM 2781 O O . PRO A 1 354 ? 11.727 -15.760 4.358 1.00 94.94 354 PRO A O 1
ATOM 2784 N N . LEU A 1 355 ? 13.314 -17.349 4.213 1.00 95.75 355 LEU A N 1
ATOM 2785 C CA . LEU A 1 355 ? 14.393 -16.535 4.771 1.00 95.75 355 LEU A CA 1
ATOM 2786 C C . LEU A 1 355 ? 14.786 -15.394 3.825 1.00 95.75 355 LEU A C 1
ATOM 2788 O O . LEU A 1 355 ? 14.894 -14.250 4.262 1.00 95.75 355 LEU A O 1
ATOM 2792 N N . GLU A 1 356 ? 14.952 -15.682 2.534 1.00 94.94 356 GLU A N 1
ATOM 2793 C CA . GLU A 1 356 ? 15.227 -14.659 1.516 1.00 94.94 356 GLU A CA 1
ATOM 2794 C C . GLU A 1 356 ? 14.053 -13.683 1.377 1.00 94.94 356 GLU A C 1
ATOM 2796 O O . GLU A 1 356 ? 14.264 -12.480 1.241 1.00 94.94 356 GLU A O 1
ATOM 2801 N N . GLY A 1 357 ? 12.813 -14.172 1.477 1.00 95.06 357 GLY A N 1
ATOM 2802 C CA . GLY A 1 357 ? 11.612 -13.334 1.487 1.00 95.06 357 GLY A CA 1
ATOM 2803 C C . GLY A 1 357 ? 11.576 -12.381 2.672 1.00 95.06 357 GLY A C 1
ATOM 2804 O O . GLY A 1 357 ? 11.302 -11.193 2.495 1.00 95.06 357 GLY A O 1
ATOM 2805 N N . TRP A 1 358 ? 11.934 -12.865 3.862 1.00 94.69 358 TRP A N 1
ATOM 2806 C CA . TRP A 1 358 ? 12.076 -12.021 5.044 1.00 94.69 358 TRP A CA 1
ATOM 2807 C C . TRP A 1 358 ? 13.182 -10.972 4.872 1.00 94.69 358 TRP A C 1
ATOM 2809 O O . TRP A 1 358 ? 12.951 -9.791 5.117 1.00 94.69 358 TRP A O 1
ATOM 2819 N N . GLN A 1 359 ? 14.360 -11.364 4.381 1.00 95.06 359 GLN A N 1
ATOM 2820 C CA . GLN A 1 359 ? 15.452 -10.423 4.106 1.00 95.06 359 GLN A CA 1
ATOM 2821 C C . GLN A 1 359 ? 15.040 -9.358 3.085 1.00 95.06 359 GLN A C 1
ATOM 2823 O O . GLN A 1 359 ? 15.296 -8.171 3.291 1.00 95.06 359 GLN A O 1
ATOM 2828 N N . ARG A 1 360 ? 14.347 -9.757 2.013 1.00 94.75 360 ARG A N 1
ATOM 2829 C CA . ARG A 1 360 ? 13.848 -8.830 0.997 1.00 94.75 360 ARG A CA 1
ATOM 2830 C C . ARG A 1 360 ? 12.797 -7.883 1.561 1.00 94.75 360 ARG A C 1
ATOM 2832 O O . ARG A 1 360 ? 12.797 -6.709 1.216 1.00 94.75 360 ARG A O 1
ATOM 2839 N N . PHE A 1 361 ? 11.931 -8.365 2.444 1.00 95.38 361 PHE A N 1
ATOM 2840 C CA . PHE A 1 361 ? 10.959 -7.532 3.142 1.00 95.38 361 PHE A CA 1
ATOM 2841 C C . PHE A 1 361 ? 11.636 -6.446 3.988 1.00 95.38 361 PHE A C 1
ATOM 2843 O O . PHE A 1 361 ? 11.283 -5.275 3.858 1.00 95.38 361 PHE A O 1
ATOM 2850 N N . LEU A 1 362 ? 12.660 -6.799 4.775 1.00 94.44 362 LEU A N 1
ATOM 2851 C CA . LEU A 1 362 ? 13.440 -5.822 5.547 1.00 94.44 362 LEU A CA 1
ATOM 2852 C C . LEU A 1 362 ? 14.124 -4.785 4.642 1.00 94.44 362 LEU A C 1
ATOM 2854 O O . LEU A 1 362 ? 14.087 -3.591 4.940 1.00 94.44 362 LEU A O 1
ATOM 2858 N N . GLN A 1 363 ? 14.697 -5.228 3.518 1.00 93.31 363 GLN A N 1
ATOM 2859 C CA . GLN A 1 363 ? 15.306 -4.340 2.521 1.00 93.31 363 GLN A CA 1
ATOM 2860 C C . GLN A 1 363 ? 14.285 -3.366 1.928 1.00 93.31 363 GLN A C 1
ATOM 2862 O O . GLN A 1 363 ? 14.550 -2.172 1.878 1.00 93.31 363 GLN A O 1
ATOM 2867 N N . VAL A 1 364 ? 13.099 -3.844 1.542 1.00 93.12 364 VAL A N 1
ATOM 2868 C CA . VAL A 1 364 ? 12.050 -2.999 0.946 1.00 93.12 364 VAL A CA 1
ATOM 2869 C C . VAL A 1 364 ? 11.522 -1.961 1.942 1.00 93.12 364 VAL A C 1
ATOM 2871 O O . VAL A 1 364 ? 11.193 -0.849 1.536 1.00 93.12 364 VAL A O 1
ATOM 2874 N N . ILE A 1 365 ? 11.474 -2.270 3.244 1.00 92.88 365 ILE A N 1
ATOM 2875 C CA . ILE A 1 365 ? 11.150 -1.271 4.279 1.00 92.88 365 ILE A CA 1
ATOM 2876 C C . ILE A 1 365 ? 12.209 -0.161 4.305 1.00 92.88 365 ILE A C 1
ATOM 2878 O O . ILE A 1 365 ? 11.855 1.019 4.305 1.00 92.88 365 ILE A O 1
ATOM 2882 N N . ALA A 1 366 ? 13.494 -0.531 4.309 1.00 91.62 366 ALA A N 1
ATOM 2883 C CA . ALA A 1 366 ? 14.595 0.430 4.296 1.00 91.62 366 ALA A CA 1
ATOM 2884 C C . ALA A 1 366 ? 14.583 1.292 3.023 1.00 91.62 366 ALA A C 1
ATOM 2886 O O . ALA A 1 366 ? 14.648 2.516 3.109 1.00 91.62 366 ALA A O 1
ATOM 2887 N N . GLU A 1 367 ? 14.451 0.656 1.854 1.00 91.12 367 GLU A N 1
ATOM 2888 C CA . GLU A 1 367 ? 14.372 1.314 0.546 1.00 91.12 367 GLU A CA 1
ATOM 2889 C C . GLU A 1 367 ? 13.165 2.253 0.471 1.00 91.12 367 GLU A C 1
ATOM 2891 O O . GLU A 1 367 ? 13.310 3.393 0.048 1.00 91.12 367 GLU A O 1
ATOM 2896 N N . GLY A 1 368 ? 11.990 1.832 0.946 1.00 90.94 368 GLY A N 1
ATOM 2897 C CA . GLY A 1 368 ? 10.784 2.660 0.926 1.00 90.94 368 GLY A CA 1
ATOM 2898 C C . GLY A 1 368 ? 10.906 3.929 1.772 1.00 90.94 368 GLY A C 1
ATOM 2899 O O . GLY A 1 368 ? 10.402 4.985 1.379 1.00 90.94 368 GLY A O 1
ATOM 2900 N N . LEU A 1 369 ? 11.598 3.852 2.913 1.00 90.75 369 LEU A N 1
ATOM 2901 C CA . LEU A 1 369 ? 11.904 5.034 3.715 1.00 90.75 369 LEU A CA 1
ATOM 2902 C C . LEU A 1 369 ? 12.962 5.906 3.033 1.00 90.75 369 LEU A C 1
ATOM 2904 O O . LEU A 1 369 ? 12.792 7.120 2.941 1.00 90.75 369 LEU A O 1
ATOM 2908 N N . LEU A 1 370 ? 14.029 5.299 2.515 1.00 90.38 370 LEU A N 1
ATOM 2909 C CA . LEU A 1 370 ? 15.091 6.016 1.817 1.00 90.38 370 LEU A CA 1
ATOM 2910 C C . LEU A 1 370 ? 14.550 6.767 0.589 1.00 90.38 370 LEU A C 1
ATOM 2912 O O . LEU A 1 370 ? 14.827 7.952 0.425 1.00 90.38 370 LEU A O 1
ATOM 2916 N N . ASP A 1 371 ? 13.704 6.124 -0.214 1.00 89.81 371 ASP A N 1
ATOM 2917 C CA . ASP A 1 371 ? 13.036 6.709 -1.379 1.00 89.81 371 ASP A CA 1
ATOM 2918 C C . ASP A 1 371 ? 12.133 7.886 -0.998 1.00 89.81 371 ASP A C 1
ATOM 2920 O O . ASP A 1 371 ? 11.990 8.848 -1.761 1.00 89.81 371 ASP A O 1
ATOM 2924 N N . HIS A 1 372 ? 11.515 7.843 0.185 1.00 92.12 372 HIS A N 1
ATOM 2925 C CA . HIS A 1 372 ? 10.760 8.979 0.692 1.00 92.12 372 HIS A CA 1
ATOM 2926 C C . HIS A 1 372 ? 11.672 10.190 0.936 1.00 92.12 372 HIS A C 1
ATOM 2928 O O . HIS A 1 372 ? 11.379 11.280 0.444 1.00 92.12 372 HIS A O 1
ATOM 2934 N N . TYR A 1 373 ? 12.798 10.001 1.627 1.00 88.75 373 TYR A N 1
ATOM 2935 C CA . TYR A 1 373 ? 13.719 11.096 1.950 1.00 88.75 373 TYR A CA 1
ATOM 2936 C C . TYR A 1 373 ? 14.522 11.601 0.747 1.00 88.75 373 TYR A C 1
ATOM 2938 O O . TYR A 1 373 ? 14.766 12.801 0.644 1.00 88.75 373 TYR A O 1
ATOM 2946 N N . LEU A 1 374 ? 14.919 10.712 -0.167 1.00 88.38 374 LEU A N 1
ATOM 2947 C CA . LEU A 1 374 ? 15.717 11.072 -1.340 1.00 88.38 374 LEU A CA 1
ATOM 2948 C C . LEU A 1 374 ? 14.862 11.608 -2.489 1.00 88.38 374 LEU A C 1
ATOM 2950 O O . LEU A 1 374 ? 15.206 12.620 -3.099 1.00 88.38 374 LEU A O 1
ATOM 2954 N N . TYR A 1 375 ? 13.749 10.938 -2.797 1.00 86.06 375 TYR A N 1
ATOM 2955 C CA . TYR A 1 375 ? 12.971 11.198 -4.013 1.00 86.06 375 TYR A CA 1
ATOM 2956 C C . TYR A 1 375 ? 11.585 11.785 -3.740 1.00 86.06 375 TYR A C 1
ATOM 2958 O O . TYR A 1 375 ? 10.899 12.213 -4.673 1.00 86.06 375 TYR A O 1
ATOM 2966 N N . GLY A 1 376 ? 11.166 11.865 -2.474 1.00 87.31 376 GLY A N 1
ATOM 2967 C CA . GLY A 1 376 ? 9.826 12.311 -2.103 1.00 87.31 376 GLY A CA 1
ATOM 2968 C C . GLY A 1 376 ? 8.746 11.277 -2.419 1.00 87.31 376 GLY A C 1
ATOM 2969 O O . GLY A 1 376 ? 7.611 11.665 -2.693 1.00 87.31 376 GLY A O 1
ATOM 2970 N N . SER A 1 377 ? 9.078 9.978 -2.419 1.00 89.38 377 SER A N 1
ATOM 2971 C CA . SER A 1 377 ? 8.079 8.913 -2.573 1.00 89.38 377 SER A CA 1
ATOM 2972 C C . SER A 1 377 ? 7.021 9.003 -1.471 1.00 89.38 377 SER A C 1
ATOM 2974 O O . SER A 1 377 ? 7.343 9.115 -0.291 1.00 89.38 377 SER A O 1
ATOM 2976 N N . ILE A 1 378 ? 5.741 8.957 -1.839 1.00 89.50 378 ILE A N 1
ATOM 2977 C CA . ILE A 1 378 ? 4.629 9.128 -0.890 1.00 89.50 378 ILE A CA 1
ATOM 2978 C C . ILE A 1 378 ? 4.161 7.811 -0.263 1.00 89.50 378 ILE A C 1
ATOM 2980 O O . ILE A 1 378 ? 3.342 7.841 0.651 1.00 89.50 378 ILE A O 1
ATOM 2984 N N . VAL A 1 379 ? 4.661 6.660 -0.728 1.00 91.94 379 VAL A N 1
ATOM 2985 C CA . VAL A 1 379 ? 4.137 5.337 -0.344 1.00 91.94 379 VAL A CA 1
ATOM 2986 C C . VAL A 1 379 ? 4.352 5.051 1.141 1.00 91.94 379 VAL A C 1
ATOM 2988 O O . VAL A 1 379 ? 3.392 4.718 1.834 1.00 91.94 379 VAL A O 1
ATOM 2991 N N . PHE A 1 380 ? 5.572 5.236 1.654 1.00 93.69 380 PHE A N 1
ATOM 2992 C CA . PHE A 1 380 ? 5.852 5.020 3.075 1.00 93.69 380 PHE A CA 1
ATOM 2993 C C . PHE A 1 380 ? 5.050 5.969 3.991 1.00 93.69 380 PHE A C 1
ATOM 2995 O O . PHE A 1 380 ? 4.335 5.461 4.858 1.00 93.69 380 PHE A O 1
ATOM 3002 N N . PRO A 1 381 ? 5.057 7.309 3.791 1.00 94.31 381 PRO A N 1
ATOM 3003 C CA . PRO A 1 381 ? 4.214 8.216 4.577 1.00 94.31 381 PRO A CA 1
ATOM 3004 C C . PRO A 1 381 ? 2.731 7.862 4.504 1.00 94.31 381 PRO A C 1
ATOM 3006 O O . PRO A 1 381 ? 2.032 7.906 5.512 1.00 94.31 381 PRO A O 1
ATOM 3009 N N . PHE A 1 382 ? 2.241 7.485 3.321 1.00 94.75 382 PHE A N 1
ATOM 3010 C CA . PHE A 1 382 ? 0.851 7.095 3.134 1.00 94.75 382 PHE A CA 1
ATOM 3011 C C . PHE A 1 382 ? 0.489 5.858 3.968 1.00 94.75 382 PHE A C 1
ATOM 3013 O O . PHE A 1 382 ? -0.526 5.850 4.6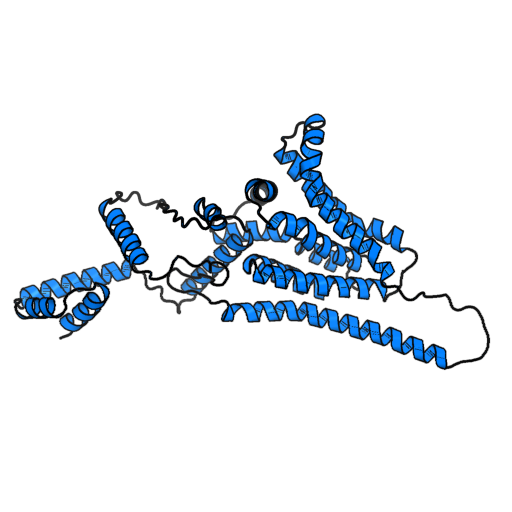71 1.00 94.75 382 PHE A O 1
ATOM 3020 N N . VAL A 1 383 ? 1.335 4.825 3.941 1.00 95.12 383 VAL A N 1
ATOM 3021 C CA . VAL A 1 383 ? 1.137 3.619 4.751 1.00 95.12 383 VAL A CA 1
ATOM 3022 C C . VAL A 1 383 ? 1.225 3.941 6.242 1.00 95.12 383 VAL A C 1
ATOM 3024 O O . VAL A 1 383 ? 0.348 3.520 6.994 1.00 95.12 383 VAL A O 1
ATOM 3027 N N . ALA A 1 384 ? 2.227 4.712 6.667 1.00 95.81 384 ALA A N 1
ATOM 3028 C CA . ALA A 1 384 ? 2.466 5.017 8.074 1.00 95.81 384 ALA A CA 1
ATOM 3029 C C . ALA A 1 384 ? 1.394 5.932 8.689 1.00 95.81 384 ALA A C 1
ATOM 3031 O O . ALA A 1 384 ? 0.935 5.667 9.793 1.00 95.81 384 ALA A O 1
ATOM 3032 N N . ILE A 1 385 ? 0.964 6.983 7.985 1.00 95.88 385 ILE A N 1
ATOM 3033 C CA . ILE A 1 385 ? 0.070 8.022 8.530 1.00 95.88 385 ILE A CA 1
ATOM 3034 C C . ILE A 1 385 ? -1.410 7.681 8.319 1.00 95.88 385 ILE A C 1
ATOM 3036 O O . ILE A 1 385 ? -2.250 8.085 9.127 1.00 95.88 385 ILE A O 1
ATOM 3040 N N . PHE A 1 386 ? -1.739 6.936 7.258 1.00 96.12 386 PHE A N 1
ATOM 3041 C CA . PHE A 1 386 ? -3.128 6.662 6.885 1.00 96.12 386 PHE A CA 1
ATOM 3042 C C . PHE A 1 386 ? -3.479 5.173 6.978 1.00 96.12 386 PHE A C 1
ATOM 3044 O O . PHE A 1 386 ? -4.322 4.795 7.789 1.00 96.12 386 PHE A O 1
ATOM 3051 N N . VAL A 1 387 ? -2.832 4.300 6.189 1.00 96.38 387 VAL A N 1
ATOM 3052 C CA . VAL A 1 387 ? -3.254 2.884 6.067 1.00 96.38 387 VAL A CA 1
ATOM 3053 C C . VAL A 1 387 ? -3.118 2.135 7.394 1.00 96.38 387 VAL A C 1
ATOM 3055 O O . VAL A 1 387 ? -4.044 1.446 7.819 1.00 96.38 387 VAL A O 1
ATOM 3058 N N . TYR A 1 388 ? -1.969 2.260 8.055 1.00 96.50 388 TYR A N 1
ATOM 3059 C CA . TYR A 1 388 ? -1.688 1.533 9.284 1.00 96.50 388 TYR A CA 1
ATOM 3060 C C . TYR A 1 388 ? -2.560 2.006 10.463 1.00 96.50 388 TYR A C 1
ATOM 3062 O O . TYR A 1 388 ? -3.205 1.157 11.080 1.00 96.50 388 TYR A O 1
ATOM 3070 N N . PRO A 1 389 ? -2.711 3.319 10.731 1.00 96.12 389 PRO A N 1
ATOM 3071 C CA . PRO A 1 389 ? -3.685 3.824 11.697 1.00 96.12 389 PRO A CA 1
ATOM 3072 C C . PRO A 1 389 ? -5.114 3.379 11.405 1.00 96.12 389 PRO A C 1
ATOM 3074 O O . PRO A 1 389 ? -5.813 2.965 12.324 1.00 96.12 389 PRO A O 1
ATOM 3077 N N . CYS A 1 390 ? -5.540 3.394 10.138 1.00 96.19 390 CYS A N 1
ATOM 3078 C CA . CYS A 1 390 ? -6.862 2.907 9.750 1.00 96.19 390 CYS A CA 1
ATOM 3079 C C . CYS A 1 390 ? -7.044 1.419 10.102 1.00 96.19 390 CYS A C 1
ATOM 3081 O O . CYS A 1 390 ? -8.041 1.039 10.716 1.00 96.19 390 CYS A O 1
ATOM 3083 N N . TRP A 1 391 ? -6.047 0.580 9.796 1.00 96.81 391 TRP A N 1
ATOM 3084 C CA . TRP A 1 391 ? -6.048 -0.834 10.180 1.00 96.81 391 TRP A CA 1
ATOM 3085 C C . TRP A 1 391 ? -6.111 -1.015 11.708 1.00 96.81 391 TRP A C 1
ATOM 3087 O O . TRP A 1 391 ? -6.882 -1.842 12.200 1.00 96.81 391 TRP A O 1
ATOM 3097 N N . LEU A 1 392 ? -5.386 -0.189 12.474 1.00 95.25 392 LEU A N 1
ATOM 3098 C CA . LEU A 1 392 ? -5.434 -0.196 13.941 1.00 95.25 392 LEU A CA 1
ATOM 3099 C C . LEU A 1 392 ? -6.823 0.157 14.498 1.00 95.25 392 LEU A C 1
ATOM 3101 O O . LEU A 1 392 ? -7.195 -0.355 15.555 1.00 95.25 392 LEU A O 1
ATOM 3105 N N . LEU A 1 393 ? -7.629 0.972 13.809 1.00 94.19 393 LEU A N 1
ATOM 3106 C CA . LEU A 1 393 ? -9.018 1.220 14.221 1.00 94.19 393 LEU A CA 1
ATOM 3107 C C . LEU A 1 393 ? -9.849 -0.066 14.147 1.00 94.19 393 LEU A C 1
ATOM 3109 O O . LEU A 1 393 ? -10.558 -0.383 15.099 1.00 94.19 393 LEU A O 1
ATOM 3113 N N . PHE A 1 394 ? -9.719 -0.852 13.073 1.00 94.75 394 PHE A N 1
ATOM 3114 C CA . PHE A 1 394 ? -10.394 -2.154 12.964 1.00 94.75 394 PHE A CA 1
ATOM 3115 C C . PHE A 1 394 ? -9.878 -3.166 13.991 1.00 94.75 394 PHE A C 1
ATOM 3117 O O . PHE A 1 394 ? -10.658 -3.954 14.529 1.00 94.75 394 PHE A O 1
ATOM 3124 N N . TRP A 1 395 ? -8.585 -3.109 14.311 1.00 94.00 395 TRP A N 1
ATOM 3125 C CA . TRP A 1 395 ? -7.998 -3.896 15.392 1.00 94.00 395 TRP A CA 1
ATOM 3126 C C . TRP A 1 395 ? -8.619 -3.538 16.754 1.00 94.00 395 TRP A C 1
ATOM 3128 O O . TRP A 1 395 ? -9.010 -4.428 17.507 1.00 94.00 395 TRP A O 1
ATOM 3138 N N . ASN A 1 396 ? -8.822 -2.247 17.041 1.00 91.06 396 ASN A N 1
ATOM 3139 C CA . ASN A 1 396 ? -9.540 -1.794 18.238 1.00 91.06 396 ASN A CA 1
ATOM 3140 C C . ASN A 1 396 ? -11.018 -2.218 18.242 1.00 91.06 396 ASN A C 1
ATOM 3142 O O . ASN A 1 396 ? -11.524 -2.619 19.286 1.00 91.06 396 ASN A O 1
ATOM 3146 N N . VAL A 1 397 ? -11.704 -2.178 17.093 1.00 90.75 397 VAL A N 1
ATOM 3147 C CA . VAL A 1 397 ? -13.096 -2.652 16.965 1.00 90.75 397 VAL A CA 1
ATOM 3148 C C . VAL A 1 397 ? -13.221 -4.129 17.345 1.00 90.75 397 VAL A C 1
ATOM 3150 O O . VAL A 1 397 ? -14.166 -4.501 18.035 1.00 90.75 397 VAL A O 1
ATOM 3153 N N . LEU A 1 398 ? -12.288 -4.982 16.909 1.00 90.94 398 LEU A N 1
ATOM 3154 C CA . LEU A 1 398 ? -12.346 -6.422 17.180 1.00 90.94 398 LEU A CA 1
ATOM 3155 C C . LEU A 1 398 ? -12.244 -6.748 18.679 1.00 90.94 398 LEU A C 1
ATOM 3157 O O . LEU A 1 398 ? -12.917 -7.658 19.165 1.00 90.94 398 LEU A O 1
ATOM 3161 N N . PHE A 1 399 ? -11.399 -6.015 19.400 1.00 87.56 399 PHE A N 1
ATOM 3162 C CA . PHE A 1 399 ? -11.146 -6.215 20.829 1.00 87.56 399 PHE A CA 1
ATOM 3163 C C . PHE A 1 399 ? -11.940 -5.259 21.728 1.00 87.56 399 PHE A C 1
ATOM 3165 O O . PHE A 1 399 ? -11.650 -5.156 22.922 1.00 87.56 399 PHE A O 1
ATOM 3172 N N . TRP A 1 400 ? -12.954 -4.593 21.175 1.00 83.06 400 TRP A N 1
ATOM 3173 C CA . TRP A 1 400 ? -13.894 -3.791 21.946 1.00 83.06 400 TRP A CA 1
ATOM 3174 C C . TRP A 1 400 ? -14.663 -4.684 22.928 1.00 83.06 400 TRP A C 1
ATOM 3176 O O . TRP A 1 400 ? -15.104 -5.778 22.552 1.00 83.06 400 TRP A O 1
ATOM 3186 N N . LYS A 1 401 ? -14.799 -4.247 24.182 1.00 70.12 401 LYS A N 1
ATOM 3187 C CA . LYS A 1 401 ? -15.543 -4.976 25.218 1.00 70.12 401 LYS A CA 1
ATOM 3188 C C . LYS A 1 401 ? -16.741 -4.186 25.696 1.00 70.12 401 LYS A C 1
ATOM 3190 O O . LYS A 1 401 ? -16.668 -2.936 25.672 1.00 70.12 401 LYS A O 1
#

Mean predicted aligned error: 12.45 Å

Foldseek 3Di:
DVVLVVCVVVCVVVVHDSVVVVVVLVPDDPVVNVVVVVVVVVVVVVVCVVVVPDPCPDPVNVVLLVLLLLLLLLVLLLVDDPDPQSLCVVVVDHDDDDDDDDDPDPDDDDVVVVVVVVVVVVVVVVPPPDDPDPPSAQWRPSDPVDTDGNVPCVVVLVVLLVLLVVLLVVLVVVLVVVVVVVVVVVVPDDDDDDDDPCLDDCPVVLLVLLLCVLLVLLVCLQPVLQVCLVVCVVVDVDHSLRSSLVSNVVSLVVLLCVLVVSCVVNVPNLDPSSLSVLLSVLSVLLSVLLVVCCVVHVSNSVLLSVQPRVLSSPAAQPDDLVVSVVSLVCSQPLNSNLVSLQSSCVSVVNHDDPVVSVVVSSVSLSVSSVCCVPSVRCSSSSSSNRVRSSSSSSSNRNSRD

pLDDT: mean 81.15, std 16.57, range [37.69, 97.88]

Secondary structure (DSSP, 8-state):
-HHHHHHHHHHHHTT--HHHHHHHHHTS-HHHHHHHHHHHHHHHHHHHHHS----TTSHHHHHHHHHHHHHHHHHHHT---SSTHHHHGGGT-----------SS-----HHHHHHHHHHHHHHHHT-SS-----TTSEEEEETTEEEEHHHHHHHHHHHHHHHHHHHHHHHHHHHHHHHHHHHHHSS---------------GGGGHHHHHHHHHHHHHHHHHHHHHHHHHHHHSS--HHHHHHHHHHHHHHHHHTHHHHHHHHSTT---HHHHHHHHHHHHHHHHHHHHHHHHH-HHHHHHHHHHHHHHHHH--SSS-HHHHHHHHHHTSHHHHHHHHHHHHHHHTT-PPPHHHHHHHHHHHHHHHHHHHHHH--SHHHHIIIIIHHHHHHHHHHHT--

Organism: NCBI:txid35019

Sequence (401 aa):
MKLIEELTEYGKIAGLNMTKTKMLVKNMTSKAKEELTKKLSKLSKKSDILLQRSDWDSLPAYLHSLQTLLLMVLKQGSGHPQGDHGLFLRYHIEAITIRGINSFRQYKFDMGVMGVTFEGIFRKLNNLLERLHQSYFFYLLPSLSRFVSIGLYMPAFGFLILILVLKALDLWVKLSSFDSDRSQLCDGDQASSPAPVEDQRPSVLTLIPPLLICHATGLALYFMPVWGQKVATEHFPVSESEAVVLTSIGIYVAGLALPHNTHRVLMGSGSNQGWMMLKLFALLYLAMQLSCVALINFSLGFLLTVTMAPVVAIVQPTGPRYLYAGLLLLVTPAVTLLLCIFLYQELMEYPISPLEGWQRFLQVIAEGLLDHYLYGSIVFPFVAIFVYPCWLLFWNVLFWK

InterPro domains:
  IPR007246 GPI transamidase compo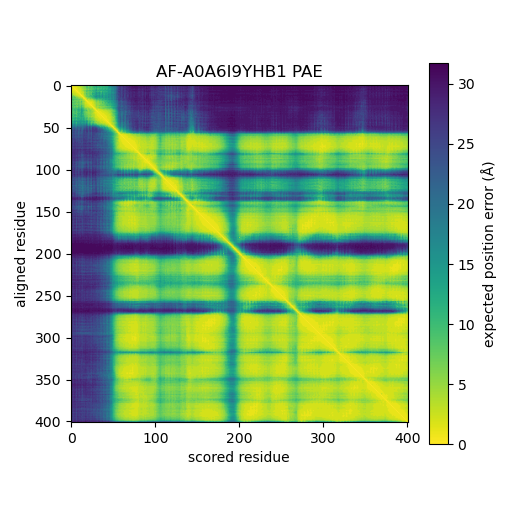nent Gaa1 [PF04114] (44-395)
  IPR007246 GPI transamidase component Gaa1 [PIRSF036762] (46-401)
  IPR007246 GPI transamidase component Gaa1 [PTHR13304] (47-401)